Protein AF-A0A926XPM5-F1 (afdb_monomer_lite)

Secondary structure (DSSP, 8-state):
-HHHHHHHHHT----SS--TTTGGGG----SS---TTS--GGGSHHHHTTSS-HHHHHTTHHHHHHHHHHHHHHTTS-----HHHHHHHTT-SSS--HHHHHHHHHHH-HHHHHHHHHHHHHHHHHHHHHHTTS--TTHHHHHHS-TT-TT---HHHHHHHHHHHHIIIIIS-EEES-HHHHHHHTTTGGGTS---SS--HHHHHHHHHHHHHHHGGGEEE---S-TTHHHHHHHHHHHHHHTTT-GGGEEEE--SB---SS---B-HHHHHHHHHHHHHHHTS-TT-EEEEEESEESSHHHHHHHHHHHT----EETTEEE--SHHHHHHHTS-HHHHHHHHHHHHHTSSB-HHHHHHHHHTEEEEEETTEEEEEEEEE--SSPPEETTEEEE--TT--S-EEE-THHHHHHHHTT-

Sequence (418 aa):
MVRSLAAEIRGDVSREELPLTEMPEISIDAKSITLGYGILADDTFWCSQGILRVSGLRDSEDEQLLADIILSIALGKPFAASKENFDAYYGKGEDNKLDEIELAVARYGEDKLRADIKTVLSYIKSSITIASNSNERNFLRNVLRRKSGAGNPVKEPFYTLFMAFYHLIIKEAKEPFECEEIFKSVTALIKKIKMSSTVKTENRIHNISLTKGLIQDYFKQSSNSLRSSGSYAVDFENYLRRSKTEAANYDFKQGFYTLVNKNRSFDKQSFEKILQNVAAMANLGKGKKGYIFVGVTDKEADTKRIEQLDKISVPRFYSFGVVGLEREAKLHNVTLDQYILFISRKIRDSALQEWLKTLVNTSLTPITYMEHTVLMIEVKAGDQPAWYGDKLYIRDGHEKKPQEVSGEQINAVYSLFR

Radius of gyration: 23.35 Å; chains: 1; bounding box: 66×44×66 Å

Structure (mmCIF, N/CA/C/O backbone):
data_AF-A0A926XPM5-F1
#
_entry.id   AF-A0A926XPM5-F1
#
loop_
_atom_site.group_PDB
_atom_site.id
_atom_site.type_symbol
_atom_site.label_atom_id
_atom_site.label_alt_id
_atom_site.label_comp_id
_atom_site.label_asym_id
_atom_site.label_entity_id
_atom_site.label_seq_id
_atom_site.pdbx_PDB_ins_code
_atom_site.Cartn_x
_atom_site.Cartn_y
_atom_site.Cartn_z
_atom_site.occupancy
_atom_site.B_iso_or_equiv
_atom_site.auth_seq_id
_atom_site.auth_comp_id
_atom_site.auth_asym_id
_atom_site.auth_atom_id
_atom_site.pdbx_PDB_model_num
ATOM 1 N N . MET A 1 1 ? 15.656 9.301 4.956 1.00 84.69 1 MET A N 1
ATOM 2 C CA . MET A 1 1 ? 14.765 8.904 3.841 1.00 84.69 1 MET A CA 1
ATOM 3 C C . MET A 1 1 ? 15.093 7.547 3.211 1.00 84.69 1 MET A C 1
ATOM 5 O O . MET A 1 1 ? 14.247 6.671 3.280 1.00 84.69 1 MET A O 1
ATOM 9 N N . VAL A 1 2 ? 16.255 7.352 2.562 1.00 90.44 2 VAL A N 1
ATOM 10 C CA . VAL A 1 2 ? 16.540 6.119 1.778 1.00 90.44 2 VAL A CA 1
ATOM 11 C C . VAL A 1 2 ? 16.373 4.853 2.621 1.00 90.44 2 VAL A C 1
ATOM 13 O O . VAL A 1 2 ? 15.597 3.975 2.263 1.00 90.44 2 VAL A O 1
ATOM 16 N N . ARG A 1 3 ? 17.040 4.806 3.780 1.00 87.62 3 ARG A N 1
ATOM 17 C CA . ARG A 1 3 ? 16.991 3.669 4.706 1.00 87.62 3 ARG A CA 1
ATOM 18 C C . ARG A 1 3 ? 15.569 3.344 5.177 1.00 87.62 3 ARG A C 1
ATOM 20 O O . ARG A 1 3 ? 15.183 2.183 5.163 1.00 87.62 3 ARG A O 1
ATOM 27 N N . SER A 1 4 ? 14.787 4.356 5.564 1.00 85.62 4 SER A N 1
ATOM 28 C CA . SER A 1 4 ? 13.412 4.150 6.039 1.00 85.62 4 SER A CA 1
ATOM 29 C C . SER A 1 4 ? 12.502 3.632 4.923 1.00 85.62 4 SER A C 1
ATOM 31 O O . SER A 1 4 ? 11.772 2.670 5.127 1.00 85.62 4 SER A O 1
ATOM 33 N N . LEU A 1 5 ? 12.614 4.190 3.712 1.00 87.06 5 LEU A N 1
ATOM 34 C CA . LEU A 1 5 ? 11.843 3.730 2.555 1.00 87.06 5 LEU A CA 1
ATOM 35 C C . LEU A 1 5 ? 12.241 2.310 2.116 1.00 87.06 5 LEU A C 1
ATOM 37 O O . LEU A 1 5 ? 11.379 1.514 1.752 1.00 87.06 5 LEU A O 1
ATOM 41 N N . ALA A 1 6 ? 13.532 1.972 2.167 1.00 89.69 6 ALA A N 1
ATOM 42 C CA . ALA A 1 6 ? 14.014 0.624 1.877 1.00 89.69 6 ALA A CA 1
ATOM 43 C C . ALA A 1 6 ? 13.449 -0.396 2.871 1.00 89.69 6 ALA A C 1
ATOM 45 O O . ALA A 1 6 ? 12.906 -1.420 2.455 1.00 89.69 6 ALA A O 1
ATOM 46 N N . ALA A 1 7 ? 13.500 -0.081 4.167 1.00 85.19 7 ALA A N 1
ATOM 47 C CA . ALA A 1 7 ? 12.908 -0.891 5.226 1.00 85.19 7 ALA A CA 1
ATOM 48 C C . ALA A 1 7 ? 11.394 -1.088 5.012 1.00 85.19 7 ALA A C 1
ATOM 50 O O . ALA A 1 7 ? 10.921 -2.224 5.012 1.00 85.19 7 ALA A O 1
ATOM 51 N N . GLU A 1 8 ? 10.651 -0.021 4.694 1.00 84.25 8 GLU A N 1
ATOM 52 C CA . GLU A 1 8 ? 9.223 -0.089 4.343 1.00 84.25 8 GLU A CA 1
ATOM 53 C C . GLU A 1 8 ? 8.942 -0.982 3.125 1.00 84.25 8 GLU A C 1
ATOM 55 O O . GLU A 1 8 ? 7.969 -1.732 3.134 1.00 84.25 8 GLU A O 1
ATOM 60 N N . ILE A 1 9 ? 9.772 -0.935 2.078 1.00 86.94 9 ILE A N 1
ATOM 61 C CA . ILE A 1 9 ? 9.572 -1.730 0.852 1.00 86.94 9 ILE A CA 1
ATOM 62 C C . ILE A 1 9 ? 9.945 -3.204 1.052 1.00 86.94 9 ILE A C 1
ATOM 64 O O . ILE A 1 9 ? 9.262 -4.093 0.531 1.00 86.94 9 ILE A O 1
ATOM 68 N N . ARG A 1 10 ? 11.013 -3.486 1.811 1.00 84.25 10 ARG A N 1
ATOM 69 C CA . ARG A 1 10 ? 11.316 -4.844 2.301 1.00 84.25 10 ARG A CA 1
ATOM 70 C C . ARG A 1 10 ? 10.179 -5.352 3.191 1.00 84.25 10 ARG A C 1
ATOM 72 O O . ARG A 1 10 ? 9.929 -6.558 3.239 1.00 84.25 10 ARG A O 1
ATOM 79 N N . GLY A 1 11 ? 9.502 -4.408 3.845 1.00 71.19 11 GLY A N 1
ATOM 80 C CA . GLY A 1 11 ? 8.515 -4.535 4.906 1.00 71.19 11 GLY A CA 1
ATOM 81 C C . GLY A 1 11 ? 9.120 -4.984 6.232 1.00 71.19 11 GLY A C 1
ATOM 82 O O . GLY A 1 11 ? 8.425 -5.606 7.032 1.00 71.19 11 GLY A O 1
ATOM 83 N N . ASP A 1 12 ? 10.410 -4.693 6.421 1.00 64.50 12 ASP A N 1
ATOM 84 C CA . ASP A 1 12 ? 11.154 -4.751 7.683 1.00 64.50 12 ASP A CA 1
ATOM 85 C C . ASP A 1 12 ? 10.863 -3.466 8.465 1.00 64.50 12 ASP A C 1
ATOM 87 O O . ASP A 1 12 ? 11.680 -2.561 8.609 1.00 64.50 12 ASP A O 1
ATOM 91 N N . VAL A 1 13 ? 9.607 -3.328 8.873 1.00 55.22 13 VAL A N 1
ATOM 92 C CA . VAL A 1 13 ? 9.134 -2.194 9.662 1.00 55.22 13 VAL A CA 1
ATOM 93 C C . VAL A 1 13 ? 9.192 -2.557 11.141 1.00 55.22 13 VAL A C 1
ATOM 95 O O . VAL A 1 13 ? 8.165 -2.767 11.788 1.00 55.22 13 VAL A O 1
ATOM 98 N N . SER A 1 14 ? 10.415 -2.643 11.654 1.00 46.53 14 SER A N 1
ATOM 99 C CA . SER A 1 14 ? 10.719 -2.701 13.084 1.00 46.53 14 SER A CA 1
ATOM 100 C C . SER A 1 14 ? 10.362 -1.382 13.796 1.00 46.53 14 SER A C 1
ATOM 102 O O . SER A 1 14 ? 10.202 -0.337 13.157 1.00 46.53 14 SER A O 1
ATOM 104 N N . ARG A 1 15 ? 10.171 -1.428 15.125 1.00 43.00 15 ARG A N 1
ATOM 105 C CA . ARG A 1 15 ? 9.995 -0.223 15.963 1.00 43.00 15 ARG A CA 1
ATOM 106 C C . ARG A 1 15 ? 11.297 0.593 15.972 1.00 43.00 15 ARG A C 1
ATOM 108 O O . ARG A 1 15 ? 12.371 0.011 15.867 1.00 43.00 15 ARG A O 1
ATOM 115 N N . GLU A 1 16 ? 11.212 1.917 16.147 1.00 38.75 16 GLU A N 1
ATOM 116 C CA . GLU A 1 16 ? 12.407 2.766 16.347 1.00 38.75 16 GLU A CA 1
ATOM 117 C C . GLU A 1 16 ? 13.183 2.387 17.623 1.00 38.75 16 GLU A C 1
ATOM 119 O O . GLU A 1 16 ? 14.405 2.495 17.651 1.00 38.75 16 GLU A O 1
ATOM 124 N N . GLU A 1 17 ? 12.488 1.856 18.635 1.00 39.19 17 GLU A N 1
ATOM 125 C CA . GLU A 1 17 ? 13.073 1.239 19.827 1.00 39.19 17 GLU A CA 1
ATOM 126 C C . GLU A 1 17 ? 12.483 -0.160 20.023 1.00 39.19 17 GLU A C 1
ATOM 128 O O . GLU A 1 17 ? 11.263 -0.336 20.089 1.00 39.19 17 GLU A O 1
ATOM 133 N N . LEU A 1 18 ? 13.354 -1.166 20.098 1.00 41.94 18 LEU A N 1
ATOM 134 C CA . LEU A 1 18 ? 12.979 -2.572 20.193 1.00 41.94 18 LEU A CA 1
ATOM 135 C C . LEU A 1 18 ? 13.767 -3.213 21.349 1.00 41.94 18 LEU A C 1
ATOM 137 O O . LEU A 1 18 ? 14.992 -3.058 21.396 1.00 41.94 18 LEU A O 1
ATOM 141 N N . PRO A 1 19 ? 13.115 -3.912 22.295 1.00 45.50 19 PRO A N 1
ATOM 142 C CA . PRO A 1 19 ? 13.820 -4.671 23.321 1.00 45.50 19 PRO A CA 1
ATOM 143 C C . PRO A 1 19 ? 14.794 -5.667 22.677 1.00 45.50 19 PRO A C 1
ATOM 145 O O . PRO A 1 19 ? 14.448 -6.325 21.698 1.00 45.50 19 PRO A O 1
ATOM 148 N N . LEU A 1 20 ? 15.996 -5.829 23.244 1.00 47.19 20 LEU A N 1
ATOM 149 C CA . LEU A 1 20 ? 17.028 -6.761 22.743 1.00 47.19 20 LEU A CA 1
ATOM 150 C C . LEU A 1 20 ? 16.503 -8.193 22.532 1.00 47.19 20 LEU A C 1
ATOM 152 O O . LEU A 1 20 ? 16.983 -8.916 21.664 1.00 47.19 20 LEU A O 1
ATOM 156 N N . THR A 1 21 ? 15.497 -8.594 23.307 1.00 50.00 21 THR A N 1
ATOM 157 C CA . THR A 1 21 ? 14.821 -9.892 23.214 1.00 50.00 21 THR A CA 1
ATOM 158 C C . THR A 1 21 ? 13.941 -10.048 21.971 1.00 50.00 21 THR A C 1
ATOM 160 O O . THR A 1 21 ? 13.744 -11.173 21.528 1.00 50.00 21 THR A O 1
ATOM 163 N N . GLU A 1 22 ? 13.436 -8.953 21.398 1.00 45.12 22 GLU A N 1
ATOM 164 C CA . GLU A 1 22 ? 12.582 -8.934 20.198 1.00 45.12 22 GLU A CA 1
ATOM 165 C C . GLU A 1 22 ? 13.410 -8.741 18.902 1.00 45.12 22 GLU A C 1
ATOM 167 O O . GLU A 1 22 ? 12.900 -8.927 17.798 1.00 45.12 22 GLU A O 1
ATOM 172 N N . MET A 1 23 ? 14.711 -8.417 19.003 1.00 47.53 23 MET A N 1
ATOM 173 C CA . MET A 1 23 ? 15.604 -8.209 17.846 1.00 47.53 23 MET A CA 1
ATOM 174 C C . MET A 1 23 ? 15.698 -9.388 16.855 1.00 47.53 23 MET A C 1
ATOM 176 O O . MET A 1 23 ? 15.856 -9.125 15.660 1.00 47.53 23 MET A O 1
ATOM 180 N N . PRO A 1 24 ? 15.592 -10.668 17.266 1.00 50.44 24 PRO A N 1
ATOM 181 C CA . PRO A 1 24 ? 15.579 -11.783 16.318 1.00 50.44 24 PRO A CA 1
ATOM 182 C C . PRO A 1 24 ? 14.375 -11.777 15.359 1.00 50.44 24 PRO A C 1
ATOM 184 O O . PRO A 1 24 ? 14.461 -12.359 14.281 1.00 50.44 24 PRO A O 1
ATOM 187 N N . GLU A 1 25 ? 13.260 -11.126 15.711 1.00 45.91 25 GLU A N 1
ATOM 188 C CA . GLU A 1 25 ? 12.008 -11.171 14.933 1.00 45.91 25 GLU A CA 1
ATOM 189 C C . GLU A 1 25 ? 12.029 -10.291 13.673 1.00 45.91 25 GLU A C 1
ATOM 191 O O . GLU A 1 25 ? 11.181 -10.432 12.796 1.00 45.91 25 GLU A O 1
ATOM 196 N N . ILE A 1 26 ? 13.008 -9.396 13.555 1.00 41.00 26 ILE A N 1
ATOM 197 C CA . ILE A 1 26 ? 13.098 -8.390 12.483 1.00 41.00 26 ILE A CA 1
ATOM 198 C C . ILE A 1 26 ? 14.321 -8.605 11.573 1.00 41.00 26 ILE A C 1
ATOM 200 O O . ILE A 1 26 ? 14.519 -7.878 10.606 1.00 41.00 26 ILE A O 1
ATOM 204 N N . SER A 1 27 ? 15.144 -9.624 11.848 1.00 42.12 27 SER A N 1
ATOM 205 C CA . SER A 1 27 ? 16.354 -9.930 11.074 1.00 42.12 27 SER A CA 1
ATOM 206 C C . SER A 1 27 ? 16.030 -10.559 9.713 1.00 42.12 27 SER A C 1
ATOM 208 O O . SER A 1 27 ? 15.188 -11.454 9.592 1.00 42.12 27 SER A O 1
ATOM 210 N N . ILE A 1 28 ? 16.744 -10.120 8.672 1.00 45.97 28 ILE A N 1
ATOM 211 C CA . ILE A 1 28 ? 16.708 -10.722 7.335 1.00 45.97 28 ILE A CA 1
ATOM 212 C C . ILE A 1 28 ? 17.651 -11.932 7.327 1.00 45.97 28 ILE A C 1
ATOM 214 O O . ILE A 1 28 ? 18.840 -11.816 7.024 1.00 45.97 28 ILE A O 1
ATOM 218 N N . ASP A 1 29 ? 17.121 -13.110 7.649 1.00 46.28 29 ASP A N 1
ATOM 219 C CA . ASP A 1 29 ? 17.933 -14.323 7.747 1.00 46.28 29 ASP A CA 1
ATOM 220 C C . ASP A 1 29 ? 18.125 -15.037 6.400 1.00 46.28 29 ASP A C 1
ATOM 222 O O . ASP A 1 29 ? 17.188 -15.390 5.673 1.00 46.28 29 ASP A O 1
ATOM 226 N N . ALA A 1 30 ? 19.389 -15.330 6.094 1.00 43.62 30 ALA A N 1
ATOM 227 C CA . ALA A 1 30 ? 19.805 -16.189 4.995 1.00 43.62 30 ALA A CA 1
ATOM 228 C C . ALA A 1 30 ? 19.796 -17.657 5.456 1.00 43.62 30 ALA A C 1
ATOM 230 O O . ALA A 1 30 ? 20.837 -18.208 5.785 1.00 43.62 30 ALA A O 1
ATOM 231 N N . LYS A 1 31 ? 18.609 -18.278 5.503 1.00 46.75 31 LYS A N 1
ATOM 232 C CA . LYS A 1 31 ? 18.387 -19.738 5.631 1.00 46.75 31 LYS A CA 1
ATOM 233 C C . LYS A 1 31 ? 19.368 -20.489 6.559 1.00 46.75 31 LYS A C 1
ATOM 235 O O . LYS A 1 31 ? 20.330 -21.074 6.074 1.00 46.75 31 LYS A O 1
ATOM 240 N N . SER A 1 32 ? 19.051 -20.607 7.852 1.00 34.06 32 SER A N 1
ATOM 241 C CA . SER A 1 32 ? 19.327 -21.862 8.597 1.00 34.06 32 SER A CA 1
ATOM 242 C C . SER A 1 32 ? 18.635 -22.012 9.957 1.00 34.06 32 SER A C 1
ATOM 244 O O . SER A 1 32 ? 18.741 -23.083 10.546 1.00 34.06 32 SER A O 1
ATOM 246 N N . ILE A 1 33 ? 17.860 -21.039 10.447 1.00 34.84 33 ILE A N 1
ATOM 247 C CA . ILE A 1 33 ? 17.049 -21.243 11.654 1.00 34.84 33 ILE A CA 1
ATOM 248 C C . ILE A 1 33 ? 15.630 -20.762 11.363 1.00 34.84 33 ILE A C 1
ATOM 250 O O . ILE A 1 33 ? 15.345 -19.572 11.336 1.00 34.84 33 ILE A O 1
ATOM 254 N N . THR A 1 34 ? 14.724 -21.702 11.101 1.00 35.59 34 THR A N 1
ATOM 255 C CA . THR A 1 34 ? 13.278 -21.454 11.047 1.00 35.59 34 THR A CA 1
ATOM 256 C C . THR A 1 34 ? 12.745 -21.189 12.456 1.00 35.59 34 THR A C 1
ATOM 258 O O . THR A 1 34 ? 12.015 -21.999 13.021 1.00 35.59 34 THR A O 1
ATOM 261 N N . LEU A 1 35 ? 13.121 -20.055 13.038 1.00 32.84 35 LEU A N 1
ATOM 262 C CA . LEU A 1 35 ? 12.301 -19.362 14.025 1.00 32.84 35 LEU A CA 1
ATOM 263 C C . LEU A 1 35 ? 11.361 -18.506 13.179 1.00 32.84 35 LEU A C 1
ATOM 265 O O . LEU A 1 35 ? 11.805 -17.544 12.567 1.00 32.84 35 LEU A O 1
ATOM 269 N N . GLY A 1 36 ? 10.115 -18.943 12.995 1.00 35.06 36 GLY A N 1
ATOM 270 C CA . GLY A 1 36 ? 9.208 -18.478 11.935 1.00 35.06 36 GLY A CA 1
ATOM 271 C C . GLY A 1 36 ? 8.687 -17.041 12.067 1.00 35.06 36 GLY A C 1
ATOM 272 O O . GLY A 1 36 ? 7.478 -16.836 11.975 1.00 35.06 36 GLY A O 1
ATOM 273 N N . TYR A 1 37 ? 9.577 -16.065 12.259 1.00 39.44 37 TYR A N 1
ATOM 274 C CA . TYR A 1 37 ? 9.236 -14.684 12.587 1.00 39.44 37 TYR A CA 1
ATOM 275 C C . TYR A 1 37 ? 9.982 -13.615 11.760 1.00 39.44 37 TYR A C 1
ATOM 277 O O . TYR A 1 37 ? 9.436 -12.529 11.620 1.00 39.44 37 TYR A O 1
ATOM 285 N N . GLY A 1 38 ? 11.116 -13.916 11.108 1.00 51.00 38 GLY A N 1
ATOM 286 C CA . GLY A 1 38 ? 11.825 -12.965 10.228 1.00 51.00 38 GLY A CA 1
ATOM 287 C C . GLY A 1 38 ? 11.305 -12.902 8.779 1.00 51.00 38 GLY A C 1
ATOM 288 O O . GLY A 1 38 ? 10.759 -13.874 8.245 1.00 51.00 38 GLY A O 1
ATOM 289 N N . ILE A 1 39 ? 11.494 -11.762 8.101 1.00 59.22 39 ILE A N 1
ATOM 290 C CA . ILE A 1 39 ? 11.222 -11.630 6.658 1.00 59.22 39 ILE A CA 1
ATOM 291 C C . ILE A 1 39 ? 12.340 -12.332 5.900 1.00 59.22 39 ILE A C 1
ATOM 293 O O . ILE A 1 39 ? 13.482 -11.873 5.876 1.00 59.22 39 ILE A O 1
ATOM 297 N N . LEU A 1 40 ? 12.010 -13.436 5.235 1.00 72.62 40 LEU A N 1
ATOM 298 C CA . LEU A 1 40 ? 12.970 -14.117 4.380 1.00 72.62 40 LEU A CA 1
ATOM 299 C C . LEU A 1 40 ? 13.369 -13.186 3.234 1.00 72.62 40 LEU A C 1
ATOM 301 O O . LEU A 1 40 ? 12.512 -12.683 2.505 1.00 72.62 40 LEU A O 1
ATOM 305 N N . ALA A 1 41 ? 14.676 -12.999 3.030 1.00 76.38 41 ALA A N 1
ATOM 306 C CA . ALA A 1 41 ? 15.202 -12.200 1.922 1.00 76.38 41 ALA A CA 1
ATOM 307 C C . ALA A 1 41 ? 14.569 -12.599 0.576 1.00 76.38 41 ALA A C 1
ATOM 309 O O . ALA A 1 41 ? 14.204 -11.731 -0.216 1.00 76.38 41 ALA A O 1
ATOM 310 N N . ASP A 1 42 ? 14.375 -13.908 0.365 1.00 80.12 42 ASP A N 1
ATOM 311 C CA . ASP A 1 42 ? 13.738 -14.512 -0.815 1.00 80.12 42 ASP A CA 1
ATOM 312 C C . ASP A 1 42 ? 12.290 -14.034 -1.054 1.00 80.12 42 ASP A C 1
ATOM 314 O O . ASP A 1 42 ? 11.841 -14.019 -2.202 1.00 80.12 42 ASP A O 1
ATOM 318 N N . ASP A 1 43 ? 11.568 -13.635 -0.003 1.00 81.69 43 ASP A N 1
ATOM 319 C CA . ASP A 1 43 ? 10.168 -13.192 -0.066 1.00 81.69 43 ASP A CA 1
ATOM 320 C C . ASP A 1 43 ? 10.020 -11.686 -0.299 1.00 81.69 43 ASP A C 1
ATOM 322 O O . ASP A 1 43 ? 8.933 -11.208 -0.629 1.00 81.69 43 ASP A O 1
ATOM 326 N N . THR A 1 44 ? 11.106 -10.916 -0.183 1.00 87.44 44 THR A N 1
ATOM 327 C CA . THR A 1 44 ? 11.081 -9.491 -0.534 1.00 87.44 44 THR A CA 1
ATOM 328 C C . THR A 1 44 ? 10.748 -9.302 -2.012 1.00 87.44 44 THR A C 1
ATOM 330 O O . THR A 1 44 ? 11.119 -10.122 -2.856 1.00 87.44 44 THR A O 1
ATOM 333 N N . PHE A 1 45 ? 10.086 -8.195 -2.365 1.00 89.50 45 PHE A N 1
ATOM 334 C CA . PHE A 1 45 ? 9.782 -7.874 -3.767 1.00 89.50 45 PHE A CA 1
ATOM 335 C C . PHE A 1 45 ? 11.042 -7.928 -4.649 1.00 89.50 45 PHE A C 1
ATOM 337 O O . PHE A 1 45 ? 11.022 -8.488 -5.744 1.00 89.50 45 PHE A O 1
ATOM 344 N N . TRP A 1 46 ? 12.164 -7.426 -4.128 1.00 92.69 46 TRP A N 1
ATOM 345 C CA . TRP A 1 46 ? 13.446 -7.395 -4.823 1.00 92.69 46 TRP A CA 1
ATOM 346 C C . TRP A 1 46 ? 13.953 -8.780 -5.234 1.00 92.69 46 TRP A C 1
ATOM 348 O O . TRP A 1 46 ? 14.330 -8.975 -6.393 1.00 92.69 46 TRP A O 1
ATOM 358 N N . CYS A 1 47 ? 13.964 -9.744 -4.311 1.00 90.81 47 CYS A N 1
ATOM 359 C CA . CYS A 1 47 ? 14.487 -11.084 -4.586 1.00 90.81 47 CYS A CA 1
ATOM 360 C C . CYS A 1 47 ? 13.439 -11.979 -5.250 1.00 90.81 47 CYS A C 1
ATOM 362 O O . CYS A 1 47 ? 13.757 -12.675 -6.216 1.00 90.81 47 CYS A O 1
ATOM 364 N N . SER A 1 48 ? 12.183 -11.918 -4.796 1.00 89.31 48 SER A N 1
ATOM 365 C CA . SER A 1 48 ? 11.087 -12.730 -5.336 1.00 89.31 48 SER A CA 1
ATOM 366 C C . SER A 1 48 ? 10.839 -12.464 -6.817 1.00 89.31 48 SER A C 1
ATOM 368 O O . SER A 1 48 ? 10.503 -13.395 -7.541 1.00 89.31 48 SER A O 1
ATOM 370 N N . GLN A 1 49 ? 11.064 -11.236 -7.296 1.00 92.31 49 GLN A N 1
ATOM 371 C CA . GLN A 1 49 ? 10.962 -10.870 -8.712 1.00 92.31 49 GLN A CA 1
ATOM 372 C C . GLN A 1 49 ? 12.299 -10.934 -9.469 1.00 92.31 49 GLN A C 1
ATOM 374 O O . GLN A 1 49 ? 12.345 -10.694 -10.678 1.00 92.31 49 GLN A O 1
ATOM 379 N N . GLY A 1 50 ? 13.388 -11.302 -8.788 1.00 91.56 50 GLY A N 1
ATOM 380 C CA . GLY A 1 50 ? 14.724 -11.442 -9.365 1.00 91.56 50 GLY A CA 1
ATOM 381 C C . GLY A 1 50 ? 15.382 -10.119 -9.774 1.00 91.56 50 GLY A C 1
ATOM 382 O O . GLY A 1 50 ? 16.270 -10.120 -10.633 1.00 91.56 50 GLY A O 1
ATOM 383 N N . ILE A 1 51 ? 14.954 -9.002 -9.177 1.00 93.94 51 ILE A N 1
ATOM 384 C CA . ILE A 1 51 ? 15.560 -7.674 -9.352 1.00 93.94 51 ILE A CA 1
ATOM 385 C C . ILE A 1 51 ? 16.934 -7.647 -8.682 1.00 93.94 51 ILE A C 1
ATOM 387 O O . ILE A 1 51 ? 17.890 -7.170 -9.290 1.00 93.94 51 ILE A O 1
ATOM 391 N N . LEU A 1 52 ? 17.038 -8.219 -7.479 1.00 92.94 52 LEU A N 1
ATOM 392 C CA . LEU A 1 52 ? 18.276 -8.399 -6.720 1.00 92.94 52 LEU A CA 1
ATOM 393 C C . LEU A 1 52 ? 18.504 -9.875 -6.385 1.00 92.94 52 LEU A C 1
ATOM 395 O O . LEU A 1 52 ? 17.603 -10.709 -6.478 1.00 92.94 52 LEU A O 1
ATOM 399 N N . ARG A 1 53 ? 19.741 -10.196 -6.000 1.00 90.12 53 ARG A N 1
ATOM 400 C CA . ARG A 1 53 ? 20.071 -11.458 -5.326 1.00 90.12 53 ARG A CA 1
ATOM 401 C C . ARG A 1 53 ? 19.972 -11.254 -3.817 1.00 90.12 53 ARG A C 1
ATOM 403 O O . ARG A 1 53 ? 20.186 -10.143 -3.349 1.00 90.12 53 ARG A O 1
ATOM 410 N N . VAL A 1 54 ? 19.790 -12.340 -3.067 1.00 87.25 54 VAL A N 1
ATOM 411 C CA . VAL A 1 54 ? 19.839 -12.315 -1.593 1.00 87.25 54 VAL A CA 1
ATOM 412 C C . VAL A 1 54 ? 21.144 -11.704 -1.078 1.00 87.25 54 VAL A C 1
ATOM 414 O O . VAL A 1 54 ? 21.113 -10.888 -0.166 1.00 87.25 54 VAL A O 1
ATOM 417 N N . SER A 1 55 ? 22.282 -12.039 -1.698 1.00 86.75 55 SER A N 1
ATOM 418 C CA . SER A 1 55 ? 23.575 -11.438 -1.345 1.00 86.7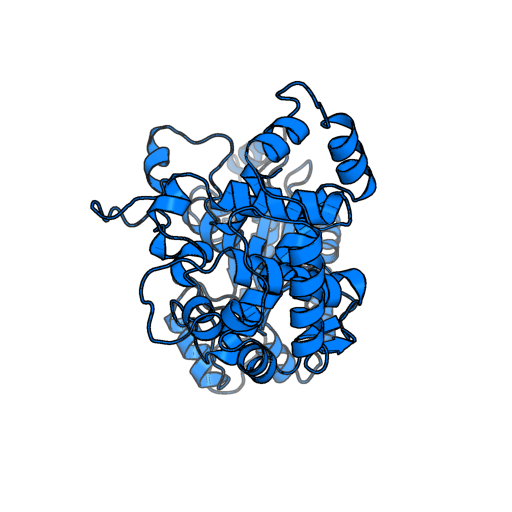5 55 SER A CA 1
ATOM 419 C C . SER A 1 55 ? 23.574 -9.922 -1.546 1.00 86.75 55 SER A C 1
ATOM 421 O O . SER A 1 55 ? 24.020 -9.194 -0.676 1.00 86.75 55 SER A O 1
ATOM 423 N N . GLY A 1 56 ? 22.999 -9.453 -2.655 1.00 86.94 56 GLY A N 1
ATOM 424 C CA . GLY A 1 56 ? 22.891 -8.029 -2.954 1.00 86.94 56 GLY A CA 1
ATOM 425 C C . GLY A 1 56 ? 21.973 -7.285 -1.989 1.00 86.94 56 GLY A C 1
ATOM 426 O O . GLY A 1 56 ? 22.293 -6.187 -1.556 1.00 86.94 56 GLY A O 1
ATOM 427 N N . LEU A 1 57 ? 20.857 -7.901 -1.591 1.00 88.00 57 LEU A N 1
ATOM 428 C CA . LEU A 1 57 ? 19.981 -7.331 -0.569 1.00 88.00 57 LEU A CA 1
ATOM 429 C C . LEU A 1 57 ? 20.702 -7.197 0.783 1.00 88.00 57 LEU A C 1
ATOM 431 O O . LEU A 1 57 ? 20.546 -6.187 1.459 1.00 88.00 57 LEU A O 1
ATOM 435 N N . ARG A 1 58 ? 21.515 -8.194 1.159 1.00 84.88 58 ARG A N 1
ATOM 436 C CA . ARG A 1 58 ? 22.330 -8.156 2.383 1.00 84.88 58 ARG A CA 1
ATOM 437 C C . ARG A 1 58 ? 23.390 -7.053 2.345 1.00 84.88 58 ARG A C 1
ATOM 439 O O . ARG A 1 58 ? 23.681 -6.462 3.376 1.00 84.88 58 ARG A O 1
ATOM 446 N N . ASP A 1 59 ? 23.924 -6.768 1.163 1.00 86.88 59 ASP A N 1
ATOM 447 C CA . ASP A 1 59 ? 24.919 -5.718 0.941 1.00 86.88 59 ASP A CA 1
ATOM 448 C C . ASP A 1 59 ? 24.261 -4.337 0.676 1.00 86.88 59 ASP A C 1
ATOM 450 O O . ASP A 1 59 ? 24.898 -3.436 0.131 1.00 86.88 59 ASP A O 1
ATOM 454 N N . SER A 1 60 ? 22.979 -4.163 1.042 1.00 88.19 60 SER A N 1
ATOM 455 C CA . SER A 1 60 ? 22.187 -2.928 0.887 1.00 88.19 60 SER A CA 1
ATOM 456 C C . SER A 1 60 ? 22.096 -2.394 -0.554 1.00 88.19 60 SER A C 1
ATOM 458 O O . SER A 1 60 ? 21.908 -1.196 -0.785 1.00 88.19 60 SER A O 1
ATOM 460 N N . GLU A 1 61 ? 22.177 -3.268 -1.562 1.00 92.62 61 GLU A N 1
ATOM 461 C CA . GLU A 1 61 ? 22.055 -2.858 -2.968 1.00 92.62 61 GLU A CA 1
ATOM 462 C C . GLU A 1 61 ? 20.660 -2.310 -3.320 1.00 92.62 61 GLU A C 1
ATOM 464 O O . GLU A 1 61 ? 20.512 -1.594 -4.312 1.00 92.62 61 GLU A O 1
ATOM 469 N N . ASP A 1 62 ? 19.625 -2.636 -2.545 1.00 93.62 62 ASP A N 1
ATOM 470 C CA . ASP A 1 62 ? 18.293 -2.047 -2.697 1.00 93.62 62 ASP A CA 1
ATOM 471 C C . ASP A 1 62 ? 18.224 -0.609 -2.174 1.00 93.62 62 ASP A C 1
ATOM 473 O O . ASP A 1 62 ? 17.563 0.217 -2.796 1.00 93.62 62 ASP A O 1
ATOM 477 N N . GLU A 1 63 ? 18.940 -0.276 -1.095 1.00 94.06 63 GLU A N 1
ATOM 478 C CA . GLU A 1 63 ? 19.102 1.114 -0.646 1.00 94.06 63 GLU A CA 1
ATOM 479 C C . GLU A 1 63 ? 19.829 1.931 -1.710 1.00 94.06 63 GLU A C 1
ATOM 481 O O . GLU A 1 63 ? 19.412 3.046 -2.016 1.00 94.06 63 GLU A O 1
ATOM 486 N N . GLN A 1 64 ? 20.857 1.359 -2.342 1.00 94.75 64 GLN A N 1
ATOM 487 C CA . GLN A 1 64 ? 21.552 2.009 -3.452 1.00 94.75 64 GLN A CA 1
ATOM 488 C C . GLN A 1 64 ? 20.640 2.199 -4.676 1.00 94.75 64 GLN A C 1
ATOM 490 O O . GLN A 1 64 ? 20.632 3.276 -5.273 1.00 94.75 64 GLN A O 1
ATOM 495 N N . LEU A 1 65 ? 19.842 1.188 -5.046 1.00 95.94 65 LEU A N 1
ATOM 496 C CA . LEU A 1 65 ? 18.868 1.292 -6.140 1.00 95.94 65 LEU A CA 1
ATOM 497 C C . LEU A 1 65 ? 17.775 2.330 -5.836 1.00 95.94 65 LEU A C 1
ATOM 499 O O . LEU A 1 65 ? 17.363 3.076 -6.722 1.00 95.94 65 LEU A O 1
ATOM 503 N N . LEU A 1 66 ? 17.309 2.404 -4.590 1.00 96.38 66 LEU A N 1
ATOM 504 C CA . LEU A 1 66 ? 16.346 3.417 -4.168 1.00 96.38 66 LEU A CA 1
ATOM 505 C C . LEU A 1 66 ? 16.966 4.810 -4.144 1.00 96.38 66 LEU A C 1
ATOM 507 O O . LEU A 1 66 ? 16.313 5.748 -4.587 1.00 96.38 66 LEU A O 1
ATOM 511 N N . ALA A 1 67 ? 18.212 4.956 -3.691 1.00 96.25 67 ALA A N 1
ATOM 512 C CA . ALA A 1 67 ? 18.943 6.216 -3.768 1.00 96.25 67 ALA A CA 1
ATOM 513 C C . ALA A 1 67 ? 19.082 6.687 -5.224 1.00 96.25 67 ALA A C 1
ATOM 515 O O . ALA A 1 67 ? 18.841 7.855 -5.510 1.00 96.25 67 ALA A O 1
ATOM 516 N N . ASP A 1 68 ? 19.378 5.775 -6.153 1.00 96.56 68 ASP A N 1
ATOM 517 C CA . ASP A 1 68 ? 19.427 6.052 -7.592 1.00 96.56 68 ASP A CA 1
ATOM 518 C C . ASP A 1 68 ? 18.082 6.583 -8.130 1.00 96.56 68 ASP A C 1
ATOM 520 O O . ASP A 1 68 ? 18.022 7.621 -8.796 1.00 96.56 68 ASP A O 1
ATOM 524 N N . ILE A 1 69 ? 16.976 5.917 -7.785 1.00 97.88 69 ILE A N 1
ATOM 525 C CA . ILE A 1 69 ? 15.616 6.345 -8.154 1.00 97.88 69 ILE A CA 1
ATOM 526 C C . ILE A 1 69 ? 15.277 7.709 -7.535 1.00 97.88 69 ILE A C 1
ATOM 528 O O . ILE A 1 69 ? 14.794 8.598 -8.236 1.00 97.88 69 ILE A O 1
ATOM 532 N N . ILE A 1 70 ? 15.552 7.892 -6.242 1.00 96.75 70 ILE A N 1
ATOM 533 C CA . ILE A 1 70 ? 15.307 9.131 -5.493 1.00 96.75 70 ILE A CA 1
ATOM 534 C C . ILE A 1 70 ? 16.057 10.297 -6.133 1.00 96.75 70 ILE A C 1
ATOM 536 O O . ILE A 1 70 ? 15.439 11.317 -6.429 1.00 96.75 70 ILE A O 1
ATOM 540 N N . LEU A 1 71 ? 17.358 10.137 -6.391 1.00 96.62 71 LEU A N 1
ATOM 541 C CA . LEU A 1 71 ? 18.185 11.152 -7.045 1.00 96.62 71 LEU A CA 1
ATOM 542 C C . LEU A 1 71 ? 17.652 11.458 -8.444 1.00 96.62 71 LEU A C 1
ATOM 544 O O . LEU A 1 71 ? 17.502 12.623 -8.805 1.00 96.62 71 LEU A O 1
ATOM 548 N N . SER A 1 72 ? 17.287 10.426 -9.207 1.00 97.75 72 SER A N 1
ATOM 549 C CA . SER A 1 72 ? 16.752 10.595 -10.560 1.00 97.75 72 SER A CA 1
ATOM 550 C C . SER A 1 72 ? 15.449 11.404 -10.588 1.00 97.75 72 SER A C 1
ATOM 552 O O . SER A 1 72 ? 15.236 12.226 -11.481 1.00 97.75 72 SER A O 1
ATOM 554 N N . ILE A 1 73 ? 14.570 11.183 -9.608 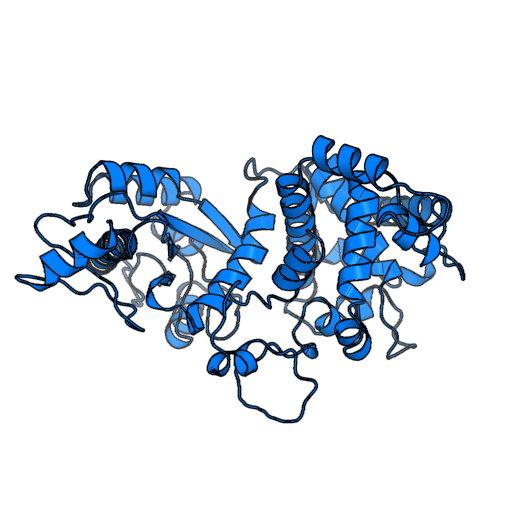1.00 97.31 73 ILE A N 1
ATOM 555 C CA . ILE A 1 73 ? 13.292 11.891 -9.493 1.00 97.31 73 ILE A CA 1
ATOM 556 C C . ILE A 1 73 ? 13.495 13.310 -8.953 1.00 97.31 73 ILE A C 1
ATOM 558 O O . ILE A 1 73 ? 12.976 14.258 -9.545 1.00 97.31 73 ILE A O 1
ATOM 562 N N . ALA A 1 74 ? 14.242 13.463 -7.858 1.00 95.12 74 ALA A N 1
ATOM 563 C CA . ALA A 1 74 ? 14.453 14.749 -7.196 1.00 95.12 74 ALA A CA 1
ATOM 564 C C . ALA A 1 74 ? 15.184 15.740 -8.113 1.00 95.12 74 ALA A C 1
ATOM 566 O O . ALA A 1 74 ? 14.751 16.883 -8.252 1.00 95.12 74 ALA A O 1
ATOM 567 N N . LEU A 1 75 ? 16.231 15.286 -8.811 1.00 94.69 75 LEU A N 1
ATOM 568 C CA . LEU A 1 75 ? 16.991 16.104 -9.764 1.00 94.69 75 LEU A CA 1
ATOM 569 C C . LEU A 1 75 ? 16.263 16.291 -11.107 1.00 94.69 75 LEU A C 1
ATOM 571 O O . LEU A 1 75 ? 16.709 17.070 -11.949 1.00 94.69 75 LEU A O 1
ATOM 575 N N . GLY A 1 76 ? 15.167 15.562 -11.344 1.00 93.25 76 GLY A N 1
ATOM 576 C CA . GLY A 1 76 ? 14.379 15.642 -12.576 1.00 93.25 76 GLY A CA 1
ATOM 577 C C . GLY A 1 76 ? 15.079 15.100 -13.828 1.00 93.25 76 GLY A C 1
ATOM 578 O O . GLY A 1 76 ? 14.621 15.361 -14.940 1.00 93.25 76 GLY A O 1
ATOM 579 N N . LYS A 1 77 ? 16.176 14.353 -13.670 1.00 94.81 77 LYS A N 1
ATOM 580 C CA . LYS A 1 77 ? 16.947 13.732 -14.757 1.00 94.81 77 LYS A CA 1
ATOM 581 C C . LYS A 1 77 ? 17.518 12.391 -14.291 1.00 94.81 77 LYS A C 1
ATOM 583 O O . LYS A 1 77 ? 17.846 12.277 -13.114 1.00 94.81 77 LYS A O 1
ATOM 588 N N . PRO A 1 78 ? 17.708 11.397 -15.178 1.00 95.88 78 PRO A N 1
ATOM 589 C CA . PRO A 1 78 ? 18.315 10.130 -14.783 1.00 95.88 78 PRO A CA 1
ATOM 590 C C . PRO A 1 78 ? 19.693 10.328 -14.145 1.00 95.88 78 PRO A C 1
ATOM 592 O O . PRO A 1 78 ? 20.565 10.988 -14.715 1.00 95.88 78 PRO A O 1
ATOM 595 N N . PHE A 1 79 ? 19.879 9.759 -12.959 1.00 95.56 79 PHE A N 1
ATOM 596 C CA . PHE A 1 79 ? 21.134 9.832 -12.226 1.00 95.56 79 PHE A CA 1
ATOM 597 C C . PHE A 1 79 ? 22.185 8.915 -12.868 1.00 95.56 79 PHE A C 1
ATOM 599 O O . PHE A 1 79 ? 21.866 7.839 -13.377 1.00 95.56 79 PHE A O 1
ATOM 606 N N . ALA A 1 80 ? 23.447 9.338 -12.876 1.00 93.44 80 ALA A N 1
ATOM 607 C CA . ALA A 1 80 ? 24.561 8.523 -13.352 1.00 93.44 80 ALA A CA 1
ATOM 608 C C . ALA A 1 80 ? 25.143 7.735 -12.173 1.00 93.44 80 ALA A C 1
ATOM 610 O O . ALA A 1 80 ? 26.104 8.173 -11.546 1.00 93.44 80 ALA A O 1
ATOM 611 N N . ALA A 1 81 ? 24.538 6.598 -11.831 1.00 92.56 81 ALA A N 1
ATOM 612 C CA . ALA A 1 81 ? 24.926 5.833 -10.650 1.00 92.56 81 ALA A CA 1
ATOM 613 C C . ALA A 1 81 ? 26.389 5.345 -10.713 1.00 92.56 81 ALA A C 1
ATOM 615 O O . ALA A 1 81 ? 26.741 4.460 -11.496 1.00 92.56 81 ALA A O 1
ATOM 616 N N . SER A 1 82 ? 27.232 5.913 -9.852 1.00 92.44 82 SER A N 1
ATOM 617 C CA . SER A 1 82 ? 28.600 5.477 -9.565 1.00 92.44 82 SER A CA 1
ATOM 618 C C . SER A 1 82 ? 28.915 5.772 -8.101 1.00 92.44 82 SER A C 1
ATOM 620 O O . SER A 1 82 ? 28.228 6.583 -7.477 1.00 92.44 82 SER A O 1
ATOM 622 N N . LYS A 1 83 ? 29.938 5.121 -7.542 1.00 90.62 83 LYS A N 1
ATOM 623 C CA . LYS A 1 83 ? 30.341 5.354 -6.149 1.00 90.62 83 LYS A CA 1
ATOM 624 C C . LYS A 1 83 ? 30.680 6.828 -5.917 1.00 90.62 83 LYS A C 1
ATOM 626 O O . LYS A 1 83 ? 30.177 7.424 -4.975 1.00 90.62 83 LYS A O 1
ATOM 631 N N . GLU A 1 84 ? 31.454 7.408 -6.826 1.00 91.00 84 GLU A N 1
ATOM 632 C CA . GLU A 1 84 ? 31.906 8.800 -6.786 1.00 91.00 84 GLU A CA 1
ATOM 633 C C . GLU A 1 84 ? 30.716 9.765 -6.822 1.00 91.00 84 GLU A C 1
ATOM 635 O O . GLU A 1 84 ? 30.652 10.704 -6.034 1.00 91.00 84 GLU A O 1
ATOM 640 N N . ASN A 1 85 ? 29.730 9.498 -7.685 1.00 92.19 85 ASN A N 1
ATOM 641 C CA . ASN A 1 85 ? 28.536 10.331 -7.773 1.00 92.19 85 ASN A CA 1
ATOM 642 C C . ASN A 1 85 ? 27.633 10.182 -6.544 1.00 92.19 85 ASN A C 1
ATOM 644 O O . ASN A 1 85 ? 27.033 11.164 -6.124 1.00 92.19 85 ASN A O 1
ATOM 648 N N . PHE A 1 86 ? 27.511 8.988 -5.955 1.00 93.00 86 PHE A N 1
ATOM 649 C CA . PHE A 1 86 ? 26.789 8.845 -4.688 1.00 93.00 86 PHE A CA 1
ATOM 650 C C . PHE A 1 86 ? 27.492 9.618 -3.573 1.00 93.00 86 PHE A C 1
ATOM 652 O O . PHE A 1 86 ? 26.835 10.387 -2.877 1.00 93.00 86 PHE A O 1
ATOM 659 N N . ASP A 1 87 ? 28.809 9.451 -3.434 1.00 91.81 87 ASP A N 1
ATOM 660 C CA . ASP A 1 87 ? 29.611 10.141 -2.422 1.00 91.81 87 ASP A CA 1
ATOM 661 C C . ASP A 1 87 ? 29.426 11.667 -2.516 1.00 91.81 87 ASP A C 1
ATOM 663 O O . ASP A 1 87 ? 29.109 12.289 -1.501 1.00 91.81 87 ASP A O 1
ATOM 667 N N . ALA A 1 88 ? 29.461 12.239 -3.727 1.00 91.94 88 ALA A N 1
ATOM 668 C CA . ALA A 1 88 ? 29.200 13.661 -3.977 1.00 91.94 88 ALA A CA 1
ATOM 669 C C . ALA A 1 88 ? 27.869 14.155 -3.373 1.00 91.94 88 ALA A C 1
ATOM 671 O O . ALA A 1 88 ? 27.829 15.174 -2.681 1.00 91.94 88 ALA A O 1
ATOM 672 N N . TYR A 1 89 ? 26.775 13.415 -3.585 1.00 91.06 89 TYR A N 1
ATOM 673 C CA . TYR A 1 89 ? 25.444 13.765 -3.065 1.00 91.06 89 TYR A CA 1
ATOM 674 C C . TYR A 1 89 ? 25.247 13.425 -1.577 1.00 91.06 89 TYR A C 1
ATOM 676 O O . TYR A 1 89 ? 24.296 13.905 -0.964 1.00 91.06 89 TYR A O 1
ATOM 684 N N . TYR A 1 90 ? 26.151 12.647 -0.976 1.00 87.25 90 TYR A N 1
ATOM 685 C CA . TYR A 1 90 ? 26.240 12.450 0.476 1.00 87.25 90 TYR A CA 1
ATOM 686 C C . TYR A 1 90 ? 27.197 13.443 1.159 1.00 87.25 90 TYR A C 1
ATOM 688 O O . TYR A 1 90 ? 27.498 13.277 2.342 1.00 87.25 90 TYR A O 1
ATOM 696 N N . GLY A 1 91 ? 27.693 14.452 0.435 1.00 85.81 91 GLY A N 1
ATOM 697 C CA . GLY A 1 91 ? 28.638 15.440 0.961 1.00 85.81 91 GLY A CA 1
ATOM 698 C C . GLY A 1 91 ? 30.043 14.886 1.200 1.00 85.81 91 GLY A C 1
ATOM 699 O O . GLY A 1 91 ? 30.781 15.400 2.039 1.00 85.81 91 GLY A O 1
ATOM 700 N N . LYS A 1 92 ? 30.411 13.815 0.492 1.00 83.38 92 LYS A N 1
ATOM 701 C CA . LYS A 1 92 ? 31.735 13.191 0.533 1.00 83.38 92 LYS A CA 1
ATOM 702 C C . LYS A 1 92 ? 32.491 13.476 -0.766 1.00 83.38 92 LYS A C 1
ATOM 704 O O . LYS A 1 92 ? 31.915 13.458 -1.847 1.00 83.38 92 LYS A O 1
ATOM 709 N N . GLY A 1 93 ? 33.807 13.649 -0.664 1.00 77.31 93 GLY A N 1
ATOM 710 C CA . GLY A 1 93 ? 34.675 13.920 -1.815 1.00 77.31 93 GLY A CA 1
ATOM 711 C C . GLY A 1 93 ? 34.806 15.410 -2.147 1.00 77.31 93 GLY A C 1
ATOM 712 O O . GLY A 1 93 ? 34.337 16.265 -1.402 1.00 77.31 93 GLY A O 1
ATOM 713 N N . GLU A 1 94 ? 35.502 15.710 -3.246 1.00 74.88 94 GLU A N 1
ATOM 714 C CA . GLU A 1 94 ? 35.851 17.087 -3.640 1.00 74.88 94 GLU A CA 1
ATOM 715 C C . GLU A 1 94 ? 34.678 17.857 -4.278 1.00 74.88 94 GLU A C 1
ATOM 717 O O . GLU A 1 94 ? 34.593 19.073 -4.135 1.00 74.88 94 GLU A O 1
ATOM 722 N N . ASP A 1 95 ? 33.756 17.157 -4.946 1.00 82.00 95 ASP A N 1
ATOM 723 C CA . ASP A 1 95 ? 32.578 17.727 -5.616 1.00 82.00 95 ASP A CA 1
ATOM 724 C C . ASP A 1 95 ? 31.327 17.529 -4.742 1.00 82.00 95 ASP A C 1
ATOM 726 O O . ASP A 1 95 ? 30.546 16.600 -4.944 1.00 82.00 95 ASP A O 1
ATOM 730 N N . ASN A 1 96 ? 31.174 18.357 -3.705 1.00 88.44 96 ASN A N 1
ATOM 731 C CA . ASN A 1 96 ? 30.052 18.271 -2.768 1.00 88.44 96 ASN A CA 1
ATOM 732 C C . ASN A 1 96 ? 28.756 18.814 -3.397 1.00 88.44 96 ASN A C 1
ATOM 734 O O . ASN A 1 96 ? 28.657 19.999 -3.716 1.00 88.44 96 ASN A O 1
ATOM 738 N N . LYS A 1 97 ? 27.742 17.950 -3.514 1.00 91.06 97 LYS A N 1
ATOM 739 C CA . LYS A 1 97 ? 26.415 18.265 -4.070 1.00 91.06 97 LYS A CA 1
ATOM 740 C C . LYS A 1 97 ? 25.280 18.110 -3.058 1.00 91.06 97 LYS A C 1
ATOM 742 O O . LYS A 1 97 ? 24.121 17.972 -3.453 1.00 91.06 97 LYS A O 1
ATOM 747 N N . LEU A 1 98 ? 25.596 18.122 -1.763 1.00 89.75 98 LEU A N 1
ATOM 748 C CA . LEU A 1 98 ? 24.614 17.967 -0.689 1.00 89.75 98 LEU A CA 1
ATOM 749 C C . LEU A 1 98 ? 23.527 19.052 -0.755 1.00 89.75 98 LEU A C 1
ATOM 751 O O . LEU A 1 98 ? 22.343 18.727 -0.805 1.00 89.75 98 LEU A O 1
ATOM 755 N N . ASP A 1 99 ? 23.918 20.321 -0.881 1.00 89.69 99 ASP A N 1
ATOM 756 C CA . ASP A 1 99 ? 22.970 21.443 -0.950 1.00 89.69 99 ASP A CA 1
ATOM 757 C C . ASP A 1 99 ? 22.045 21.347 -2.179 1.00 89.69 99 ASP A C 1
ATOM 759 O O . ASP A 1 99 ? 20.861 21.685 -2.111 1.00 89.69 99 ASP A O 1
ATOM 763 N N . GLU A 1 100 ? 22.564 20.852 -3.313 1.00 92.12 100 GLU A N 1
ATOM 764 C CA . GLU A 1 100 ? 21.779 20.652 -4.539 1.00 92.12 100 GLU A CA 1
ATOM 765 C C . GLU A 1 100 ? 20.650 19.644 -4.297 1.00 92.12 100 GLU A C 1
ATOM 767 O O . GLU A 1 100 ? 19.494 19.908 -4.650 1.00 92.12 100 GLU A O 1
ATOM 772 N N . ILE A 1 101 ? 20.965 18.496 -3.684 1.00 92.88 101 ILE A N 1
ATOM 773 C CA . ILE A 1 101 ? 19.960 17.463 -3.432 1.00 92.88 101 ILE A CA 1
ATOM 774 C C . ILE A 1 101 ? 19.008 17.842 -2.301 1.00 92.88 101 ILE A C 1
ATOM 776 O O . ILE A 1 101 ? 17.813 17.580 -2.430 1.00 92.88 101 ILE A O 1
ATOM 780 N N . GLU A 1 102 ? 19.474 18.500 -1.240 1.00 91.44 102 GLU A N 1
ATOM 781 C CA . GLU A 1 102 ? 18.598 18.978 -0.164 1.00 91.44 102 GLU A CA 1
ATOM 782 C C . GLU A 1 102 ? 17.561 19.966 -0.703 1.00 91.44 102 GLU A C 1
ATOM 784 O O . GLU A 1 102 ? 16.361 19.815 -0.451 1.00 91.44 102 GLU A O 1
ATOM 789 N N . LEU A 1 103 ? 17.988 20.912 -1.541 1.00 91.75 103 LEU A N 1
ATOM 790 C CA . LEU A 1 103 ? 17.089 21.874 -2.170 1.00 91.75 103 LEU A CA 1
ATOM 791 C C . LEU A 1 103 ? 16.134 21.198 -3.165 1.00 91.75 103 LEU A C 1
ATOM 793 O O . LEU A 1 103 ? 14.955 21.561 -3.238 1.00 91.75 103 LEU A O 1
ATOM 797 N N . ALA A 1 104 ? 16.606 20.206 -3.923 1.00 92.25 104 ALA A N 1
ATOM 798 C CA . ALA A 1 104 ? 15.772 19.438 -4.845 1.00 92.25 104 ALA A CA 1
ATOM 799 C C . ALA A 1 104 ? 14.701 18.609 -4.110 1.00 92.25 104 ALA A C 1
ATOM 801 O O . ALA A 1 104 ? 13.529 18.637 -4.499 1.00 92.25 104 ALA A O 1
ATOM 802 N N . VAL A 1 105 ? 15.069 17.927 -3.020 1.00 91.94 105 VAL A N 1
ATOM 803 C CA . VAL A 1 105 ? 14.139 17.161 -2.174 1.00 91.94 105 VAL A CA 1
ATOM 804 C C . VAL A 1 105 ? 13.146 18.090 -1.484 1.00 91.94 105 VAL A C 1
ATOM 806 O O . VAL A 1 105 ? 11.949 17.809 -1.516 1.00 91.94 105 VAL A O 1
ATOM 809 N N . ALA A 1 106 ? 13.595 19.223 -0.937 1.00 89.75 106 ALA A N 1
ATOM 810 C CA . ALA A 1 106 ? 12.711 20.213 -0.323 1.00 89.75 106 ALA A CA 1
ATOM 811 C C . ALA A 1 106 ? 11.696 20.777 -1.330 1.00 89.75 106 ALA A C 1
ATOM 813 O O . ALA A 1 106 ? 10.510 20.891 -1.022 1.00 89.75 106 ALA A O 1
ATOM 814 N N . ARG A 1 107 ? 12.133 21.066 -2.564 1.00 89.19 107 ARG A N 1
ATOM 815 C CA . ARG A 1 107 ? 11.260 21.548 -3.646 1.00 89.19 107 ARG A CA 1
ATOM 816 C C . ARG A 1 107 ? 10.239 20.501 -4.088 1.00 89.19 107 ARG A C 1
ATOM 818 O O . ARG A 1 107 ? 9.111 20.856 -4.422 1.00 89.19 107 ARG A O 1
ATOM 825 N N . TYR A 1 108 ? 10.630 19.228 -4.131 1.00 91.06 108 TYR A N 1
ATOM 826 C CA . TYR A 1 108 ? 9.713 18.134 -4.459 1.00 91.06 108 TYR A CA 1
ATOM 827 C C . TYR A 1 108 ? 8.723 17.858 -3.314 1.00 91.06 108 TYR A C 1
ATOM 829 O O . TYR A 1 108 ? 7.553 17.554 -3.562 1.00 91.06 108 TYR A O 1
ATOM 837 N N . GLY A 1 109 ? 9.197 17.989 -2.074 1.00 89.75 109 GLY A N 1
ATOM 838 C CA . GLY A 1 109 ? 8.549 17.550 -0.843 1.00 89.75 109 GLY A CA 1
ATOM 839 C C . GLY A 1 109 ? 8.931 16.106 -0.508 1.00 89.75 109 GLY A C 1
ATOM 840 O O . GLY A 1 109 ? 8.628 15.193 -1.275 1.00 89.75 109 GLY A O 1
ATOM 841 N N . GLU A 1 110 ? 9.563 15.884 0.649 1.00 88.81 110 GLU A N 1
ATOM 842 C CA . GLU A 1 110 ? 10.063 14.560 1.060 1.00 88.81 110 GLU A CA 1
ATOM 843 C C . GLU A 1 110 ? 8.944 13.508 1.134 1.00 88.81 110 GLU A C 1
ATOM 845 O O . GLU A 1 110 ? 9.058 12.426 0.555 1.00 88.81 110 GLU A O 1
ATOM 850 N N . ASP A 1 111 ? 7.824 13.839 1.779 1.00 86.88 111 ASP A N 1
ATOM 851 C CA . ASP A 1 111 ? 6.697 12.911 1.915 1.00 86.88 111 ASP A CA 1
ATOM 852 C C . ASP A 1 111 ? 6.028 12.614 0.575 1.00 86.88 111 ASP A C 1
ATOM 854 O O . ASP A 1 111 ? 5.644 11.475 0.302 1.00 86.88 111 ASP A O 1
ATOM 858 N N . LYS A 1 112 ? 5.956 13.615 -0.308 1.00 86.62 112 LYS A N 1
ATOM 859 C CA . LYS A 1 112 ? 5.445 13.436 -1.667 1.00 86.62 112 LYS A CA 1
ATOM 860 C C . LYS A 1 112 ? 6.359 12.527 -2.485 1.00 86.62 112 LYS A C 1
ATOM 862 O O . LYS A 1 112 ? 5.869 11.644 -3.181 1.00 86.62 112 LYS A O 1
ATOM 867 N N . LEU A 1 113 ? 7.676 12.696 -2.374 1.00 91.62 113 LEU A N 1
ATOM 868 C CA . LEU A 1 113 ? 8.655 11.848 -3.053 1.00 91.62 113 LEU A CA 1
ATOM 869 C C . LEU A 1 113 ? 8.528 10.385 -2.619 1.00 91.62 113 LEU A C 1
ATOM 871 O O . LEU A 1 113 ? 8.472 9.489 -3.464 1.00 91.62 113 LEU A O 1
ATOM 875 N N . ARG A 1 114 ? 8.412 10.143 -1.308 1.00 91.69 114 ARG A N 1
ATOM 876 C CA . ARG A 1 114 ? 8.148 8.806 -0.754 1.00 91.69 114 ARG A CA 1
ATOM 877 C C . ARG A 1 114 ? 6.836 8.229 -1.285 1.00 91.69 114 ARG A C 1
ATOM 879 O O . ARG A 1 114 ? 6.818 7.085 -1.740 1.00 91.69 114 ARG A O 1
ATOM 886 N N . ALA A 1 115 ? 5.756 9.008 -1.248 1.00 87.38 115 ALA A N 1
ATOM 887 C CA . ALA A 1 115 ? 4.437 8.578 -1.705 1.00 87.38 115 ALA A CA 1
ATOM 888 C C . ALA A 1 115 ? 4.422 8.231 -3.202 1.00 87.38 115 ALA A C 1
ATOM 890 O O . ALA A 1 115 ? 3.864 7.199 -3.581 1.00 87.38 115 ALA A O 1
ATOM 891 N N . ASP A 1 116 ? 5.075 9.032 -4.046 1.00 91.44 116 ASP A N 1
ATOM 892 C CA . ASP A 1 116 ? 5.160 8.797 -5.490 1.00 91.44 116 ASP A CA 1
ATOM 893 C C . ASP A 1 116 ? 5.948 7.514 -5.800 1.00 91.44 116 ASP A C 1
ATOM 895 O O . ASP A 1 116 ? 5.503 6.696 -6.609 1.00 91.44 116 ASP A O 1
ATOM 899 N N . ILE A 1 117 ? 7.076 7.278 -5.116 1.00 94.81 117 ILE A N 1
ATOM 900 C CA . ILE A 1 117 ? 7.869 6.047 -5.282 1.00 94.81 117 ILE A CA 1
ATOM 901 C C . ILE A 1 117 ? 7.060 4.814 -4.868 1.00 94.81 117 ILE A C 1
ATOM 903 O O . ILE A 1 117 ? 6.999 3.837 -5.623 1.00 94.81 117 ILE A O 1
ATOM 907 N N . LYS A 1 118 ? 6.403 4.859 -3.701 1.00 91.75 118 LYS A N 1
ATOM 908 C CA . LYS A 1 118 ? 5.535 3.766 -3.234 1.00 91.75 118 LYS A CA 1
ATOM 909 C C . LYS A 1 118 ? 4.378 3.517 -4.201 1.00 91.75 118 LYS A C 1
ATOM 911 O O . LYS A 1 118 ? 4.070 2.366 -4.503 1.00 91.75 118 LYS A O 1
ATOM 916 N N . THR A 1 119 ? 3.798 4.584 -4.747 1.00 87.94 119 THR A N 1
ATOM 917 C CA . THR A 1 119 ? 2.711 4.506 -5.728 1.00 87.94 119 THR A CA 1
ATOM 918 C C . THR A 1 119 ? 3.143 3.786 -6.996 1.00 87.94 119 THR A C 1
ATOM 920 O O . THR A 1 119 ? 2.495 2.821 -7.398 1.00 87.94 119 THR A O 1
ATOM 923 N N . VAL A 1 120 ? 4.265 4.188 -7.594 1.00 94.25 120 VAL A N 1
ATOM 924 C CA . VAL A 1 120 ? 4.808 3.528 -8.791 1.00 94.25 120 VAL A CA 1
ATOM 925 C C . VAL A 1 120 ? 5.099 2.053 -8.519 1.00 94.25 120 VAL A C 1
ATOM 927 O O . VAL A 1 120 ? 4.717 1.191 -9.312 1.00 94.25 120 VAL A O 1
ATOM 930 N N . LEU A 1 121 ? 5.716 1.744 -7.378 1.00 93.81 121 LEU A N 1
ATOM 931 C CA . LEU A 1 121 ? 6.011 0.367 -6.995 1.00 93.81 121 LEU A CA 1
ATOM 932 C C . LEU A 1 121 ? 4.738 -0.478 -6.832 1.00 93.81 121 LEU A C 1
ATOM 934 O O . LEU A 1 121 ? 4.698 -1.619 -7.291 1.00 93.81 121 LEU A O 1
ATOM 938 N N . SER A 1 122 ? 3.697 0.080 -6.212 1.00 88.50 122 SER A N 1
ATOM 939 C CA . SER A 1 122 ? 2.397 -0.576 -6.041 1.00 88.50 122 SER A CA 1
ATOM 940 C C . SER A 1 122 ? 1.724 -0.885 -7.381 1.00 88.50 122 SER A C 1
ATOM 942 O O . SER A 1 122 ? 1.262 -2.009 -7.596 1.00 88.50 122 SER A O 1
ATOM 944 N N . TYR A 1 123 ? 1.744 0.059 -8.328 1.00 90.62 123 TYR A N 1
ATOM 945 C CA . TYR A 1 123 ? 1.230 -0.181 -9.678 1.00 90.62 123 TYR A CA 1
ATOM 946 C C . TYR A 1 123 ? 2.008 -1.276 -10.406 1.00 90.62 123 TYR A C 1
ATOM 948 O O . TYR A 1 123 ? 1.394 -2.120 -11.056 1.00 90.62 123 TYR A O 1
ATOM 956 N N . ILE A 1 124 ? 3.336 -1.318 -10.268 1.00 94.00 124 ILE A N 1
ATOM 957 C CA . ILE A 1 124 ? 4.155 -2.394 -10.845 1.00 94.00 124 ILE A CA 1
ATOM 958 C C . ILE A 1 124 ? 3.779 -3.746 -10.224 1.00 94.00 124 ILE A C 1
ATOM 960 O O . ILE A 1 124 ? 3.502 -4.687 -10.965 1.00 94.00 124 ILE A O 1
ATOM 964 N N . LYS A 1 125 ? 3.714 -3.848 -8.888 1.00 90.38 125 LYS A N 1
ATOM 965 C CA . LYS A 1 125 ? 3.300 -5.073 -8.171 1.00 90.38 125 LYS A CA 1
ATOM 966 C C . LYS A 1 125 ? 1.913 -5.557 -8.615 1.00 90.38 125 LYS A C 1
ATOM 968 O O . LYS A 1 125 ? 1.732 -6.740 -8.903 1.00 90.38 125 LYS A O 1
ATOM 973 N N . SER A 1 126 ? 0.954 -4.640 -8.708 1.00 86.56 126 SER A N 1
ATOM 974 C CA . SER A 1 126 ? -0.418 -4.944 -9.131 1.00 86.56 126 SER A CA 1
ATOM 975 C C . SER A 1 126 ? -0.459 -5.408 -10.587 1.00 86.56 126 SER A C 1
ATOM 977 O O . SER A 1 126 ? -1.055 -6.437 -10.885 1.00 86.56 126 SER A O 1
ATOM 979 N N . SER A 1 127 ? 0.265 -4.721 -11.476 1.00 90.81 127 SER A N 1
ATOM 980 C CA . SER A 1 127 ? 0.342 -5.095 -12.893 1.00 90.81 127 SER A CA 1
ATOM 981 C C . SER A 1 127 ? 0.946 -6.487 -13.075 1.00 90.81 127 SER A C 1
ATOM 983 O O . SER A 1 127 ? 0.470 -7.249 -13.912 1.00 90.81 127 SER A O 1
ATOM 985 N N . ILE A 1 128 ? 1.984 -6.833 -12.299 1.00 90.81 128 ILE A N 1
ATOM 986 C CA . ILE A 1 128 ? 2.571 -8.183 -12.297 1.00 90.81 128 ILE A CA 1
ATOM 987 C C . ILE A 1 128 ? 1.504 -9.197 -11.910 1.00 90.81 128 ILE A C 1
ATOM 989 O O . ILE A 1 128 ? 1.270 -10.130 -12.662 1.00 90.81 128 ILE A O 1
ATOM 993 N N . THR A 1 129 ? 0.826 -8.971 -10.782 1.00 85.69 129 THR A N 1
ATOM 994 C CA . THR A 1 129 ? -0.197 -9.885 -10.252 1.00 85.69 129 THR A CA 1
ATOM 995 C C . THR A 1 129 ? -1.274 -10.190 -11.294 1.00 85.69 129 THR A C 1
ATOM 997 O O . THR A 1 129 ? -1.612 -11.358 -11.491 1.00 85.69 129 THR A O 1
ATOM 1000 N N . ILE A 1 130 ? -1.758 -9.153 -11.987 1.00 85.12 130 ILE A N 1
ATOM 1001 C CA . ILE A 1 130 ? -2.745 -9.272 -13.067 1.00 85.12 130 ILE A CA 1
ATOM 1002 C C . ILE A 1 130 ? -2.157 -10.075 -14.237 1.00 85.12 130 ILE A C 1
ATOM 1004 O O . ILE A 1 130 ? -2.760 -11.041 -14.691 1.00 85.12 130 ILE A O 1
ATOM 1008 N N . ALA A 1 131 ? -0.957 -9.725 -14.706 1.00 88.12 131 ALA A N 1
ATOM 1009 C CA . ALA A 1 131 ? -0.375 -10.324 -15.906 1.00 88.12 131 ALA A CA 1
ATOM 1010 C C . ALA A 1 131 ? 0.097 -11.779 -15.735 1.00 88.12 131 ALA A C 1
ATOM 1012 O O . ALA A 1 131 ? 0.066 -12.547 -16.696 1.00 88.12 131 ALA A O 1
ATOM 1013 N N . SER A 1 132 ? 0.553 -12.180 -14.545 1.00 82.69 132 SER A N 1
ATOM 1014 C CA . SER A 1 132 ? 1.001 -13.556 -14.276 1.00 82.69 132 SER A CA 1
ATOM 1015 C C . SER A 1 132 ? -0.103 -14.478 -13.759 1.00 82.69 132 SER A C 1
ATOM 1017 O O . SER A 1 132 ? 0.176 -15.639 -13.447 1.00 82.69 132 SER A O 1
ATOM 1019 N N . ASN A 1 133 ? -1.349 -13.996 -13.649 1.00 68.75 133 ASN A N 1
ATOM 1020 C CA . ASN A 1 133 ? -2.491 -14.739 -13.094 1.00 68.75 133 ASN A CA 1
ATOM 1021 C C . ASN A 1 133 ? -2.219 -15.369 -11.701 1.00 68.75 133 ASN A C 1
ATOM 1023 O O . ASN A 1 133 ? -2.896 -16.310 -11.291 1.00 68.75 133 ASN A O 1
ATOM 1027 N N . SER A 1 134 ? -1.184 -14.893 -10.993 1.00 62.34 134 SER A N 1
ATOM 1028 C CA . SER A 1 134 ? -0.698 -15.312 -9.664 1.00 62.34 134 SER A CA 1
ATOM 1029 C C . SER A 1 134 ? 0.602 -14.558 -9.330 1.00 62.34 134 SER A C 1
ATOM 1031 O O . SER A 1 134 ? 1.255 -14.058 -10.237 1.00 62.34 134 SER A O 1
ATOM 1033 N N . ASN A 1 135 ? 1.042 -14.496 -8.066 1.00 64.44 135 ASN A N 1
ATOM 1034 C CA . ASN A 1 135 ? 2.349 -13.922 -7.677 1.00 64.44 135 ASN A CA 1
ATOM 1035 C C . ASN A 1 135 ? 3.530 -14.839 -8.072 1.00 64.44 135 ASN A C 1
ATOM 1037 O O . ASN A 1 135 ? 4.260 -15.354 -7.219 1.00 64.44 135 ASN A O 1
ATOM 1041 N N . GLU A 1 136 ? 3.713 -15.077 -9.371 1.00 80.69 136 GLU A N 1
ATOM 1042 C CA . GLU A 1 136 ? 4.772 -15.940 -9.885 1.00 80.69 136 GLU A CA 1
ATOM 1043 C C . GLU A 1 136 ? 6.153 -15.381 -9.503 1.00 80.69 136 GLU A C 1
ATOM 1045 O O . GLU A 1 136 ? 6.525 -14.240 -9.812 1.00 80.69 136 GLU A O 1
ATOM 1050 N N . ARG A 1 137 ? 6.950 -16.210 -8.819 1.00 85.50 137 ARG A N 1
ATOM 1051 C CA . ARG A 1 137 ? 8.336 -15.868 -8.500 1.00 85.50 137 ARG A CA 1
ATOM 1052 C C . ARG A 1 137 ? 9.152 -15.755 -9.784 1.00 85.50 137 ARG A C 1
ATOM 1054 O O . ARG A 1 137 ? 9.143 -16.637 -10.634 1.00 85.50 137 ARG A O 1
ATOM 1061 N N . ASN A 1 138 ? 9.981 -14.723 -9.845 1.00 88.69 138 ASN A N 1
ATOM 1062 C CA . ASN A 1 138 ? 10.852 -14.359 -10.956 1.00 88.69 138 ASN A CA 1
ATOM 1063 C C . ASN A 1 138 ? 10.115 -13.927 -12.226 1.00 88.69 138 ASN A C 1
ATOM 1065 O O . ASN A 1 138 ? 10.757 -13.887 -13.276 1.00 88.69 138 ASN A O 1
ATOM 1069 N N . PHE A 1 139 ? 8.832 -13.561 -12.149 1.00 91.38 139 PHE A N 1
ATOM 1070 C CA . PHE A 1 139 ? 8.087 -13.069 -13.306 1.00 91.38 139 PHE A CA 1
ATOM 1071 C C . PHE A 1 139 ? 8.815 -11.912 -14.005 1.00 91.38 139 PHE A C 1
ATOM 1073 O O . PHE A 1 139 ? 9.183 -12.047 -15.173 1.00 91.38 139 PHE A O 1
ATOM 1080 N N . LEU A 1 140 ? 9.145 -10.824 -13.290 1.00 92.06 140 LEU A N 1
ATOM 1081 C CA . LEU A 1 140 ? 9.870 -9.695 -13.896 1.00 92.06 140 LEU A CA 1
ATOM 1082 C C . LEU A 1 140 ? 11.206 -10.123 -14.496 1.00 92.06 140 LEU A C 1
ATOM 1084 O O . LEU A 1 140 ? 11.532 -9.739 -15.617 1.00 92.06 140 LEU A O 1
ATOM 1088 N N . ARG A 1 141 ? 11.992 -10.935 -13.783 1.00 91.38 141 ARG A N 1
ATOM 1089 C CA . ARG A 1 141 ? 13.259 -11.443 -14.317 1.00 91.38 141 ARG A CA 1
ATOM 1090 C C . ARG A 1 141 ? 13.048 -12.222 -15.614 1.00 91.38 141 ARG A C 1
ATOM 1092 O O . ARG A 1 141 ? 13.824 -12.034 -16.547 1.00 91.38 141 ARG A O 1
ATOM 1099 N N . ASN A 1 142 ? 12.030 -13.075 -15.676 1.00 89.94 142 ASN A N 1
ATOM 1100 C CA . ASN A 1 142 ? 11.721 -13.912 -16.833 1.00 89.94 142 ASN A CA 1
ATOM 1101 C C . ASN A 1 142 ? 11.193 -13.099 -18.020 1.00 89.94 142 ASN A C 1
ATOM 1103 O O . ASN A 1 142 ? 11.509 -13.441 -19.155 1.00 89.94 142 ASN A O 1
ATOM 1107 N N . VAL A 1 143 ? 10.439 -12.028 -17.765 1.00 91.69 143 VAL A N 1
ATOM 1108 C CA . VAL A 1 143 ? 9.947 -11.107 -18.798 1.00 91.69 143 VAL A CA 1
ATOM 1109 C C . VAL A 1 143 ? 11.078 -10.220 -19.313 1.00 91.69 143 VAL A C 1
ATOM 1111 O O . VAL A 1 143 ? 11.310 -10.136 -20.515 1.00 91.69 143 VAL A O 1
ATOM 1114 N N . LEU A 1 144 ? 11.829 -9.573 -18.421 1.00 91.06 144 LEU A N 1
ATOM 1115 C CA . LEU A 1 144 ? 12.844 -8.583 -18.795 1.00 91.06 144 LEU A CA 1
ATOM 1116 C C . LEU A 1 144 ? 14.113 -9.223 -19.387 1.00 91.06 144 LEU A C 1
ATOM 1118 O O . LEU A 1 144 ? 14.840 -8.569 -20.144 1.00 91.06 144 LEU A O 1
ATOM 1122 N N . ARG A 1 145 ? 14.383 -10.502 -19.086 1.00 84.75 145 ARG A N 1
ATOM 1123 C CA . ARG A 1 145 ? 15.461 -11.306 -19.698 1.00 84.75 145 ARG A CA 1
ATOM 1124 C C . ARG A 1 145 ? 14.917 -12.337 -20.684 1.00 84.75 145 ARG A C 1
ATOM 1126 O O . ARG A 1 145 ? 13.740 -12.636 -20.738 1.00 84.75 145 ARG A O 1
ATOM 1133 N N . ARG A 1 146 ? 15.818 -12.944 -21.463 1.00 69.12 146 ARG A N 1
ATOM 1134 C CA . ARG A 1 146 ? 15.531 -14.178 -22.215 1.00 69.12 146 ARG A CA 1
ATOM 1135 C C . ARG A 1 146 ? 15.824 -15.410 -21.345 1.00 69.12 146 ARG A C 1
ATOM 1137 O O . ARG A 1 146 ? 16.788 -15.395 -20.582 1.00 69.12 146 ARG A O 1
ATOM 1144 N N . LYS A 1 147 ? 15.079 -16.499 -21.578 1.00 55.88 147 LYS A N 1
ATOM 1145 C CA . LYS A 1 147 ? 15.194 -17.864 -21.006 1.00 55.88 147 LYS A CA 1
ATOM 1146 C C . LYS A 1 147 ? 16.605 -18.483 -20.835 1.00 55.88 147 LYS A C 1
ATOM 1148 O O . LYS A 1 147 ? 16.707 -19.510 -20.184 1.00 55.88 147 LYS A O 1
ATOM 1153 N N . SER A 1 148 ? 17.688 -17.928 -21.389 1.00 48.03 148 SER A N 1
ATOM 1154 C CA . SER A 1 148 ? 18.993 -18.611 -21.513 1.00 48.03 148 SER A CA 1
ATOM 1155 C C . SER A 1 148 ? 20.121 -18.096 -20.599 1.00 48.03 148 SER A C 1
ATOM 1157 O O . SER A 1 148 ? 21.278 -18.415 -20.837 1.00 48.03 148 SER A O 1
ATOM 1159 N N . GLY A 1 149 ? 19.830 -17.289 -19.573 1.00 52.22 149 GLY A N 1
ATOM 1160 C CA . GLY A 1 149 ? 20.851 -16.740 -18.662 1.00 52.22 149 GLY A CA 1
ATOM 1161 C C . GLY A 1 149 ? 20.406 -16.755 -17.205 1.00 52.22 149 GLY A C 1
ATOM 1162 O O . GLY A 1 149 ? 20.292 -15.691 -16.588 1.00 52.22 149 GLY A O 1
ATOM 1163 N N . ALA A 1 150 ? 20.078 -17.945 -16.700 1.00 52.91 150 ALA A N 1
ATOM 1164 C CA . ALA A 1 150 ? 19.565 -18.157 -15.352 1.00 52.91 150 ALA A CA 1
ATOM 1165 C C . ALA A 1 150 ? 20.562 -17.641 -14.295 1.00 52.91 150 ALA A C 1
ATOM 1167 O O . ALA A 1 150 ? 21.699 -18.092 -14.236 1.00 52.91 150 ALA A O 1
ATOM 1168 N N . GLY A 1 151 ? 20.137 -16.674 -13.473 1.00 62.56 151 GLY A N 1
ATOM 1169 C CA . GLY A 1 151 ? 20.841 -16.284 -12.242 1.00 62.56 151 GLY A CA 1
ATOM 1170 C C . GLY A 1 151 ? 21.279 -14.820 -12.123 1.00 62.56 151 GLY A C 1
ATOM 1171 O O . GLY A 1 151 ? 21.575 -14.376 -11.013 1.00 62.56 151 GLY A O 1
ATOM 1172 N N . ASN A 1 152 ? 21.314 -14.033 -13.202 1.00 77.19 152 ASN A N 1
ATOM 1173 C CA . ASN A 1 152 ? 21.720 -12.622 -13.105 1.00 77.19 152 ASN A CA 1
ATOM 1174 C C . ASN A 1 152 ? 20.525 -11.700 -12.781 1.00 77.19 152 ASN A C 1
ATOM 1176 O O . ASN A 1 152 ? 19.490 -11.817 -13.446 1.00 77.19 152 ASN A O 1
ATOM 1180 N N . PRO A 1 153 ? 20.663 -10.785 -11.800 1.00 84.62 153 PRO A N 1
ATOM 1181 C CA . PRO A 1 153 ? 19.621 -9.822 -11.443 1.00 84.62 153 PRO A CA 1
ATOM 1182 C C . PRO A 1 153 ? 19.278 -8.876 -12.607 1.00 84.62 153 PRO A C 1
ATOM 1184 O O . PRO A 1 153 ? 20.077 -8.695 -13.533 1.00 84.62 153 PRO A O 1
ATOM 1187 N N . VAL A 1 154 ? 18.085 -8.273 -12.571 1.00 91.50 154 VAL A N 1
ATOM 1188 C CA . VAL A 1 154 ? 17.573 -7.356 -13.615 1.00 91.50 154 VAL A CA 1
ATOM 1189 C C . VAL A 1 154 ? 17.484 -5.900 -13.157 1.00 91.50 154 VAL A C 1
ATOM 1191 O O . VAL A 1 154 ? 16.542 -5.203 -13.515 1.00 91.50 154 VAL A O 1
ATOM 1194 N N . LYS A 1 155 ? 18.485 -5.422 -12.405 1.00 92.38 155 LYS A N 1
ATOM 1195 C CA . LYS A 1 155 ? 18.515 -4.058 -11.843 1.00 92.38 155 LYS A CA 1
ATOM 1196 C C . LYS A 1 155 ? 18.276 -2.952 -12.877 1.00 92.38 155 LYS A C 1
ATOM 1198 O O . LYS A 1 155 ? 17.326 -2.198 -12.736 1.00 92.38 155 LYS A O 1
ATOM 1203 N N . GLU A 1 156 ? 19.096 -2.875 -13.929 1.00 92.44 156 GLU A N 1
ATOM 1204 C CA . GLU A 1 156 ? 19.001 -1.786 -14.920 1.00 92.44 156 GLU A CA 1
ATOM 1205 C C . GLU A 1 156 ? 17.718 -1.856 -15.781 1.00 92.44 156 GLU A C 1
ATOM 1207 O O . GLU A 1 156 ? 17.057 -0.826 -15.949 1.00 92.44 156 GLU A O 1
ATOM 1212 N N . PRO A 1 157 ? 17.276 -3.039 -16.270 1.00 94.88 157 PRO A N 1
ATOM 1213 C CA . PRO A 1 157 ? 15.950 -3.166 -16.875 1.00 94.88 157 PRO A CA 1
ATOM 1214 C C . PRO A 1 157 ? 14.812 -2.752 -15.934 1.00 94.88 157 PRO A C 1
ATOM 1216 O O . PRO A 1 157 ? 13.877 -2.089 -16.376 1.00 94.88 157 PRO A O 1
ATOM 1219 N N . PHE A 1 158 ? 14.891 -3.109 -14.647 1.00 96.62 158 PHE A N 1
ATOM 1220 C CA . PHE A 1 158 ? 13.893 -2.712 -13.656 1.00 96.62 158 PHE A CA 1
ATOM 1221 C C . PHE A 1 158 ? 13.899 -1.199 -13.411 1.00 96.62 158 PHE A C 1
ATOM 1223 O O . PHE A 1 158 ? 12.833 -0.600 -13.451 1.00 96.62 158 PHE A O 1
ATOM 1230 N N . TYR A 1 159 ? 15.065 -0.568 -13.229 1.00 97.50 159 TYR A N 1
ATOM 1231 C CA . TYR A 1 159 ? 15.185 0.891 -13.110 1.00 97.50 159 TYR A CA 1
ATOM 1232 C C . TYR A 1 159 ? 14.524 1.593 -14.303 1.00 97.50 159 TYR A C 1
ATOM 1234 O O . TYR A 1 159 ? 13.721 2.510 -14.139 1.00 97.50 159 TYR A O 1
ATOM 1242 N N . THR A 1 160 ? 14.803 1.108 -15.515 1.00 97.50 160 THR A N 1
ATOM 1243 C CA . THR A 1 160 ? 14.235 1.668 -16.745 1.00 97.50 160 THR A CA 1
ATOM 1244 C C . THR A 1 160 ? 12.708 1.537 -16.774 1.00 97.50 160 THR A C 1
ATOM 1246 O O . THR A 1 160 ? 12.010 2.507 -17.074 1.00 97.50 160 THR A O 1
ATOM 1249 N N . LEU A 1 161 ? 12.184 0.353 -16.436 1.00 98.31 161 LEU A N 1
ATOM 1250 C CA . LEU A 1 161 ? 10.745 0.101 -16.341 1.00 98.31 161 LEU A CA 1
ATOM 1251 C C . LEU A 1 161 ? 10.089 0.986 -15.274 1.00 98.31 161 LEU A C 1
ATOM 1253 O O . LEU A 1 161 ? 9.055 1.596 -15.536 1.00 98.31 161 LEU A O 1
ATOM 1257 N N . PHE A 1 162 ? 10.712 1.093 -14.099 1.00 98.56 162 PHE A N 1
ATOM 1258 C CA . PHE A 1 162 ? 10.241 1.914 -12.990 1.00 98.56 162 PHE A CA 1
ATOM 1259 C C . PHE A 1 162 ? 10.117 3.378 -13.404 1.00 98.56 162 PHE A C 1
ATOM 1261 O O . PHE A 1 162 ? 9.070 3.988 -13.206 1.00 98.56 162 PHE A O 1
ATOM 1268 N N . MET A 1 163 ? 11.152 3.938 -14.032 1.00 98.56 163 MET A N 1
ATOM 1269 C CA . MET A 1 163 ? 11.126 5.330 -14.475 1.00 98.56 163 MET A CA 1
ATOM 1270 C C . MET A 1 163 ? 10.093 5.557 -15.588 1.00 98.56 163 MET A C 1
ATOM 1272 O O . MET A 1 163 ? 9.416 6.583 -15.582 1.00 98.56 163 MET A O 1
ATOM 1276 N N . ALA A 1 164 ? 9.895 4.602 -16.503 1.00 98.50 164 ALA A N 1
ATOM 1277 C CA . ALA A 1 164 ? 8.825 4.685 -17.500 1.00 98.50 164 ALA A CA 1
ATOM 1278 C C . ALA A 1 164 ? 7.427 4.711 -16.847 1.00 98.50 164 ALA A C 1
ATOM 1280 O O . ALA A 1 164 ? 6.608 5.566 -17.191 1.00 98.50 164 ALA A O 1
ATOM 1281 N N . PHE A 1 165 ? 7.185 3.846 -15.856 1.00 98.06 165 PHE A N 1
ATOM 1282 C CA . PHE A 1 165 ? 5.964 3.870 -15.044 1.00 98.06 165 PHE A CA 1
ATOM 1283 C C . PHE A 1 165 ? 5.821 5.191 -14.277 1.00 98.06 165 PHE A C 1
ATOM 1285 O O . PHE A 1 165 ? 4.744 5.775 -14.286 1.00 98.06 165 PHE A O 1
ATOM 1292 N N . TYR A 1 166 ? 6.892 5.707 -13.668 1.00 97.56 166 TYR A N 1
ATOM 1293 C CA . TYR A 1 166 ? 6.885 7.001 -12.979 1.00 97.56 166 TYR A CA 1
ATOM 1294 C C . TYR A 1 166 ? 6.454 8.143 -13.908 1.00 97.56 166 TYR A C 1
ATOM 1296 O O . TYR A 1 166 ? 5.599 8.948 -13.540 1.00 97.56 166 TYR A O 1
ATOM 1304 N N . HIS A 1 167 ? 6.982 8.198 -15.133 1.00 96.81 167 HIS A N 1
ATOM 1305 C CA . HIS A 1 167 ? 6.561 9.203 -16.109 1.00 96.81 167 HIS A CA 1
ATOM 1306 C C . HIS A 1 167 ? 5.069 9.085 -16.449 1.00 96.81 167 HIS A C 1
ATOM 1308 O O . HIS A 1 167 ? 4.357 10.086 -16.406 1.00 96.81 167 HIS A O 1
ATOM 1314 N N . LEU A 1 168 ? 4.575 7.882 -16.741 1.00 96.31 168 LEU A N 1
ATOM 1315 C CA . LEU A 1 168 ? 3.169 7.688 -17.110 1.00 96.31 168 LEU A CA 1
ATOM 1316 C C . LEU A 1 168 ? 2.223 7.959 -15.928 1.00 96.31 168 LEU A C 1
ATOM 1318 O O . LEU A 1 168 ? 1.233 8.669 -16.078 1.00 96.31 168 LEU A O 1
ATOM 1322 N N . ILE A 1 169 ? 2.552 7.461 -14.739 1.00 93.19 169 ILE A N 1
ATOM 1323 C CA . ILE A 1 169 ? 1.677 7.529 -13.563 1.00 93.19 169 ILE A CA 1
ATOM 1324 C C . ILE A 1 169 ? 1.730 8.904 -12.903 1.00 93.19 169 ILE A C 1
ATOM 1326 O O . ILE A 1 169 ? 0.694 9.512 -12.644 1.00 93.19 169 ILE A O 1
ATOM 1330 N N . ILE A 1 170 ? 2.930 9.421 -12.638 1.00 91.69 170 ILE A N 1
ATOM 1331 C CA . ILE A 1 170 ? 3.104 10.637 -11.834 1.00 91.69 170 ILE A CA 1
ATOM 1332 C C . ILE A 1 170 ? 3.108 11.891 -12.707 1.00 91.69 170 ILE A C 1
ATOM 1334 O O . ILE A 1 170 ? 2.497 12.892 -12.335 1.00 91.69 170 ILE A O 1
ATOM 1338 N N . LYS A 1 171 ? 3.782 11.867 -13.867 1.00 91.38 171 LYS A N 1
ATOM 1339 C CA . LYS A 1 171 ? 3.869 13.056 -14.737 1.00 91.38 171 LYS A CA 1
ATOM 1340 C C . LYS A 1 171 ? 2.670 13.197 -15.673 1.00 91.38 171 LYS A C 1
ATOM 1342 O O . LYS A 1 171 ? 2.261 14.322 -15.933 1.00 91.38 171 LYS A O 1
ATOM 1347 N N . GLU A 1 172 ? 2.106 12.090 -16.153 1.00 92.31 172 GLU A N 1
ATOM 1348 C CA . GLU A 1 172 ? 0.978 12.099 -17.101 1.00 92.31 172 GLU A CA 1
ATOM 1349 C C . GLU A 1 172 ? -0.369 11.718 -16.471 1.00 92.31 172 GLU A C 1
ATOM 1351 O O . GLU A 1 172 ? -1.392 11.766 -17.151 1.00 92.31 172 GLU A O 1
ATOM 1356 N N . ALA A 1 173 ? -0.398 11.385 -15.175 1.00 88.00 173 ALA A N 1
ATOM 1357 C CA . ALA A 1 173 ? -1.614 10.991 -14.458 1.00 88.00 173 ALA A CA 1
ATOM 1358 C C . ALA A 1 173 ? -2.374 9.828 -15.130 1.00 88.00 173 ALA A C 1
ATOM 1360 O O . ALA A 1 173 ? -3.608 9.800 -15.157 1.00 88.00 173 ALA A O 1
ATOM 1361 N N . LYS A 1 174 ? -1.631 8.868 -15.686 1.00 89.25 174 LYS A N 1
ATOM 1362 C CA . LYS A 1 174 ? -2.170 7.652 -16.293 1.00 89.25 174 LYS A CA 1
ATOM 1363 C C . LYS A 1 174 ? -2.131 6.470 -15.328 1.00 89.25 174 LYS A C 1
ATOM 1365 O O . LYS A 1 174 ? -1.390 6.467 -14.351 1.00 89.25 174 LYS A O 1
ATOM 1370 N N . GLU A 1 175 ? -2.887 5.432 -15.642 1.00 89.56 175 GLU A N 1
ATOM 1371 C CA . GLU A 1 175 ? -2.855 4.150 -14.940 1.00 89.56 175 GLU A CA 1
ATOM 1372 C C . GLU A 1 175 ? -2.751 2.982 -15.935 1.00 89.56 175 GLU A C 1
ATOM 1374 O O . GLU A 1 175 ? -3.262 3.096 -17.057 1.00 89.56 175 GLU A O 1
ATOM 1379 N N . PRO A 1 176 ? -2.083 1.872 -15.563 1.00 91.94 176 PRO A N 1
ATOM 1380 C CA . PRO A 1 176 ? -2.061 0.659 -16.375 1.00 91.94 176 PRO A CA 1
ATOM 1381 C C . PRO A 1 176 ? -3.486 0.160 -16.646 1.00 91.94 176 PRO A C 1
ATOM 1383 O O . PRO A 1 176 ? -4.298 0.083 -15.724 1.00 91.94 176 PRO A O 1
ATOM 1386 N N . PHE A 1 177 ? -3.788 -0.196 -17.895 1.00 90.06 177 PHE A N 1
ATOM 1387 C CA . PHE A 1 177 ? -5.088 -0.756 -18.280 1.00 90.06 177 PHE A CA 1
ATOM 1388 C C . PHE A 1 177 ? -4.965 -2.166 -18.864 1.00 90.06 177 PHE A C 1
ATOM 1390 O O . PHE A 1 177 ? -5.709 -3.053 -18.461 1.00 90.06 177 PHE A O 1
ATOM 1397 N N . GLU A 1 178 ? -3.985 -2.404 -19.738 1.00 92.25 178 GLU A N 1
ATOM 1398 C CA . GLU A 1 178 ? -3.739 -3.718 -20.351 1.00 92.25 178 GLU A CA 1
ATOM 1399 C C . GLU A 1 178 ? -2.431 -4.317 -19.819 1.00 92.25 178 GLU A C 1
ATOM 1401 O O . GLU A 1 178 ? -1.393 -4.328 -20.482 1.00 92.25 178 GLU A O 1
ATOM 1406 N N . CYS A 1 179 ? -2.465 -4.798 -18.570 1.00 92.75 179 CYS A N 1
ATOM 1407 C CA . CYS A 1 179 ? -1.267 -5.253 -17.853 1.00 92.75 179 CYS A CA 1
ATOM 1408 C C . CYS A 1 179 ? -0.518 -6.384 -18.574 1.00 92.75 179 CYS A C 1
ATOM 1410 O O . CYS A 1 179 ? 0.713 -6.379 -18.609 1.00 92.75 179 CYS A O 1
ATOM 1412 N N . GLU A 1 180 ? -1.234 -7.329 -19.187 1.00 93.50 180 GLU A N 1
ATOM 1413 C CA . GLU A 1 180 ? -0.612 -8.393 -19.981 1.00 93.50 180 GLU A CA 1
ATOM 1414 C C . GLU A 1 180 ? 0.185 -7.842 -21.170 1.00 93.50 180 GLU A C 1
ATOM 1416 O O . GLU A 1 180 ? 1.322 -8.258 -21.404 1.00 93.50 180 GLU A O 1
ATOM 1421 N N . GLU A 1 181 ? -0.385 -6.884 -21.901 1.00 96.44 181 GLU A N 1
ATOM 1422 C CA . GLU A 1 181 ? 0.244 -6.292 -23.082 1.00 96.44 181 GLU A CA 1
ATOM 1423 C C . GLU A 1 181 ? 1.442 -5.407 -22.720 1.00 96.44 181 GLU A C 1
ATOM 1425 O O . GLU A 1 181 ? 2.452 -5.413 -23.434 1.00 96.44 181 GLU A O 1
ATOM 1430 N N . ILE A 1 182 ? 1.410 -4.746 -21.554 1.00 97.19 182 ILE A N 1
ATOM 1431 C CA . ILE A 1 182 ? 2.580 -4.046 -21.001 1.00 97.19 182 ILE A CA 1
ATOM 1432 C C . ILE A 1 182 ? 3.768 -5.010 -20.895 1.00 97.19 182 ILE A C 1
ATOM 1434 O O . ILE A 1 182 ? 4.852 -4.722 -21.416 1.00 97.19 182 ILE A O 1
ATOM 1438 N N . PHE A 1 183 ? 3.584 -6.171 -20.254 1.00 95.56 183 PHE A N 1
ATOM 1439 C CA . PHE A 1 183 ? 4.676 -7.128 -20.046 1.00 95.56 183 PHE A CA 1
ATOM 1440 C C . PHE A 1 183 ? 5.065 -7.893 -21.316 1.00 95.56 183 PHE A C 1
ATOM 1442 O O . PHE A 1 183 ? 6.255 -8.165 -21.518 1.00 95.56 183 PHE A O 1
ATOM 1449 N N . LYS A 1 184 ? 4.126 -8.155 -22.234 1.00 94.88 184 LYS A N 1
ATOM 1450 C CA . LYS A 1 184 ? 4.453 -8.655 -23.583 1.00 94.88 184 LYS A CA 1
ATOM 1451 C C . LYS A 1 184 ? 5.371 -7.669 -24.317 1.00 94.88 184 LYS A C 1
ATOM 1453 O O . LYS A 1 184 ? 6.410 -8.072 -24.847 1.00 94.88 184 LYS A O 1
ATOM 1458 N N . SER A 1 185 ? 5.084 -6.372 -24.249 1.00 96.06 185 SER A N 1
ATOM 1459 C CA . SER A 1 185 ? 5.840 -5.322 -24.952 1.00 96.06 185 SER A CA 1
ATOM 1460 C C . SER A 1 185 ? 7.267 -5.125 -24.431 1.00 96.06 185 SER A C 1
ATOM 1462 O O . SER A 1 185 ? 8.200 -4.877 -25.213 1.00 96.06 185 SER A O 1
ATOM 1464 N N . VAL A 1 186 ? 7.488 -5.325 -23.128 1.00 95.81 186 VAL A N 1
ATOM 1465 C CA . VAL A 1 186 ? 8.828 -5.281 -22.506 1.00 95.81 186 VAL A CA 1
ATOM 1466 C C . VAL A 1 186 ? 9.514 -6.649 -22.426 1.00 95.81 186 VAL A C 1
ATOM 1468 O O . VAL A 1 186 ? 10.556 -6.787 -21.780 1.00 95.81 186 VAL A O 1
ATOM 1471 N N . THR A 1 187 ? 8.997 -7.664 -23.120 1.00 94.44 187 THR A N 1
ATOM 1472 C CA . THR A 1 187 ? 9.670 -8.965 -23.187 1.00 94.44 187 THR A CA 1
ATOM 1473 C C . THR A 1 187 ? 11.077 -8.820 -23.776 1.00 94.44 187 THR A C 1
ATOM 1475 O O . THR A 1 187 ? 11.292 -8.197 -24.822 1.00 94.44 187 THR A O 1
ATOM 1478 N N . ALA A 1 188 ? 12.053 -9.405 -23.081 1.00 91.94 188 ALA A N 1
ATOM 1479 C CA . ALA A 1 188 ? 13.480 -9.294 -23.347 1.00 91.94 188 ALA A CA 1
ATOM 1480 C C . ALA A 1 188 ? 13.991 -7.840 -23.430 1.00 91.94 188 ALA A C 1
ATOM 1482 O O . ALA A 1 188 ? 14.899 -7.559 -24.220 1.00 91.94 188 ALA A O 1
ATOM 1483 N N . LEU A 1 189 ? 13.451 -6.932 -22.601 1.00 93.75 189 LEU A N 1
ATOM 1484 C CA . LEU A 1 189 ? 13.828 -5.511 -22.552 1.00 93.75 189 LEU A CA 1
ATOM 1485 C C . LEU A 1 189 ? 15.342 -5.289 -22.504 1.00 93.75 189 LEU A C 1
ATOM 1487 O O . LEU A 1 189 ? 15.844 -4.385 -23.167 1.00 93.75 189 LEU A O 1
ATOM 1491 N N . ILE A 1 190 ? 16.081 -6.155 -21.803 1.00 91.62 190 ILE A N 1
ATOM 1492 C CA . ILE A 1 190 ? 17.547 -6.083 -21.704 1.00 91.62 190 ILE A CA 1
ATOM 1493 C C . ILE A 1 190 ? 18.260 -6.030 -23.069 1.00 91.62 190 ILE A C 1
ATOM 1495 O O . ILE A 1 190 ? 19.364 -5.509 -23.157 1.00 91.62 190 ILE A O 1
ATOM 1499 N N . LYS A 1 191 ? 17.650 -6.565 -24.136 1.00 90.75 191 LYS A N 1
ATOM 1500 C CA . LYS A 1 191 ? 18.199 -6.527 -25.502 1.00 90.75 191 LYS A CA 1
ATOM 1501 C C . LYS A 1 191 ? 17.873 -5.243 -26.262 1.00 90.75 191 LYS A C 1
ATOM 1503 O O . LYS A 1 191 ? 18.509 -4.971 -27.273 1.00 90.75 191 LYS A O 1
ATOM 1508 N N . LYS A 1 192 ? 16.834 -4.527 -25.833 1.00 92.81 192 LYS A N 1
ATOM 1509 C CA . LYS A 1 192 ? 16.340 -3.307 -26.481 1.00 92.81 192 LYS A CA 1
ATOM 1510 C C . LYS A 1 192 ? 17.021 -2.061 -25.907 1.00 92.81 192 LYS A C 1
ATOM 1512 O O . LYS A 1 192 ? 17.165 -1.072 -26.613 1.00 92.81 192 LYS A O 1
ATOM 1517 N N . ILE A 1 193 ? 17.434 -2.115 -24.640 1.00 93.06 193 ILE A N 1
ATOM 1518 C CA . ILE A 1 193 ? 18.082 -1.002 -23.938 1.00 93.06 193 ILE A CA 1
ATOM 1519 C C . ILE A 1 193 ? 19.593 -0.954 -24.197 1.00 93.06 193 ILE A C 1
ATOM 1521 O O . ILE A 1 193 ? 20.253 -1.979 -24.372 1.00 93.06 193 ILE A O 1
ATOM 1525 N N . LYS A 1 194 ? 20.160 0.252 -24.175 1.00 92.25 194 LYS A N 1
ATOM 1526 C CA . LYS A 1 194 ? 21.604 0.488 -24.222 1.00 92.25 194 LYS A CA 1
ATOM 1527 C C . LYS A 1 194 ? 22.223 0.187 -22.862 1.00 92.25 194 LYS A C 1
ATOM 1529 O O . LYS A 1 194 ? 21.880 0.827 -21.869 1.00 92.25 194 LYS A O 1
ATOM 1534 N N . MET A 1 195 ? 23.167 -0.749 -22.846 1.00 85.62 195 MET A N 1
ATOM 1535 C CA . MET A 1 195 ? 23.965 -1.109 -21.675 1.00 85.62 195 MET A CA 1
ATOM 1536 C C . MET A 1 195 ? 25.417 -0.670 -21.879 1.00 85.62 195 MET A C 1
ATOM 1538 O O . MET A 1 195 ? 25.968 -0.815 -22.969 1.00 85.62 195 MET A O 1
ATOM 1542 N N . SER A 1 196 ? 26.047 -0.165 -20.823 1.00 84.06 196 SER A N 1
ATOM 1543 C CA . SER A 1 196 ? 27.468 0.197 -20.794 1.00 84.06 196 SER A CA 1
ATOM 1544 C C . SER A 1 196 ? 28.107 -0.255 -19.481 1.00 84.06 196 SER A C 1
ATOM 1546 O O . SER A 1 196 ? 27.400 -0.540 -18.517 1.00 84.06 196 SER A O 1
ATOM 1548 N N . SER A 1 197 ? 29.441 -0.346 -19.448 1.00 82.75 197 SER A N 1
ATOM 1549 C CA . SER A 1 197 ? 30.197 -0.700 -18.235 1.00 82.75 197 SER A CA 1
ATOM 1550 C C . SER A 1 197 ? 29.991 0.308 -17.102 1.00 82.75 197 SER A C 1
ATOM 1552 O O . SER A 1 197 ? 29.964 -0.076 -15.939 1.00 82.75 197 SER A O 1
ATOM 1554 N N . THR A 1 198 ? 29.804 1.583 -17.450 1.00 87.00 198 THR A N 1
ATOM 1555 C CA . THR A 1 198 ? 29.394 2.655 -16.540 1.00 87.00 198 THR A CA 1
ATOM 1556 C C . THR A 1 198 ? 27.976 3.113 -16.848 1.00 87.00 198 THR A C 1
ATOM 1558 O O . THR A 1 198 ? 27.541 3.098 -18.003 1.00 87.00 198 THR A O 1
ATOM 1561 N N . VAL A 1 199 ? 27.248 3.542 -15.820 1.00 90.25 199 VAL A N 1
ATOM 1562 C CA . VAL A 1 199 ? 25.915 4.122 -15.982 1.00 90.25 199 VAL A CA 1
ATOM 1563 C C . VAL A 1 199 ? 26.048 5.528 -16.565 1.00 90.25 199 VAL A C 1
ATOM 1565 O O . VAL A 1 199 ? 26.711 6.384 -15.987 1.00 90.25 199 VAL A O 1
ATOM 1568 N N . LYS A 1 200 ? 25.413 5.766 -17.717 1.00 93.00 200 LYS A N 1
ATOM 1569 C CA . LYS A 1 200 ? 25.422 7.061 -18.410 1.00 93.00 200 LYS A CA 1
ATOM 1570 C C . LYS A 1 200 ? 24.018 7.640 -18.484 1.00 93.00 200 LYS A C 1
ATOM 1572 O O . LYS A 1 200 ? 23.082 6.933 -18.873 1.00 93.00 200 LYS A O 1
ATOM 1577 N N . THR A 1 201 ? 23.887 8.926 -18.178 1.00 94.31 201 THR A N 1
ATOM 1578 C CA . THR A 1 201 ? 22.607 9.644 -18.196 1.00 94.31 201 THR A CA 1
ATOM 1579 C C . THR A 1 201 ? 21.934 9.571 -19.565 1.00 94.31 201 THR A C 1
ATOM 1581 O O . THR A 1 201 ? 20.742 9.286 -19.647 1.00 94.31 201 THR A O 1
ATOM 1584 N N . GLU A 1 202 ? 22.686 9.723 -20.655 1.00 95.12 202 GLU A N 1
ATOM 1585 C CA . GLU A 1 202 ? 22.156 9.710 -22.026 1.00 95.12 202 GLU A CA 1
ATOM 1586 C C . GLU A 1 202 ? 21.596 8.332 -22.401 1.00 95.12 202 GLU A C 1
ATOM 1588 O O . GLU A 1 202 ? 20.536 8.229 -23.025 1.00 95.12 202 GLU A O 1
ATOM 1593 N N . ASN A 1 203 ? 22.278 7.260 -21.975 1.00 95.75 203 ASN A N 1
ATOM 1594 C CA . ASN A 1 203 ? 21.792 5.894 -22.161 1.00 95.75 203 ASN A CA 1
ATOM 1595 C C . ASN A 1 203 ? 20.484 5.684 -21.394 1.00 95.75 203 ASN A C 1
ATOM 1597 O O . ASN A 1 203 ? 19.538 5.143 -21.960 1.00 95.75 203 ASN A O 1
ATOM 1601 N N . ARG A 1 204 ? 20.386 6.164 -20.149 1.00 96.50 204 ARG A N 1
ATOM 1602 C CA . ARG A 1 204 ? 19.154 6.058 -19.355 1.00 96.50 204 ARG A CA 1
ATOM 1603 C C . ARG A 1 204 ? 18.000 6.861 -19.941 1.00 96.50 204 ARG A C 1
ATOM 1605 O O . ARG A 1 204 ? 16.906 6.318 -20.047 1.00 96.50 204 ARG A O 1
ATOM 1612 N N . ILE A 1 205 ? 18.231 8.092 -20.402 1.00 97.50 205 ILE A N 1
ATOM 1613 C CA . ILE A 1 205 ? 17.210 8.892 -21.106 1.00 97.50 205 ILE A CA 1
ATOM 1614 C C . ILE A 1 205 ? 16.665 8.116 -22.310 1.00 97.50 205 ILE A C 1
ATOM 1616 O O . ILE A 1 205 ? 15.447 8.002 -22.477 1.00 97.50 205 ILE A O 1
ATOM 1620 N N . HIS A 1 206 ? 17.555 7.539 -23.123 1.00 97.50 206 HIS A N 1
ATOM 1621 C CA . HIS A 1 206 ? 17.164 6.715 -24.264 1.00 97.50 206 HIS A CA 1
ATOM 1622 C C . HIS A 1 206 ? 16.367 5.476 -23.833 1.00 97.50 206 HIS A C 1
ATOM 1624 O O . HIS A 1 206 ? 15.293 5.223 -24.374 1.00 97.50 206 HIS A O 1
ATOM 1630 N N . ASN A 1 207 ? 16.858 4.735 -22.839 1.00 97.94 207 ASN A N 1
ATOM 1631 C CA . ASN A 1 207 ? 16.237 3.506 -22.349 1.00 97.94 207 ASN A CA 1
ATOM 1632 C C . ASN A 1 207 ? 14.834 3.762 -21.782 1.00 97.94 207 ASN A C 1
ATOM 1634 O O . ASN A 1 207 ? 13.904 3.008 -22.077 1.00 97.94 207 ASN A O 1
ATOM 1638 N N . ILE A 1 208 ? 14.669 4.835 -21.002 1.00 98.31 208 ILE A N 1
ATOM 1639 C CA . ILE A 1 208 ? 13.387 5.240 -20.412 1.00 98.31 208 ILE A CA 1
ATOM 1640 C C . ILE A 1 208 ? 12.417 5.654 -21.515 1.00 98.31 208 ILE A C 1
ATOM 1642 O O . ILE A 1 208 ? 11.281 5.189 -21.523 1.00 98.31 208 ILE A O 1
ATOM 1646 N N . SER A 1 209 ? 12.866 6.465 -22.477 1.00 98.12 209 SER A N 1
ATOM 1647 C CA . SER A 1 209 ? 12.031 6.909 -23.603 1.00 98.12 209 SER A CA 1
ATOM 1648 C C . SER A 1 209 ? 11.571 5.735 -24.467 1.00 98.12 209 SER A C 1
ATOM 1650 O O . SER A 1 209 ? 10.393 5.645 -24.805 1.00 98.12 209 SER A O 1
ATOM 1652 N N . LEU A 1 210 ? 12.479 4.799 -24.767 1.00 98.38 210 LEU A N 1
ATOM 1653 C CA . LEU A 1 210 ? 12.167 3.565 -25.485 1.00 98.38 210 LEU A CA 1
ATOM 1654 C C . LEU A 1 210 ? 11.139 2.734 -24.716 1.00 98.38 210 LEU A C 1
ATOM 1656 O O . LEU A 1 210 ? 10.134 2.319 -25.281 1.00 98.38 210 LEU A O 1
ATOM 1660 N N . THR A 1 211 ? 11.368 2.511 -23.422 1.00 98.44 211 THR A N 1
ATOM 1661 C CA . THR A 1 211 ? 10.487 1.673 -22.596 1.00 98.44 211 THR A CA 1
ATOM 1662 C C . THR A 1 211 ? 9.113 2.304 -22.430 1.00 98.44 211 THR A C 1
ATOM 1664 O O . THR A 1 211 ? 8.115 1.607 -22.570 1.00 98.44 211 THR A O 1
ATOM 1667 N N . LYS A 1 212 ? 9.043 3.622 -22.220 1.00 98.38 212 LYS A N 1
ATOM 1668 C CA . LYS A 1 212 ? 7.789 4.379 -22.210 1.00 98.38 212 LYS A CA 1
ATOM 1669 C C . LYS A 1 212 ? 7.049 4.231 -23.540 1.00 98.38 212 LYS A C 1
ATOM 1671 O O . LYS A 1 212 ? 5.868 3.910 -23.527 1.00 98.38 212 LYS A O 1
ATOM 1676 N N . GLY A 1 213 ? 7.737 4.409 -24.669 1.00 98.19 213 GLY A N 1
ATOM 1677 C CA . GLY A 1 213 ? 7.143 4.256 -25.999 1.00 98.19 213 GLY A CA 1
ATOM 1678 C C . GLY A 1 213 ? 6.583 2.856 -26.260 1.00 98.19 213 GLY A C 1
ATOM 1679 O O . GLY A 1 213 ? 5.567 2.733 -26.929 1.00 98.19 213 GLY A O 1
ATOM 1680 N N . LEU A 1 214 ? 7.195 1.813 -25.686 1.00 98.12 214 LEU A N 1
ATOM 1681 C CA . LEU A 1 214 ? 6.696 0.437 -25.784 1.00 98.12 214 LEU A CA 1
ATOM 1682 C C . LEU A 1 214 ? 5.415 0.185 -24.981 1.00 98.12 214 LEU A C 1
ATOM 1684 O O . LEU A 1 214 ? 4.686 -0.738 -25.322 1.00 98.12 214 LEU A O 1
ATOM 1688 N N . ILE A 1 215 ? 5.184 0.921 -23.889 1.00 98.19 215 ILE A N 1
ATOM 1689 C CA . ILE A 1 215 ? 4.117 0.588 -22.931 1.00 98.19 215 ILE A CA 1
ATOM 1690 C C . ILE A 1 215 ? 2.987 1.617 -22.877 1.00 98.19 215 ILE A C 1
ATOM 1692 O O . ILE A 1 215 ? 1.920 1.292 -22.374 1.00 98.19 215 ILE A O 1
ATOM 1696 N N . GLN A 1 216 ? 3.202 2.846 -23.355 1.00 97.88 216 GLN A N 1
ATOM 1697 C CA . GLN A 1 216 ? 2.288 3.975 -23.130 1.00 97.88 216 GLN A CA 1
ATOM 1698 C C . GLN A 1 216 ? 0.869 3.772 -23.676 1.00 97.88 216 GLN A C 1
ATOM 1700 O O . GLN A 1 216 ? -0.060 4.332 -23.101 1.00 97.88 216 GLN A O 1
ATOM 1705 N N . ASP A 1 217 ? 0.702 2.983 -24.741 1.00 97.38 217 ASP A N 1
ATOM 1706 C CA . ASP A 1 217 ? -0.603 2.732 -25.369 1.00 97.38 217 ASP A CA 1
ATOM 1707 C C . ASP A 1 217 ? -1.475 1.783 -24.530 1.00 97.38 217 ASP A C 1
ATOM 1709 O O . ASP A 1 217 ? -2.691 1.748 -24.681 1.00 97.38 217 ASP A O 1
ATOM 1713 N N . TYR A 1 218 ? -0.865 1.072 -23.578 1.00 97.31 218 TYR A N 1
ATOM 1714 C CA . TYR A 1 218 ? -1.535 0.173 -22.633 1.00 97.31 218 TYR A CA 1
ATOM 1715 C C . TYR A 1 218 ? -1.845 0.849 -21.289 1.00 97.31 218 TYR A C 1
ATOM 1717 O O . TYR A 1 218 ? -2.201 0.189 -20.305 1.00 97.31 218 TYR A O 1
ATOM 1725 N N . PHE A 1 219 ? -1.689 2.173 -21.238 1.00 95.19 219 PHE A N 1
ATOM 1726 C CA . PHE A 1 219 ? -2.063 3.029 -20.122 1.00 95.19 219 PHE A CA 1
ATOM 1727 C C . PHE A 1 219 ? -3.217 3.937 -20.543 1.00 95.19 219 PHE A C 1
ATOM 1729 O O . PHE A 1 219 ? -3.228 4.486 -21.643 1.00 95.19 219 PHE A O 1
ATOM 1736 N N . LYS A 1 220 ? -4.159 4.169 -19.632 1.00 91.31 220 LYS A N 1
ATOM 1737 C CA . LYS A 1 220 ? -5.278 5.098 -19.836 1.00 91.31 220 LYS A CA 1
ATOM 1738 C C . LYS A 1 220 ? -5.190 6.270 -18.870 1.00 91.31 220 LYS A C 1
ATOM 1740 O O . LYS A 1 220 ? -4.474 6.203 -17.874 1.00 91.31 220 LYS A O 1
ATOM 1745 N N . GLN A 1 221 ? -5.930 7.342 -19.143 1.00 87.94 221 GLN A N 1
ATOM 1746 C CA . GLN A 1 221 ? -6.067 8.431 -18.178 1.00 87.94 221 GLN A CA 1
ATOM 1747 C C . GLN A 1 221 ? -6.677 7.884 -16.883 1.00 87.94 221 GLN A C 1
ATOM 1749 O O . GLN A 1 221 ? -7.702 7.202 -16.941 1.00 87.94 221 GLN A O 1
ATOM 1754 N N . SER A 1 222 ? -6.061 8.170 -15.733 1.00 76.94 222 SER A N 1
ATOM 1755 C CA . SER A 1 222 ? -6.608 7.689 -14.466 1.00 76.94 222 SER A CA 1
ATOM 1756 C C . SER A 1 222 ? -7.953 8.357 -14.193 1.00 76.94 222 SER A C 1
ATOM 1758 O O . SER A 1 222 ? -8.066 9.586 -14.220 1.00 76.94 222 SER A O 1
ATOM 1760 N N . SER A 1 223 ? -8.979 7.542 -13.951 1.00 60.69 223 SER A N 1
ATOM 1761 C CA . SER A 1 223 ? -10.315 8.008 -13.563 1.00 60.69 223 SER A CA 1
ATOM 1762 C C . SER A 1 223 ? -10.411 8.323 -12.070 1.00 60.69 223 SER A C 1
ATOM 1764 O O . SER A 1 223 ? -11.376 8.949 -11.634 1.00 60.69 223 SER A O 1
ATOM 1766 N N . ASN A 1 224 ? -9.421 7.899 -11.281 1.00 51.88 224 ASN A N 1
ATOM 1767 C CA . ASN A 1 224 ? -9.427 8.040 -9.835 1.00 51.88 224 ASN A CA 1
ATOM 1768 C C . ASN A 1 224 ? -8.778 9.366 -9.418 1.00 51.88 224 ASN A C 1
ATOM 1770 O O . ASN A 1 224 ? -7.571 9.571 -9.528 1.00 51.88 224 ASN A O 1
ATOM 1774 N N . SER A 1 225 ? -9.584 10.260 -8.842 1.00 41.72 225 SER A N 1
ATOM 1775 C CA . SER A 1 225 ? -9.107 11.453 -8.123 1.00 41.72 225 SER A CA 1
ATOM 1776 C C . SER A 1 225 ? -8.271 11.103 -6.878 1.00 41.72 225 SER A C 1
ATOM 1778 O O . SER A 1 225 ? -7.546 11.947 -6.347 1.00 41.72 225 SER A O 1
ATOM 1780 N N . LEU A 1 226 ? -8.323 9.841 -6.443 1.00 45.50 226 LEU A N 1
ATOM 1781 C CA . LEU A 1 226 ? -7.606 9.271 -5.307 1.00 45.50 226 LEU A CA 1
ATOM 1782 C C . LEU A 1 226 ? -6.180 8.865 -5.709 1.00 45.50 226 LEU A C 1
ATOM 1784 O O . LEU A 1 226 ? -5.808 7.697 -5.705 1.00 45.50 226 LEU A O 1
ATOM 1788 N N . ARG A 1 227 ? -5.334 9.850 -6.023 1.00 43.56 227 ARG A N 1
ATOM 1789 C CA . ARG A 1 227 ? -3.889 9.648 -6.268 1.00 43.56 227 ARG A CA 1
ATOM 1790 C C . ARG A 1 227 ? -3.120 9.054 -5.074 1.00 43.56 227 ARG A C 1
ATOM 1792 O O . ARG A 1 227 ? -1.931 8.787 -5.195 1.00 43.56 227 ARG A O 1
ATOM 1799 N N . SER A 1 228 ? -3.772 8.844 -3.931 1.00 48.28 228 SER A N 1
ATOM 1800 C CA . SER A 1 228 ? -3.158 8.328 -2.708 1.00 48.28 228 SER A CA 1
ATOM 1801 C C . SER A 1 228 ? -3.135 6.796 -2.601 1.00 48.28 228 SER A C 1
ATOM 1803 O O . SER A 1 228 ? -2.384 6.267 -1.782 1.00 48.28 228 SER A O 1
ATOM 1805 N N . SER A 1 229 ? -3.890 6.062 -3.431 1.00 50.31 229 SER A N 1
ATOM 1806 C CA . SER A 1 229 ? -4.096 4.611 -3.269 1.00 50.31 229 SER A CA 1
ATOM 1807 C C . SER A 1 229 ? -2.800 3.786 -3.316 1.00 50.31 229 SER A C 1
ATOM 1809 O O . SER A 1 229 ? -2.663 2.805 -2.587 1.00 50.31 229 SER A O 1
ATOM 1811 N N . GLY A 1 230 ? -1.822 4.183 -4.139 1.00 51.78 230 GLY A N 1
ATOM 1812 C CA . GLY A 1 230 ? -0.592 3.413 -4.338 1.00 51.78 230 GLY A CA 1
ATOM 1813 C C . GLY A 1 230 ? 0.399 3.468 -3.169 1.00 51.78 230 GLY A C 1
ATOM 1814 O O . GLY A 1 230 ? 0.997 2.443 -2.843 1.00 51.78 230 GLY A O 1
ATOM 1815 N N . SER A 1 231 ? 0.543 4.619 -2.501 1.00 59.88 231 SER A N 1
ATOM 1816 C CA . SER A 1 231 ? 1.343 4.725 -1.269 1.00 59.88 231 SER A CA 1
ATOM 1817 C C . SER A 1 231 ? 0.771 3.832 -0.173 1.00 59.88 231 SER A C 1
ATOM 1819 O O . SER A 1 231 ? 1.496 3.046 0.439 1.00 59.88 231 SER A O 1
ATOM 1821 N N . TYR A 1 232 ? -0.550 3.894 0.006 1.00 74.19 232 TYR A N 1
ATOM 1822 C CA . TYR A 1 232 ? -1.230 3.156 1.059 1.00 74.19 232 TYR A CA 1
ATOM 1823 C C . TYR A 1 232 ? -1.212 1.638 0.873 1.00 74.19 232 TYR A C 1
ATOM 1825 O O . TYR A 1 232 ? -1.345 0.930 1.859 1.00 74.19 232 TYR A O 1
ATOM 1833 N N . ALA A 1 233 ? -1.015 1.111 -0.338 1.00 77.38 233 ALA A N 1
ATOM 1834 C CA . ALA A 1 233 ? -0.890 -0.333 -0.551 1.00 77.38 233 ALA A CA 1
ATOM 1835 C C . ALA A 1 233 ? 0.386 -0.914 0.090 1.00 77.38 233 ALA A C 1
ATOM 1837 O O . ALA A 1 233 ? 0.339 -1.978 0.704 1.00 77.38 233 ALA A O 1
ATOM 1838 N N . VAL A 1 234 ? 1.519 -0.208 -0.015 1.00 76.31 234 VAL A N 1
ATOM 1839 C CA . VAL A 1 234 ? 2.767 -0.608 0.665 1.00 76.31 234 VAL A CA 1
ATOM 1840 C C . VAL A 1 234 ? 2.614 -0.434 2.175 1.00 76.31 234 VAL A C 1
ATOM 1842 O O . VAL A 1 234 ? 2.972 -1.328 2.940 1.00 76.31 234 VAL A O 1
ATOM 1845 N N . ASP A 1 235 ? 2.015 0.679 2.604 1.00 82.44 235 ASP A N 1
ATOM 1846 C CA . ASP A 1 235 ? 1.740 0.927 4.022 1.00 82.44 235 ASP A CA 1
ATOM 1847 C C . ASP A 1 235 ? 0.798 -0.144 4.601 1.00 82.44 235 ASP A C 1
ATOM 1849 O O . ASP A 1 235 ? 1.004 -0.625 5.711 1.00 82.44 235 ASP A O 1
ATOM 1853 N N . PHE A 1 236 ? -0.175 -0.608 3.817 1.00 87.50 236 PHE A N 1
ATOM 1854 C CA . PHE A 1 236 ? -1.092 -1.685 4.169 1.00 87.50 236 PHE A CA 1
ATOM 1855 C C . PHE A 1 236 ? -0.388 -3.029 4.374 1.00 87.50 236 PHE A C 1
ATOM 1857 O O . PHE A 1 236 ? -0.619 -3.672 5.399 1.00 87.50 236 PHE A O 1
ATOM 1864 N N . GLU A 1 237 ? 0.524 -3.433 3.482 1.00 84.25 237 GLU A N 1
ATOM 1865 C CA . GLU A 1 237 ? 1.361 -4.629 3.693 1.00 84.25 237 GLU A CA 1
ATOM 1866 C C . GLU A 1 237 ? 2.153 -4.530 5.008 1.00 84.25 237 GLU A C 1
ATOM 1868 O O . GLU A 1 237 ? 2.267 -5.509 5.754 1.00 84.25 237 GLU A O 1
ATOM 1873 N N . ASN A 1 238 ? 2.647 -3.333 5.329 1.00 81.50 238 ASN A N 1
ATOM 1874 C CA . ASN A 1 238 ? 3.371 -3.050 6.565 1.00 81.50 238 ASN A CA 1
ATOM 1875 C C . ASN A 1 238 ? 2.466 -3.117 7.805 1.00 81.50 238 ASN A C 1
ATOM 1877 O O . ASN A 1 238 ? 2.855 -3.722 8.807 1.00 81.50 238 ASN A O 1
ATOM 1881 N N . TYR A 1 239 ? 1.241 -2.590 7.741 1.00 87.75 239 TYR A N 1
ATOM 1882 C CA . TYR A 1 239 ? 0.252 -2.728 8.815 1.00 87.75 239 TYR A CA 1
ATOM 1883 C C . TYR A 1 239 ? -0.129 -4.194 9.060 1.00 87.75 239 TYR A C 1
ATOM 1885 O O . TYR A 1 239 ? -0.186 -4.631 10.212 1.00 87.75 239 TYR A O 1
ATOM 1893 N N . LEU A 1 240 ? -0.311 -4.988 7.997 1.00 86.69 240 LEU A N 1
ATOM 1894 C CA . LEU A 1 240 ? -0.570 -6.427 8.116 1.00 86.69 240 LEU A CA 1
ATOM 1895 C C . LEU A 1 240 ? 0.572 -7.150 8.843 1.00 86.69 240 LEU A C 1
ATOM 1897 O O . LEU A 1 240 ? 0.308 -8.006 9.689 1.00 86.69 240 LEU A O 1
ATOM 1901 N N . ARG A 1 241 ? 1.834 -6.789 8.574 1.00 80.44 241 ARG A N 1
ATOM 1902 C CA . ARG A 1 241 ? 2.999 -7.357 9.280 1.00 80.44 241 ARG A CA 1
ATOM 1903 C C . ARG A 1 241 ? 3.036 -6.951 10.749 1.00 80.44 241 ARG A C 1
ATOM 1905 O O . ARG A 1 241 ? 3.066 -7.833 11.607 1.00 80.44 241 ARG A O 1
ATOM 1912 N N . ARG A 1 242 ? 2.968 -5.646 11.036 1.00 79.00 242 ARG A N 1
ATOM 1913 C CA . ARG A 1 242 ? 3.011 -5.100 12.407 1.00 79.00 242 ARG A CA 1
ATOM 1914 C C . ARG A 1 242 ? 1.896 -5.642 13.289 1.00 79.00 242 ARG A C 1
ATOM 1916 O O . ARG A 1 242 ? 2.096 -5.843 14.478 1.00 79.00 242 ARG A O 1
ATOM 1923 N N . SER A 1 243 ? 0.741 -5.966 12.714 1.00 80.81 243 SER A N 1
ATOM 1924 C CA . SER A 1 243 ? -0.375 -6.518 13.483 1.00 80.81 243 SER A CA 1
ATOM 1925 C C . SER A 1 243 ? -0.090 -7.838 14.208 1.00 80.81 243 SER A C 1
ATOM 1927 O O . SER A 1 243 ? -0.824 -8.189 15.135 1.00 80.81 243 SER A O 1
ATOM 1929 N N . LYS A 1 244 ? 0.956 -8.576 13.808 1.00 75.81 244 LYS A N 1
ATOM 1930 C CA . LYS A 1 244 ? 1.385 -9.797 14.501 1.00 75.81 244 LYS A CA 1
ATOM 1931 C C . LYS A 1 244 ? 2.048 -9.498 15.847 1.00 75.81 244 LYS A C 1
ATOM 1933 O O . LYS A 1 244 ? 1.837 -10.259 16.785 1.00 75.81 244 LYS A O 1
ATOM 1938 N N . THR A 1 245 ? 2.797 -8.402 15.942 1.00 69.88 245 THR A N 1
ATOM 1939 C CA . THR A 1 245 ? 3.519 -7.987 17.155 1.00 69.88 245 THR A CA 1
ATOM 1940 C C . THR A 1 245 ? 2.748 -6.932 17.959 1.00 69.88 245 THR A C 1
ATOM 1942 O O . THR A 1 245 ? 2.857 -6.877 19.179 1.00 69.88 245 THR A O 1
ATOM 1945 N N . GLU A 1 246 ? 1.895 -6.136 17.309 1.00 70.00 246 GLU A N 1
ATOM 1946 C CA . GLU A 1 246 ? 1.168 -4.998 17.895 1.00 70.00 246 GLU A CA 1
ATOM 1947 C C . GLU A 1 246 ? -0.359 -5.198 17.878 1.00 70.00 246 GLU A C 1
ATOM 1949 O O . GLU A 1 246 ? -1.123 -4.323 17.477 1.00 70.00 246 GLU A O 1
ATOM 1954 N N . ALA A 1 247 ? -0.837 -6.370 18.299 1.00 75.06 247 ALA A N 1
ATOM 1955 C CA . ALA A 1 247 ? -2.241 -6.770 18.135 1.00 75.06 247 ALA A CA 1
ATOM 1956 C C . ALA A 1 247 ? -3.281 -5.791 18.732 1.00 75.06 247 ALA A C 1
ATOM 1958 O O . ALA A 1 247 ? -4.390 -5.680 18.201 1.00 75.06 247 ALA A O 1
ATOM 1959 N N . ALA A 1 248 ? -2.949 -5.048 19.794 1.00 79.44 248 ALA A N 1
ATOM 1960 C CA . ALA A 1 248 ? -3.844 -4.041 20.369 1.00 79.44 248 ALA A CA 1
ATOM 1961 C C . ALA A 1 248 ? -4.143 -2.877 19.403 1.00 79.44 248 ALA A C 1
ATOM 1963 O O . ALA A 1 248 ? -5.246 -2.334 19.428 1.00 79.44 248 ALA A O 1
ATOM 1964 N N . ASN A 1 249 ? -3.211 -2.534 18.511 1.00 87.00 249 ASN A N 1
ATOM 1965 C CA . ASN A 1 249 ? -3.309 -1.376 17.622 1.00 87.00 249 ASN A CA 1
ATOM 1966 C C . ASN A 1 249 ? -4.028 -1.680 16.303 1.00 87.00 249 ASN A C 1
ATOM 1968 O O . ASN A 1 249 ? -4.404 -0.748 15.600 1.00 87.00 249 ASN A O 1
ATOM 1972 N N . TYR A 1 250 ? -4.229 -2.951 15.952 1.00 90.50 250 TYR A N 1
ATOM 1973 C CA . TYR A 1 250 ? -4.759 -3.339 14.644 1.00 90.50 250 TYR A CA 1
ATOM 1974 C C . TYR A 1 250 ? -5.990 -4.238 14.773 1.00 90.50 250 TYR A C 1
ATOM 1976 O O . TYR A 1 250 ? -6.025 -5.177 15.573 1.00 90.50 250 TYR A O 1
ATOM 1984 N N . ASP A 1 251 ? -7.007 -3.987 13.953 1.00 92.25 251 ASP A N 1
ATOM 1985 C CA . ASP A 1 251 ? -8.166 -4.868 13.816 1.00 92.25 251 ASP A CA 1
ATOM 1986 C C . ASP A 1 251 ? -8.519 -5.074 12.341 1.00 92.25 251 ASP A C 1
ATOM 1988 O O . ASP A 1 251 ? -8.528 -4.135 11.547 1.00 92.25 251 ASP A O 1
ATOM 1992 N N . PHE A 1 252 ? -8.830 -6.317 11.980 1.00 93.75 252 PHE A N 1
ATOM 1993 C CA . PHE A 1 252 ? -9.188 -6.699 10.616 1.00 93.75 252 PHE A CA 1
ATOM 1994 C C . PHE A 1 252 ? -10.603 -7.251 10.607 1.00 93.75 252 PHE A C 1
ATOM 1996 O O . PHE A 1 252 ? -11.014 -8.002 11.503 1.00 93.75 252 PHE A O 1
ATOM 2003 N N . LYS A 1 253 ? -11.376 -6.832 9.611 1.00 95.00 253 LYS A N 1
ATOM 2004 C CA . LYS A 1 253 ? -12.772 -7.219 9.449 1.00 95.00 253 LYS A CA 1
ATOM 2005 C C . LYS A 1 253 ? -13.039 -7.543 7.996 1.00 95.00 253 LYS A C 1
ATOM 2007 O O . LYS A 1 253 ? -12.779 -6.735 7.111 1.00 95.00 253 LYS A O 1
ATOM 2012 N N . GLN A 1 254 ? -13.638 -8.706 7.758 1.00 94.75 254 GLN A N 1
ATOM 2013 C CA . GLN A 1 254 ? -14.022 -9.134 6.414 1.00 94.75 254 GLN A CA 1
ATOM 2014 C C . GLN A 1 254 ? -14.963 -8.128 5.737 1.00 94.75 254 GLN A C 1
ATOM 2016 O O . GLN A 1 254 ? -14.866 -7.897 4.537 1.00 94.75 254 GLN A O 1
ATOM 2021 N N . GLY A 1 255 ? -15.836 -7.501 6.522 1.00 94.50 255 GLY A N 1
ATOM 2022 C CA . GLY A 1 255 ? -16.890 -6.594 6.094 1.00 94.50 255 GLY A CA 1
ATOM 2023 C C . GLY A 1 255 ? -18.014 -6.573 7.127 1.00 94.50 255 GLY A C 1
ATOM 2024 O O . GLY A 1 255 ? -17.823 -7.002 8.272 1.00 94.50 255 GLY A O 1
ATOM 2025 N N . PHE A 1 256 ? -19.182 -6.094 6.724 1.00 95.56 256 PHE A N 1
ATOM 2026 C CA . PHE A 1 256 ? -20.345 -5.899 7.582 1.00 95.56 256 PHE A CA 1
ATOM 2027 C C . PHE A 1 256 ? -21.509 -6.839 7.272 1.00 95.56 256 PHE A C 1
ATOM 2029 O O . PHE A 1 256 ? -22.535 -6.751 7.939 1.00 95.56 256 PHE A O 1
ATOM 2036 N N . TYR A 1 257 ? -21.397 -7.730 6.287 1.00 94.75 257 TYR A N 1
ATOM 2037 C CA . TYR A 1 257 ? -22.451 -8.690 5.955 1.00 94.75 257 TYR A CA 1
ATOM 2038 C C . TYR A 1 257 ? -22.155 -10.090 6.494 1.00 94.75 257 TYR A C 1
ATOM 2040 O O . TYR A 1 257 ? -21.018 -10.560 6.489 1.00 94.75 257 TYR A O 1
ATOM 2048 N N . THR A 1 258 ? -23.209 -10.789 6.915 1.00 93.69 258 THR A N 1
ATOM 2049 C CA . THR A 1 258 ? -23.137 -12.185 7.372 1.00 93.69 258 THR A CA 1
ATOM 2050 C C . THR A 1 258 ? -22.691 -13.138 6.253 1.00 93.69 258 THR A C 1
ATOM 2052 O O . THR A 1 258 ? -23.169 -13.022 5.123 1.00 93.69 258 THR A O 1
ATOM 2055 N N . LEU A 1 259 ? -21.886 -14.157 6.573 1.00 92.38 259 LEU A N 1
ATOM 2056 C CA . LEU A 1 259 ? -21.377 -15.163 5.618 1.00 92.38 259 LEU A CA 1
ATOM 2057 C C . LEU A 1 259 ? -22.272 -16.419 5.488 1.00 92.38 259 LEU A C 1
ATOM 2059 O O . LEU A 1 259 ? -21.801 -17.561 5.403 1.00 92.38 259 LEU A O 1
ATOM 2063 N N . VAL A 1 260 ? -23.592 -16.221 5.466 1.00 91.62 260 VAL A N 1
ATOM 2064 C CA . VAL A 1 260 ? -24.600 -17.288 5.301 1.00 91.62 260 VAL A CA 1
ATOM 2065 C C . VAL A 1 260 ? -24.888 -17.589 3.821 1.00 91.62 260 VAL A C 1
ATOM 2067 O O . VAL A 1 260 ? -24.636 -16.762 2.951 1.00 91.62 260 VAL A O 1
ATOM 2070 N N . ASN A 1 261 ? -25.413 -18.786 3.517 1.00 84.88 261 ASN A N 1
ATOM 2071 C CA . ASN A 1 261 ? -25.648 -19.242 2.131 1.00 84.88 261 ASN A CA 1
ATOM 2072 C C . ASN A 1 261 ? -26.728 -18.449 1.377 1.00 84.88 261 ASN A C 1
ATOM 2074 O O . ASN A 1 261 ? -26.653 -18.318 0.160 1.00 84.88 261 ASN A O 1
ATOM 2078 N N . LYS A 1 262 ? -27.760 -17.971 2.076 1.00 83.75 262 LYS A N 1
ATOM 2079 C CA . LYS A 1 262 ? -28.889 -17.232 1.497 1.00 83.75 262 LYS A CA 1
ATOM 2080 C C . LYS A 1 262 ? -29.246 -16.070 2.414 1.00 83.75 262 LYS A C 1
ATOM 2082 O O . LYS A 1 262 ? -29.048 -16.179 3.619 1.00 83.75 262 LYS A O 1
ATOM 2087 N N . ASN A 1 263 ? -29.797 -15.002 1.839 1.00 85.88 263 ASN A N 1
ATOM 2088 C CA . ASN A 1 263 ? -30.282 -13.824 2.566 1.00 85.88 263 ASN A CA 1
ATOM 2089 C C . ASN A 1 263 ? -29.208 -13.180 3.452 1.00 85.88 263 ASN A C 1
ATOM 2091 O O . ASN A 1 263 ? -29.427 -12.932 4.635 1.00 85.88 263 ASN A O 1
ATOM 2095 N N . ARG A 1 264 ? -28.029 -12.925 2.873 1.00 92.44 264 ARG A N 1
ATOM 2096 C CA . ARG A 1 264 ? -26.975 -12.180 3.566 1.00 92.44 264 ARG A CA 1
ATOM 2097 C C . ARG A 1 264 ? -27.492 -10.788 3.912 1.00 92.44 264 ARG A C 1
ATOM 2099 O O . ARG A 1 264 ? -27.981 -10.077 3.039 1.00 92.44 264 ARG A O 1
ATOM 2106 N N . SER A 1 265 ? -27.356 -10.405 5.173 1.00 93.25 265 SER A N 1
ATOM 2107 C CA . SER A 1 265 ? -27.802 -9.110 5.682 1.00 93.25 265 SER A CA 1
ATOM 2108 C C . SER A 1 265 ? -26.681 -8.404 6.429 1.00 93.25 265 SER A C 1
ATOM 2110 O O . SER A 1 265 ? -25.728 -9.040 6.882 1.00 93.25 265 SER A O 1
ATOM 2112 N N . PHE A 1 266 ? -26.832 -7.092 6.594 1.00 93.94 266 PHE A N 1
ATOM 2113 C CA . PHE A 1 266 ? -25.940 -6.290 7.420 1.00 93.94 266 PHE A CA 1
ATOM 2114 C C . PHE A 1 266 ? -25.978 -6.772 8.879 1.00 93.94 266 PHE A C 1
ATOM 2116 O O . PHE A 1 266 ? -27.027 -6.753 9.531 1.00 93.94 266 PHE A O 1
ATOM 2123 N N . ASP A 1 267 ? -24.829 -7.192 9.391 1.00 94.81 267 ASP A N 1
ATOM 2124 C CA . ASP A 1 267 ? -24.629 -7.658 10.754 1.00 94.81 267 ASP A CA 1
ATOM 2125 C C . ASP A 1 267 ? -24.454 -6.459 11.692 1.00 94.81 267 ASP A C 1
ATOM 2127 O O . ASP A 1 267 ? -23.353 -5.955 11.931 1.00 94.81 267 ASP A O 1
ATOM 2131 N N . LYS A 1 268 ? -25.583 -6.000 12.241 1.00 94.25 268 LYS A N 1
ATOM 2132 C CA . LYS A 1 268 ? -25.614 -4.895 13.205 1.00 94.25 268 LYS A CA 1
ATOM 2133 C C . LYS A 1 268 ? -24.765 -5.186 14.444 1.00 94.25 268 LYS A C 1
ATOM 2135 O O . LYS A 1 268 ? -24.156 -4.265 14.972 1.00 94.25 268 LYS A O 1
ATOM 2140 N N . GLN A 1 269 ? -24.702 -6.439 14.894 1.00 92.56 269 GLN A N 1
ATOM 2141 C CA . GLN A 1 269 ? -23.955 -6.803 16.097 1.00 92.56 269 GLN A CA 1
ATOM 2142 C C . GLN A 1 269 ? -22.445 -6.769 15.845 1.00 92.56 269 GLN A C 1
ATOM 2144 O O . GLN A 1 269 ? -21.683 -6.327 16.704 1.00 92.56 269 GLN A O 1
ATOM 2149 N N . SER A 1 270 ? -21.997 -7.223 14.675 1.00 91.31 270 SER A N 1
ATOM 2150 C CA . SER A 1 270 ? -20.598 -7.083 14.266 1.00 91.31 270 SER A CA 1
ATOM 2151 C C . SER A 1 270 ? -20.218 -5.612 14.097 1.00 91.31 270 SER A C 1
ATOM 2153 O O . SER A 1 270 ? -19.171 -5.195 14.590 1.00 91.31 270 SER A O 1
ATOM 2155 N N . PHE A 1 271 ? -21.085 -4.805 13.474 1.00 95.19 271 PHE A N 1
ATOM 2156 C CA . PHE A 1 271 ? -20.855 -3.366 13.328 1.00 95.19 271 PHE A CA 1
ATOM 2157 C C . PHE A 1 271 ? -20.713 -2.661 14.683 1.00 95.19 271 PHE A C 1
ATOM 2159 O O . PHE A 1 271 ? -19.767 -1.906 14.886 1.00 95.19 271 PHE A O 1
ATOM 2166 N N . GLU A 1 272 ? -21.584 -2.984 15.636 1.00 94.69 272 GLU A N 1
ATOM 2167 C CA . GLU A 1 272 ? -21.517 -2.473 17.007 1.00 94.69 272 GLU A CA 1
ATOM 2168 C C . GLU A 1 272 ? -20.166 -2.776 17.672 1.00 94.69 272 GLU A C 1
ATOM 2170 O O . GLU A 1 272 ? -19.515 -1.892 18.226 1.00 94.69 272 GLU A O 1
ATOM 2175 N N . LYS A 1 273 ? -19.684 -4.019 17.550 1.00 92.69 273 LYS A N 1
ATOM 2176 C CA . LYS A 1 273 ? -18.376 -4.431 18.086 1.00 92.69 273 LYS A CA 1
ATOM 2177 C C . LYS A 1 273 ? -17.212 -3.683 17.438 1.00 92.69 273 LYS A C 1
ATOM 2179 O O . LYS A 1 273 ? -16.214 -3.419 18.101 1.00 92.69 273 LYS A O 1
ATOM 2184 N N . ILE A 1 274 ? -17.319 -3.346 16.152 1.00 94.38 274 ILE A N 1
ATOM 2185 C CA . ILE A 1 274 ? -16.308 -2.540 15.456 1.00 94.38 274 ILE A CA 1
ATOM 2186 C C . ILE A 1 274 ? -16.266 -1.128 16.046 1.00 94.38 274 ILE A C 1
ATOM 2188 O O . ILE A 1 274 ? -15.182 -0.614 16.297 1.00 94.38 274 ILE A O 1
ATOM 2192 N N . LEU A 1 275 ? -17.418 -0.526 16.341 1.00 96.44 275 LEU A N 1
ATOM 2193 C CA . LEU A 1 275 ? -17.483 0.793 16.978 1.00 96.44 275 LEU A CA 1
ATOM 2194 C C . LEU A 1 275 ? -16.962 0.768 18.424 1.00 96.44 275 LEU A C 1
ATOM 2196 O O . LEU A 1 275 ? -16.240 1.675 18.831 1.00 96.44 275 LEU A O 1
ATOM 2200 N N . GLN A 1 276 ? -17.232 -0.298 19.178 1.00 95.81 276 GLN A N 1
ATOM 2201 C CA . GLN A 1 276 ? -16.608 -0.513 20.490 1.00 95.81 276 GLN A CA 1
ATOM 2202 C C . GLN A 1 276 ? -15.079 -0.620 20.373 1.00 95.81 276 GLN A C 1
ATOM 2204 O O . GLN A 1 276 ? -14.356 -0.054 21.187 1.00 95.81 276 GLN A O 1
ATOM 2209 N N . ASN A 1 277 ? -14.574 -1.282 19.326 1.00 94.25 277 ASN A N 1
ATOM 2210 C CA . ASN A 1 277 ? -13.142 -1.322 19.023 1.00 94.25 277 ASN A CA 1
ATOM 2211 C C . ASN A 1 277 ? -12.574 0.056 18.664 1.00 94.25 277 ASN A C 1
ATOM 2213 O O . ASN A 1 277 ? -11.467 0.366 19.091 1.00 94.25 277 ASN A O 1
ATOM 2217 N N . VAL A 1 278 ? -13.318 0.893 17.935 1.00 95.69 278 VAL A N 1
ATOM 2218 C CA . VAL A 1 278 ? -12.927 2.289 17.674 1.00 95.69 278 VAL A CA 1
ATOM 2219 C C . VAL A 1 278 ? -12.746 3.047 18.992 1.00 95.69 278 VAL A C 1
ATOM 2221 O O . VAL A 1 278 ? -11.704 3.663 19.197 1.00 95.69 278 VAL A O 1
ATOM 2224 N N . ALA A 1 279 ? -13.710 2.964 19.915 1.00 96.19 279 ALA A N 1
ATOM 2225 C CA . ALA A 1 279 ? -13.581 3.594 21.232 1.00 96.19 279 ALA A CA 1
ATOM 2226 C C . ALA A 1 279 ? -12.388 3.033 22.022 1.00 96.19 279 ALA A C 1
ATOM 2228 O O . ALA A 1 279 ? -11.597 3.791 22.575 1.00 96.19 279 ALA A O 1
ATOM 2229 N N . ALA A 1 280 ? -12.199 1.713 21.999 1.00 94.62 280 ALA A N 1
ATOM 2230 C CA . ALA A 1 280 ? -11.087 1.063 22.679 1.00 94.62 280 ALA A CA 1
ATOM 2231 C C . ALA A 1 280 ? -9.710 1.468 22.129 1.00 94.62 280 ALA A C 1
ATOM 2233 O O . ALA A 1 280 ? -8.774 1.672 22.897 1.00 94.62 280 ALA A O 1
ATOM 2234 N N . MET A 1 281 ? -9.581 1.635 20.811 1.00 94.00 281 MET A N 1
ATOM 2235 C CA . MET A 1 281 ? -8.349 2.117 20.178 1.00 94.00 281 MET A CA 1
ATOM 2236 C C . MET A 1 281 ? -8.064 3.587 20.495 1.00 94.00 281 MET A C 1
ATOM 2238 O O . MET A 1 281 ? -6.905 3.964 20.662 1.00 94.00 281 MET A O 1
ATOM 2242 N N . ALA A 1 282 ? -9.104 4.413 20.629 1.00 94.81 282 ALA A N 1
ATOM 2243 C CA . ALA A 1 282 ? -8.954 5.787 21.102 1.00 94.81 282 ALA A CA 1
ATOM 2244 C C . ALA A 1 282 ? -8.467 5.856 22.566 1.00 94.81 282 ALA A C 1
ATOM 2246 O O . ALA A 1 282 ? -7.948 6.891 22.978 1.00 94.81 282 ALA A O 1
ATOM 2247 N N . ASN A 1 283 ? -8.566 4.746 23.312 1.00 94.44 283 ASN A N 1
ATOM 2248 C CA . ASN A 1 283 ? -8.142 4.595 24.706 1.00 94.44 283 ASN A CA 1
ATOM 2249 C C . ASN A 1 283 ? -6.748 3.979 24.903 1.00 94.44 283 ASN A C 1
ATOM 2251 O O . ASN A 1 283 ? -6.373 3.693 26.035 1.00 94.44 283 ASN A O 1
ATOM 2255 N N . LEU A 1 284 ? -5.952 3.819 23.838 1.00 90.56 284 LEU A N 1
ATOM 2256 C CA . LEU A 1 284 ? -4.574 3.303 23.930 1.00 90.56 284 LEU A CA 1
ATOM 2257 C C . LEU A 1 284 ? -3.592 4.259 24.642 1.00 90.56 284 LEU A C 1
ATOM 2259 O O . LEU A 1 284 ? -2.476 3.854 24.960 1.00 90.56 284 LEU A O 1
ATOM 2263 N N . GLY A 1 285 ? -3.984 5.515 24.873 1.00 87.50 285 GLY A N 1
ATOM 2264 C CA . GLY A 1 285 ? -3.171 6.535 25.538 1.00 87.50 285 GLY A CA 1
ATOM 2265 C C . GLY A 1 285 ? -2.637 7.616 24.599 1.00 87.50 285 GLY A C 1
ATOM 2266 O O . GLY A 1 285 ? -2.662 7.483 23.372 1.00 87.50 285 GLY A O 1
ATOM 2267 N N . LYS A 1 286 ? -2.160 8.718 25.182 1.00 87.06 286 LYS A N 1
ATOM 2268 C CA . LYS A 1 286 ? -1.800 9.941 24.449 1.00 87.06 286 LYS A CA 1
ATOM 2269 C C . LYS A 1 286 ? -0.770 9.676 23.349 1.00 87.06 286 LYS A C 1
ATOM 2271 O O . LYS A 1 286 ? 0.244 9.013 23.555 1.00 87.06 286 LYS A O 1
ATOM 2276 N N . GLY A 1 287 ? -1.040 10.203 22.155 1.00 82.50 287 GLY A N 1
ATOM 2277 C CA . GLY A 1 287 ? -0.162 10.063 20.988 1.00 82.50 287 GLY A CA 1
ATOM 2278 C C . GLY A 1 287 ? -0.171 8.678 20.327 1.00 82.50 287 GLY A C 1
ATOM 2279 O O . GLY A 1 287 ? 0.480 8.500 19.296 1.00 82.50 287 GLY A O 1
ATOM 2280 N N . LYS A 1 288 ? -0.916 7.700 20.862 1.00 88.19 288 LYS A N 1
ATOM 2281 C CA . LYS A 1 288 ? -1.081 6.385 20.233 1.00 88.19 288 LYS A CA 1
ATOM 2282 C C . LYS A 1 288 ? -2.126 6.423 19.119 1.00 88.19 288 LYS A C 1
ATOM 2284 O O . LYS A 1 288 ? -3.001 7.291 19.055 1.00 88.19 288 LYS A O 1
ATOM 2289 N N . LYS A 1 289 ? -2.008 5.446 18.221 1.00 89.81 289 LYS A N 1
ATOM 2290 C CA . LYS A 1 289 ? -2.887 5.261 17.068 1.00 89.81 289 LYS A CA 1
ATOM 2291 C C . LYS A 1 289 ? -3.299 3.804 16.944 1.00 89.81 289 LYS A C 1
ATOM 2293 O O . LYS A 1 289 ? -2.466 2.914 17.126 1.00 89.81 289 LYS A O 1
ATOM 2298 N N . GLY A 1 290 ? -4.558 3.590 16.593 1.00 92.19 290 GLY A N 1
ATOM 2299 C CA . GLY A 1 290 ? -5.092 2.312 16.153 1.00 92.19 290 GLY A CA 1
ATOM 2300 C C . GLY A 1 290 ? -5.569 2.374 14.705 1.00 92.19 290 GLY A C 1
ATOM 2301 O O . GLY A 1 290 ? -5.848 3.449 14.170 1.00 92.19 290 GLY A O 1
ATOM 2302 N N . TYR A 1 291 ? -5.665 1.212 14.074 1.00 93.50 291 TYR A N 1
ATOM 2303 C CA . TYR A 1 291 ? -6.080 1.057 12.689 1.00 93.50 291 TYR A CA 1
ATOM 2304 C C . TYR A 1 291 ? -7.071 -0.093 12.564 1.00 93.50 291 TYR A C 1
ATOM 2306 O O . TYR A 1 291 ? -6.804 -1.216 12.999 1.00 93.50 291 TYR A O 1
ATOM 2314 N N . ILE A 1 292 ? -8.201 0.176 11.919 1.00 95.06 292 ILE A N 1
ATOM 2315 C CA . ILE A 1 292 ? -9.171 -0.853 11.543 1.00 95.06 292 ILE A CA 1
ATOM 2316 C C . ILE A 1 292 ? -9.187 -0.960 10.024 1.00 95.06 292 ILE A C 1
ATOM 2318 O O . ILE A 1 292 ? -9.354 0.044 9.334 1.00 95.06 292 ILE A O 1
ATOM 2322 N N . PHE A 1 293 ? -9.042 -2.176 9.507 1.00 95.69 293 PHE A N 1
ATOM 2323 C CA . PHE A 1 293 ? -9.118 -2.468 8.079 1.00 95.69 293 PHE A CA 1
ATOM 2324 C C . PHE A 1 293 ? -10.353 -3.311 7.790 1.00 95.69 293 PHE A C 1
ATOM 2326 O O . PHE A 1 293 ? -10.476 -4.445 8.262 1.00 95.69 293 PHE A O 1
ATOM 2333 N N . VAL A 1 294 ? -11.265 -2.757 6.996 1.00 96.69 294 VAL A N 1
ATOM 2334 C CA . VAL A 1 294 ? -12.488 -3.435 6.565 1.00 96.69 294 VAL A CA 1
ATOM 2335 C C . VAL A 1 294 ? -12.344 -3.879 5.114 1.00 96.69 294 VAL A C 1
ATOM 2337 O O . VAL A 1 294 ? -11.953 -3.090 4.261 1.00 96.69 294 VAL A O 1
ATOM 2340 N N . GLY A 1 295 ? -12.669 -5.137 4.831 1.00 96.06 295 GLY A N 1
ATOM 2341 C CA . GLY A 1 295 ? -12.352 -5.805 3.567 1.00 96.06 295 GLY A CA 1
ATOM 2342 C C . GLY A 1 295 ? -11.180 -6.784 3.687 1.00 96.06 295 GLY A C 1
ATOM 2343 O O . GLY A 1 295 ? -10.586 -7.140 2.672 1.00 96.06 295 GLY A O 1
ATOM 2344 N N . VAL A 1 296 ? -10.835 -7.218 4.908 1.00 96.50 296 VAL A N 1
ATOM 2345 C CA . VAL A 1 296 ? -9.708 -8.124 5.186 1.00 96.50 296 VAL A CA 1
ATOM 2346 C C . VAL A 1 296 ? -10.127 -9.222 6.163 1.00 96.50 296 VAL A C 1
ATOM 2348 O O . VAL A 1 296 ? -10.626 -8.938 7.251 1.00 96.50 296 VAL A O 1
ATOM 2351 N N . THR A 1 297 ? -9.916 -10.483 5.805 1.00 94.44 297 THR A N 1
ATOM 2352 C CA . THR A 1 297 ? -10.089 -11.639 6.694 1.00 94.44 297 THR A CA 1
ATOM 2353 C C . THR A 1 297 ? -8.781 -11.950 7.413 1.00 94.44 297 THR A C 1
ATOM 2355 O O . THR A 1 297 ? -7.708 -11.883 6.819 1.00 94.44 297 THR A O 1
ATOM 2358 N N . ASP A 1 298 ? -8.858 -12.330 8.688 1.00 89.56 298 ASP A N 1
ATOM 2359 C CA . ASP A 1 298 ? -7.717 -12.807 9.483 1.00 89.56 298 ASP A CA 1
ATOM 2360 C C . ASP A 1 298 ? -7.672 -14.343 9.613 1.00 89.56 298 ASP A C 1
ATOM 2362 O O . ASP A 1 298 ? -6.750 -14.893 10.219 1.00 89.56 298 ASP A O 1
ATOM 2366 N N . LYS A 1 299 ? -8.659 -15.040 9.031 1.00 90.12 299 LYS A N 1
ATOM 2367 C CA . LYS A 1 299 ? -8.792 -16.500 9.021 1.00 90.12 299 LYS A CA 1
ATOM 2368 C C . LYS A 1 299 ? -9.017 -17.022 7.610 1.00 90.12 299 LYS A C 1
ATOM 2370 O O . LYS A 1 299 ? -9.960 -16.620 6.931 1.00 90.12 299 LYS A O 1
ATOM 2375 N N . GLU A 1 300 ? -8.243 -18.033 7.227 1.00 90.94 300 GLU A N 1
ATOM 2376 C CA . GLU A 1 300 ? -8.361 -18.669 5.908 1.00 90.94 300 GLU A CA 1
ATOM 2377 C C . GLU A 1 300 ? -9.729 -19.334 5.676 1.00 90.94 300 GLU A C 1
ATOM 2379 O O . GLU A 1 300 ? -10.209 -19.398 4.546 1.00 90.94 300 GLU A O 1
ATOM 2384 N N . ALA A 1 301 ? -10.394 -19.802 6.738 1.00 93.50 301 ALA A N 1
ATOM 2385 C CA . ALA A 1 301 ? -11.748 -20.345 6.637 1.00 93.50 301 ALA A CA 1
ATOM 2386 C C . ALA A 1 301 ? -12.751 -19.294 6.127 1.00 93.50 301 ALA A C 1
ATOM 2388 O O . ALA A 1 301 ? -13.561 -19.600 5.253 1.00 93.50 301 ALA A O 1
ATOM 2389 N N . ASP A 1 302 ? -12.651 -18.056 6.621 1.00 93.88 302 ASP A N 1
ATOM 2390 C CA . ASP A 1 302 ? -13.512 -16.950 6.199 1.00 93.88 302 ASP A CA 1
ATOM 2391 C C . ASP A 1 302 ? -13.161 -16.502 4.775 1.00 93.88 302 ASP A C 1
ATOM 2393 O O . ASP A 1 302 ? -14.062 -16.273 3.967 1.00 93.88 302 ASP A O 1
ATOM 2397 N N . THR A 1 303 ? -11.867 -16.475 4.428 1.00 95.31 303 THR A N 1
ATOM 2398 C CA . THR A 1 303 ? -11.392 -16.213 3.058 1.00 95.31 303 THR A CA 1
ATOM 2399 C C . THR A 1 303 ? -12.029 -17.180 2.062 1.00 95.31 303 THR A C 1
ATOM 2401 O O . THR A 1 303 ? -12.734 -16.756 1.147 1.00 95.31 303 THR A O 1
ATOM 2404 N N . LYS A 1 304 ? -11.859 -18.492 2.275 1.00 95.00 304 LYS A N 1
ATOM 2405 C CA . LYS A 1 304 ? -12.410 -19.535 1.393 1.00 95.00 304 LYS A CA 1
ATOM 2406 C C . LYS A 1 304 ? -13.928 -19.479 1.320 1.00 95.00 304 LYS A C 1
ATOM 2408 O O . LYS A 1 304 ? -14.519 -19.716 0.268 1.00 95.00 304 LYS A O 1
ATOM 2413 N N . ARG A 1 305 ? -14.576 -19.170 2.443 1.00 95.12 305 ARG A N 1
ATOM 2414 C CA . ARG A 1 305 ? -16.027 -19.024 2.501 1.00 95.12 305 ARG A CA 1
ATOM 2415 C C . ARG A 1 305 ? -16.510 -17.879 1.612 1.00 95.12 305 ARG A C 1
ATOM 2417 O O . ARG A 1 305 ? -17.508 -18.044 0.913 1.00 95.12 305 ARG A O 1
ATOM 2424 N N . ILE A 1 306 ? -15.811 -16.748 1.626 1.00 95.81 306 ILE A N 1
ATOM 2425 C CA . ILE A 1 306 ? -16.120 -15.590 0.784 1.00 95.81 306 ILE A CA 1
ATOM 2426 C C . ILE A 1 306 ? -15.887 -15.910 -0.691 1.00 95.81 306 ILE A C 1
ATOM 2428 O O . ILE A 1 306 ? -16.773 -15.656 -1.499 1.00 95.81 306 ILE A O 1
ATOM 2432 N N . GLU A 1 307 ? -14.776 -16.556 -1.044 1.00 95.25 307 GLU A N 1
ATOM 2433 C CA . GLU A 1 307 ? -14.524 -16.985 -2.428 1.00 95.25 307 GLU A CA 1
ATOM 2434 C C . GLU A 1 307 ? -15.646 -17.867 -2.980 1.00 95.25 307 GLU A C 1
ATOM 2436 O O . GLU A 1 307 ? -16.100 -17.670 -4.105 1.00 95.25 307 GLU A O 1
ATOM 2441 N N . GLN A 1 308 ? -16.150 -18.804 -2.171 1.00 94.94 308 GLN A N 1
ATOM 2442 C CA . GLN A 1 308 ? -17.270 -19.666 -2.554 1.00 94.94 308 GLN A CA 1
ATOM 2443 C C . GLN A 1 308 ? -18.577 -18.888 -2.745 1.00 94.94 308 GLN A C 1
ATOM 2445 O O . GLN A 1 308 ? -19.319 -19.153 -3.692 1.00 94.94 308 GLN A O 1
ATOM 2450 N N . LEU A 1 309 ? -18.886 -17.963 -1.832 1.00 94.56 309 LEU A N 1
ATOM 2451 C CA . LEU A 1 309 ? -20.139 -17.203 -1.851 1.00 94.56 309 LEU A CA 1
ATOM 2452 C C . LEU A 1 309 ? -20.169 -16.149 -2.958 1.00 94.56 309 LEU A C 1
ATOM 2454 O O . LEU A 1 309 ? -21.203 -15.967 -3.601 1.00 94.56 309 LEU A O 1
ATOM 2458 N N . ASP A 1 310 ? -19.051 -15.458 -3.158 1.00 92.69 310 ASP A N 1
ATOM 2459 C CA . ASP A 1 310 ? -18.944 -14.298 -4.041 1.00 92.69 310 ASP A CA 1
ATOM 2460 C C . ASP A 1 310 ? -18.317 -14.633 -5.398 1.00 92.69 310 ASP A C 1
ATOM 2462 O O . ASP A 1 310 ? -18.367 -13.805 -6.306 1.00 92.69 310 ASP A O 1
ATOM 2466 N N . LYS A 1 311 ? -17.796 -15.858 -5.569 1.00 91.75 311 LYS A N 1
ATOM 2467 C CA . LYS A 1 311 ? -17.138 -16.344 -6.794 1.00 91.75 311 LYS A CA 1
ATOM 2468 C C . LYS A 1 311 ? -16.008 -15.418 -7.246 1.00 91.75 311 LYS A C 1
ATOM 2470 O O . LYS A 1 311 ? -15.903 -15.072 -8.421 1.00 91.75 311 LYS A O 1
ATOM 2475 N N . ILE A 1 312 ? -15.180 -15.015 -6.289 1.00 89.50 312 ILE A N 1
ATOM 2476 C CA . ILE A 1 312 ? -14.008 -14.163 -6.498 1.00 89.50 312 ILE A CA 1
ATOM 2477 C C . ILE A 1 312 ? -12.730 -14.932 -6.166 1.00 89.50 312 ILE A C 1
ATOM 2479 O O . ILE A 1 312 ? -12.767 -15.885 -5.390 1.00 89.50 312 ILE A O 1
ATOM 2483 N N . SER A 1 313 ? -11.610 -14.493 -6.735 1.00 86.69 313 SER A N 1
ATOM 2484 C CA . SER A 1 313 ? -10.274 -14.875 -6.276 1.00 86.69 313 SER A CA 1
ATOM 2485 C C . SER A 1 313 ? -9.807 -13.837 -5.265 1.00 86.69 313 SER A C 1
ATOM 2487 O O . SER A 1 313 ? -9.910 -12.646 -5.542 1.00 86.69 313 SER A O 1
ATOM 2489 N N . VAL A 1 314 ? -9.334 -14.270 -4.098 1.00 89.94 314 VAL A N 1
ATOM 2490 C CA . VAL A 1 314 ? -8.892 -13.351 -3.041 1.00 89.94 314 VAL A CA 1
ATOM 2491 C C . VAL A 1 314 ? -7.361 -13.313 -2.965 1.00 89.94 314 VAL A C 1
ATOM 2493 O O . VAL A 1 314 ? -6.734 -14.359 -2.789 1.00 89.94 314 VAL A O 1
ATOM 2496 N N . PRO A 1 315 ? -6.710 -12.144 -3.037 1.00 86.94 315 PRO A N 1
ATOM 2497 C CA . PRO A 1 315 ? -5.293 -12.018 -2.727 1.00 86.94 315 PRO A CA 1
ATOM 2498 C C . PRO A 1 315 ? -4.992 -12.441 -1.289 1.00 86.94 315 PRO A C 1
ATOM 2500 O O . PRO A 1 315 ? -5.670 -12.022 -0.347 1.00 86.94 315 PRO A O 1
ATOM 2503 N N . ARG A 1 316 ? -3.951 -13.261 -1.113 1.00 85.81 316 ARG A N 1
ATOM 2504 C CA . ARG A 1 316 ? -3.437 -13.630 0.212 1.00 85.81 316 ARG A CA 1
ATOM 2505 C C . ARG A 1 316 ? -2.173 -12.855 0.526 1.00 85.81 316 ARG A C 1
ATOM 2507 O O . ARG A 1 316 ? -1.281 -12.747 -0.314 1.00 85.81 316 ARG A O 1
ATOM 2514 N N . PHE A 1 317 ? -2.063 -12.438 1.779 1.00 81.81 317 PHE A N 1
ATOM 2515 C CA . PHE A 1 317 ? -0.832 -11.922 2.356 1.00 81.81 317 PHE A CA 1
ATOM 2516 C C . PHE A 1 317 ? -0.616 -12.566 3.731 1.00 81.81 317 PHE A C 1
ATOM 2518 O O . PHE A 1 317 ? -1.321 -12.265 4.694 1.00 81.81 317 PHE A O 1
ATOM 2525 N N . TYR A 1 318 ? 0.334 -13.500 3.830 1.00 79.69 318 TYR A N 1
ATOM 2526 C CA . TYR A 1 318 ? 0.447 -14.433 4.962 1.00 79.69 318 TYR A CA 1
ATOM 2527 C C . TYR A 1 318 ? -0.879 -15.168 5.243 1.00 79.69 318 TYR A C 1
ATOM 2529 O O . TYR A 1 318 ? -1.367 -15.898 4.388 1.00 79.69 318 TYR A O 1
ATOM 2537 N N . SER A 1 319 ? -1.444 -14.998 6.442 1.00 82.50 319 SER A N 1
ATOM 2538 C CA . SER A 1 319 ? -2.720 -15.579 6.872 1.00 82.50 319 SER A CA 1
ATOM 2539 C C . SER A 1 319 ? -3.929 -14.698 6.546 1.00 82.50 319 SER A C 1
ATOM 2541 O O . SER A 1 319 ? -5.052 -15.086 6.861 1.00 82.50 319 SER A O 1
ATOM 2543 N N . PHE A 1 320 ? -3.710 -13.511 5.975 1.00 91.50 320 PHE A N 1
ATOM 2544 C CA . PHE A 1 320 ? -4.770 -12.561 5.666 1.00 91.50 320 PHE A CA 1
ATOM 2545 C C . PHE A 1 320 ? -5.293 -12.754 4.244 1.00 91.50 320 PHE A C 1
ATOM 2547 O O . PHE A 1 320 ? -4.507 -12.974 3.318 1.00 91.50 320 PHE A O 1
ATOM 2554 N N . GLY A 1 321 ? -6.608 -12.626 4.068 1.00 93.94 321 GLY A N 1
ATOM 2555 C CA . GLY A 1 321 ? -7.259 -12.555 2.760 1.00 93.94 321 GLY A CA 1
ATOM 2556 C C . GLY A 1 321 ? -7.826 -11.161 2.506 1.00 93.94 321 GLY A C 1
ATOM 2557 O O . GLY A 1 321 ? -8.596 -10.645 3.315 1.00 93.94 321 GLY A O 1
ATOM 2558 N N . VAL A 1 322 ? -7.468 -10.535 1.387 1.00 94.81 322 VAL A N 1
ATOM 2559 C CA . VAL A 1 322 ? -7.957 -9.196 1.019 1.00 94.81 322 VAL A CA 1
ATOM 2560 C C . VAL A 1 322 ? -9.213 -9.333 0.165 1.00 94.81 322 VAL A C 1
ATOM 2562 O O . VAL A 1 322 ? -9.148 -9.487 -1.046 1.00 94.81 322 VAL A O 1
ATOM 2565 N N . VAL A 1 323 ? -10.377 -9.332 0.810 1.00 95.75 323 VAL A N 1
ATOM 2566 C CA . VAL A 1 323 ? -11.662 -9.653 0.165 1.00 95.75 323 VAL A CA 1
ATOM 2567 C C . VAL A 1 323 ? -12.334 -8.455 -0.509 1.00 95.75 323 VAL A C 1
ATOM 2569 O O . VAL A 1 323 ? -13.172 -8.640 -1.392 1.00 95.75 323 VAL A O 1
ATOM 2572 N N . GLY A 1 324 ? -11.971 -7.238 -0.102 1.00 94.62 324 GLY A N 1
ATOM 2573 C CA . GLY A 1 324 ? -12.526 -5.997 -0.638 1.00 94.62 324 GLY A CA 1
ATOM 2574 C C . GLY A 1 324 ? -13.972 -5.708 -0.217 1.00 94.62 324 GLY A C 1
ATOM 2575 O O . GLY A 1 324 ? -14.691 -6.567 0.312 1.00 94.62 324 GLY A O 1
ATOM 2576 N N . LEU A 1 325 ? -14.402 -4.467 -0.443 1.00 95.75 325 LEU A N 1
ATOM 2577 C CA . LEU A 1 325 ? -15.759 -3.982 -0.158 1.00 95.75 325 LEU A CA 1
ATOM 2578 C C . LEU A 1 325 ? -16.700 -4.052 -1.366 1.00 95.75 325 LEU A C 1
ATOM 2580 O O . LEU A 1 325 ? -17.918 -3.949 -1.206 1.00 95.75 325 LEU A O 1
ATOM 2584 N N . GLU A 1 326 ? -16.170 -4.284 -2.565 1.00 94.06 326 GLU A N 1
ATOM 2585 C CA . GLU A 1 326 ? -16.930 -4.380 -3.814 1.00 94.06 326 GLU A CA 1
ATOM 2586 C C . GLU A 1 326 ? -18.036 -5.438 -3.717 1.00 94.06 326 GLU A C 1
ATOM 2588 O O . GLU A 1 326 ? -19.146 -5.246 -4.217 1.00 94.06 326 GLU A O 1
ATOM 2593 N N . ARG A 1 327 ? -17.754 -6.552 -3.032 1.00 94.31 327 ARG A N 1
ATOM 2594 C CA . ARG A 1 327 ? -18.714 -7.641 -2.804 1.00 94.31 327 ARG A CA 1
ATOM 2595 C C . ARG A 1 327 ? -19.925 -7.193 -1.976 1.00 94.31 327 ARG A C 1
ATOM 2597 O O . ARG A 1 327 ? -21.047 -7.596 -2.270 1.00 94.31 327 ARG A O 1
ATOM 2604 N N . GLU A 1 328 ? -19.730 -6.332 -0.977 1.00 95.38 328 GLU A N 1
ATOM 2605 C CA . GLU A 1 328 ? -20.819 -5.856 -0.114 1.00 95.38 328 GLU A CA 1
ATOM 2606 C C . GLU A 1 328 ? -21.590 -4.703 -0.758 1.00 95.38 328 GLU A C 1
ATOM 2608 O O . GLU A 1 328 ? -22.813 -4.645 -0.629 1.00 95.38 328 GLU A O 1
ATOM 2613 N N . ALA A 1 329 ? -20.915 -3.858 -1.543 1.00 95.12 329 ALA A N 1
ATOM 2614 C CA . ALA A 1 329 ? -21.576 -2.868 -2.392 1.00 95.12 329 ALA A CA 1
ATOM 2615 C C . ALA A 1 329 ? -22.543 -3.540 -3.387 1.00 95.12 329 ALA A C 1
ATOM 2617 O O . ALA A 1 329 ? -23.697 -3.123 -3.508 1.00 95.12 329 ALA A O 1
ATOM 2618 N N . LYS A 1 330 ? -22.121 -4.654 -4.012 1.00 93.94 330 LYS A N 1
ATOM 2619 C CA . LYS A 1 330 ? -22.979 -5.483 -4.880 1.00 93.94 330 LYS A CA 1
ATOM 2620 C C . LYS A 1 330 ? -24.177 -6.066 -4.129 1.00 93.94 330 LYS A C 1
ATOM 2622 O O . LYS A 1 330 ? -25.293 -5.993 -4.635 1.00 93.94 330 LYS A O 1
ATOM 2627 N N . LEU A 1 331 ? -23.976 -6.603 -2.921 1.00 92.75 331 LEU A N 1
ATOM 2628 C CA . LEU A 1 331 ? -25.077 -7.100 -2.080 1.00 92.75 331 LEU A CA 1
ATOM 2629 C C . LEU A 1 331 ? -26.083 -6.006 -1.723 1.00 92.75 331 LEU A C 1
ATOM 2631 O O . LEU A 1 331 ? -27.279 -6.277 -1.631 1.00 92.75 331 LEU A O 1
ATOM 2635 N N . HIS A 1 332 ? -25.601 -4.781 -1.534 1.00 92.00 332 HIS A N 1
ATOM 2636 C CA . HIS A 1 332 ? -26.436 -3.634 -1.213 1.00 92.00 332 HIS A CA 1
ATOM 2637 C C . HIS A 1 332 ? -27.026 -2.940 -2.460 1.00 92.00 332 HIS A C 1
ATOM 2639 O O . HIS A 1 332 ? -27.842 -2.033 -2.312 1.00 92.00 332 HIS A O 1
ATOM 2645 N N . ASN A 1 333 ? -26.683 -3.398 -3.671 1.00 93.94 333 ASN A N 1
ATOM 2646 C CA . ASN A 1 333 ? -27.117 -2.843 -4.957 1.00 93.94 333 ASN A CA 1
ATOM 2647 C C . ASN A 1 333 ? -26.782 -1.348 -5.128 1.00 93.94 333 ASN A C 1
ATOM 2649 O O . ASN A 1 333 ? -27.616 -0.550 -5.559 1.00 93.94 333 ASN A O 1
ATOM 2653 N N . VAL A 1 334 ? -25.560 -0.967 -4.756 1.00 94.81 334 VAL A N 1
ATOM 2654 C CA . VAL A 1 334 ? -25.043 0.407 -4.843 1.00 94.81 334 VAL A CA 1
ATOM 2655 C C . VAL A 1 334 ? -23.622 0.417 -5.406 1.00 94.81 334 VAL A C 1
ATOM 2657 O O . VAL A 1 334 ? -22.954 -0.618 -5.462 1.00 94.81 334 VAL A O 1
ATOM 2660 N N . THR A 1 335 ? -23.133 1.589 -5.813 1.00 94.00 335 THR A N 1
ATOM 2661 C CA . THR A 1 335 ? -21.714 1.752 -6.164 1.00 94.00 335 THR A CA 1
ATOM 2662 C C . THR A 1 335 ? -20.823 1.653 -4.921 1.00 94.00 335 THR A C 1
ATOM 2664 O O . THR A 1 335 ? -21.287 1.822 -3.791 1.00 94.00 335 THR A O 1
ATOM 2667 N N . LEU A 1 336 ? -19.523 1.406 -5.111 1.00 92.50 336 LEU A N 1
ATOM 2668 C CA . LEU A 1 336 ? -18.558 1.358 -4.007 1.00 92.50 336 LEU A CA 1
ATOM 2669 C C . LEU A 1 336 ? -18.535 2.672 -3.203 1.00 92.50 336 LEU A C 1
ATOM 2671 O O . LEU A 1 336 ? -18.590 2.637 -1.977 1.00 92.50 336 LEU A O 1
ATOM 2675 N N . ASP A 1 337 ? -18.557 3.822 -3.880 1.00 90.38 337 ASP A N 1
ATOM 2676 C CA . ASP A 1 337 ? -18.589 5.138 -3.226 1.00 90.38 337 ASP A CA 1
ATOM 2677 C C . ASP A 1 337 ? -19.853 5.335 -2.383 1.00 90.38 337 ASP A C 1
ATOM 2679 O O . ASP A 1 337 ? -19.800 5.813 -1.248 1.00 90.38 337 ASP A O 1
ATOM 2683 N N . GLN A 1 338 ? -21.009 4.919 -2.910 1.00 93.69 338 GLN A N 1
ATOM 2684 C CA . GLN A 1 338 ? -22.273 4.950 -2.175 1.00 93.69 338 GLN A CA 1
ATOM 2685 C C . GLN A 1 338 ? -22.236 4.018 -0.959 1.00 93.69 338 GLN A C 1
ATOM 2687 O O . GLN A 1 338 ? -22.787 4.354 0.091 1.00 93.69 338 GLN A O 1
ATOM 2692 N N . TYR A 1 339 ? -21.564 2.872 -1.076 1.00 96.69 339 TYR A N 1
ATOM 2693 C CA . TYR A 1 339 ? -21.387 1.936 0.027 1.00 96.69 339 TYR A CA 1
ATOM 2694 C C . TYR A 1 339 ? -20.483 2.503 1.134 1.00 96.69 339 TYR A C 1
ATOM 2696 O O . TYR A 1 339 ? -20.827 2.429 2.315 1.00 96.69 339 TYR A O 1
ATOM 2704 N N . ILE A 1 340 ? -19.375 3.155 0.773 1.00 94.69 340 ILE A N 1
ATOM 2705 C CA . ILE A 1 340 ? -18.495 3.851 1.726 1.00 94.69 340 ILE A CA 1
ATOM 2706 C C . ILE A 1 340 ? -19.246 5.005 2.409 1.00 94.69 340 ILE A C 1
ATOM 2708 O O . ILE A 1 340 ? -19.167 5.162 3.630 1.00 94.69 340 ILE A O 1
ATOM 2712 N N . LEU A 1 341 ? -20.058 5.762 1.663 1.00 94.56 341 LEU A N 1
ATOM 2713 C CA . LEU A 1 341 ? -20.922 6.800 2.232 1.00 94.56 341 LEU A CA 1
ATOM 2714 C C . LEU A 1 341 ? -21.958 6.222 3.209 1.00 94.56 341 LEU A C 1
ATOM 2716 O O . LEU A 1 341 ? -22.235 6.826 4.248 1.00 94.56 341 LEU A O 1
ATOM 2720 N N . PHE A 1 342 ? -22.526 5.054 2.904 1.00 96.50 342 PHE A N 1
ATOM 2721 C CA . PHE A 1 342 ? -23.422 4.338 3.810 1.00 96.50 342 PHE A CA 1
ATOM 2722 C C . PHE A 1 342 ? -22.721 3.972 5.128 1.00 96.50 342 PHE A C 1
ATOM 2724 O O . PHE A 1 342 ? -23.282 4.222 6.197 1.00 96.50 342 PHE A O 1
ATOM 2731 N N . ILE A 1 343 ? -21.483 3.468 5.073 1.00 96.25 343 ILE A N 1
ATOM 2732 C CA . ILE A 1 343 ? -20.672 3.173 6.266 1.00 96.25 343 ILE A CA 1
ATOM 2733 C C . ILE A 1 343 ? -20.413 4.453 7.074 1.00 96.25 343 ILE A C 1
ATOM 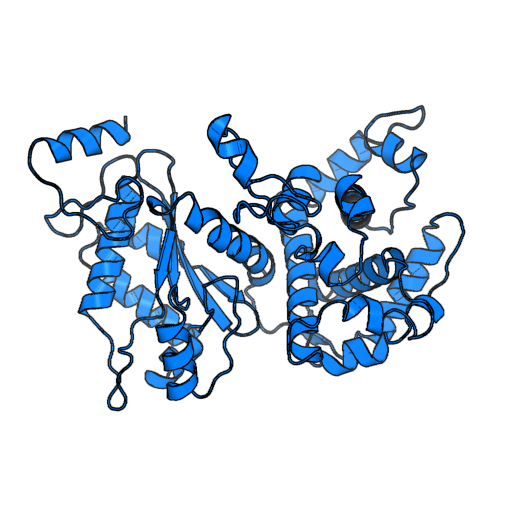2735 O O . ILE A 1 343 ? -20.639 4.469 8.284 1.00 96.25 343 ILE A O 1
ATOM 2739 N N . SER A 1 344 ? -20.020 5.548 6.415 1.00 96.06 344 SER A N 1
ATOM 2740 C CA . SER A 1 344 ? -19.796 6.846 7.071 1.00 96.06 344 SER A CA 1
ATOM 2741 C C . SER A 1 344 ? -21.039 7.347 7.819 1.00 96.06 344 SER A C 1
ATOM 2743 O O . SER A 1 344 ? -20.956 7.774 8.975 1.00 96.06 344 SER A O 1
ATOM 2745 N N . ARG A 1 345 ? -22.224 7.237 7.204 1.00 96.94 345 ARG A N 1
ATOM 2746 C CA . ARG A 1 345 ? -23.500 7.587 7.853 1.00 96.94 345 ARG A CA 1
ATOM 2747 C C . ARG A 1 345 ? -23.769 6.709 9.075 1.00 96.94 345 ARG A C 1
ATOM 2749 O O . ARG A 1 345 ? -24.080 7.233 10.137 1.00 96.94 345 ARG A O 1
ATOM 2756 N N . LYS A 1 346 ? -23.553 5.394 8.968 1.00 96.56 346 LYS A N 1
ATOM 2757 C CA . LYS A 1 346 ? -23.703 4.468 10.102 1.00 96.56 346 LYS A CA 1
ATOM 2758 C C . LYS A 1 346 ? -22.776 4.798 11.277 1.00 96.56 346 LYS A C 1
ATOM 2760 O O . LYS A 1 346 ? -23.196 4.666 12.421 1.00 96.56 346 LYS A O 1
ATOM 2765 N N . ILE A 1 347 ? -21.547 5.244 11.013 1.00 96.56 347 ILE A N 1
ATOM 2766 C CA . ILE A 1 347 ? -20.616 5.703 12.058 1.00 96.56 347 ILE A CA 1
ATOM 2767 C C . ILE A 1 347 ? -21.131 6.994 12.708 1.00 96.56 347 ILE A C 1
ATOM 2769 O O . ILE A 1 347 ? -21.087 7.129 13.930 1.00 96.56 347 ILE A O 1
ATOM 2773 N N . ARG A 1 348 ? -21.650 7.937 11.915 1.00 96.19 348 ARG A N 1
ATOM 2774 C CA . ARG A 1 348 ? -22.222 9.197 12.419 1.00 96.19 348 ARG A CA 1
ATOM 2775 C C . ARG A 1 348 ? -23.412 8.966 13.356 1.00 96.19 348 ARG A C 1
ATOM 2777 O O . ARG A 1 348 ? -23.510 9.623 14.390 1.00 96.19 348 ARG A O 1
ATOM 2784 N N . ASP A 1 349 ? -24.245 7.982 13.038 1.00 96.06 349 ASP A N 1
ATOM 2785 C CA . ASP A 1 349 ? -25.439 7.626 13.813 1.00 96.06 349 ASP A CA 1
ATOM 2786 C C . ASP A 1 349 ? -25.136 6.737 15.042 1.00 96.06 349 ASP A C 1
ATOM 2788 O O . ASP A 1 349 ? -26.053 6.312 15.740 1.00 96.06 349 ASP A O 1
ATOM 2792 N N . SER A 1 350 ? -23.862 6.424 15.311 1.00 96.75 350 SER A N 1
ATOM 2793 C CA . SER A 1 350 ? -23.454 5.534 16.410 1.00 96.75 350 SER A CA 1
ATOM 2794 C C . SER A 1 350 ? -23.496 6.186 17.801 1.00 96.75 350 SER A C 1
ATOM 2796 O O . SER A 1 350 ? -23.714 7.391 17.941 1.00 96.75 350 SER A O 1
ATOM 2798 N N . ALA A 1 351 ? -23.205 5.398 18.841 1.00 97.06 351 ALA A N 1
ATOM 2799 C CA . ALA A 1 351 ? -23.040 5.877 20.216 1.00 97.06 351 ALA A CA 1
ATOM 2800 C C . ALA A 1 351 ? -21.614 6.378 20.546 1.00 97.06 351 ALA A C 1
ATOM 2802 O O . ALA A 1 351 ? -21.303 6.622 21.712 1.00 97.06 351 ALA A O 1
ATOM 2803 N N . LEU A 1 352 ? -20.733 6.532 19.548 1.00 96.94 352 LEU A N 1
ATOM 2804 C CA . LEU A 1 352 ? -19.422 7.160 19.747 1.00 96.94 352 LEU A CA 1
ATOM 2805 C C . LEU A 1 352 ? 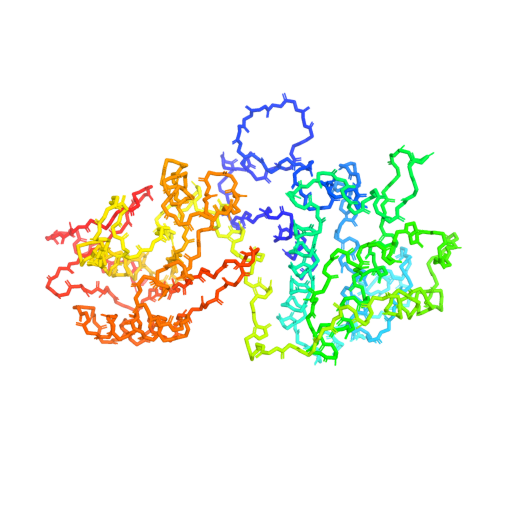-19.576 8.625 20.186 1.00 96.94 352 LEU A C 1
ATOM 2807 O O . LEU A 1 352 ? -20.526 9.311 19.807 1.00 96.94 352 LEU A O 1
ATOM 2811 N N . GLN A 1 353 ? -18.601 9.138 20.933 1.00 95.94 353 GLN A N 1
ATOM 2812 C CA . GLN A 1 353 ? -18.529 10.571 21.222 1.00 95.94 353 GLN A CA 1
ATOM 2813 C C . GLN A 1 353 ? -18.369 11.399 19.936 1.00 95.94 353 GLN A C 1
ATOM 2815 O O . GLN A 1 353 ? -17.734 10.964 18.976 1.00 95.94 353 GLN A O 1
ATOM 2820 N N . GLU A 1 354 ? -18.912 12.619 19.928 1.00 95.00 354 GLU A N 1
ATOM 2821 C CA . GLU A 1 354 ? -19.011 13.449 18.717 1.00 95.00 354 GLU A CA 1
ATOM 2822 C C . GLU A 1 354 ? -17.649 13.765 18.077 1.00 95.00 354 GLU A C 1
ATOM 2824 O O . GLU A 1 354 ? -17.481 13.692 16.856 1.00 95.00 354 GLU A O 1
ATOM 2829 N N . TRP A 1 355 ? -16.638 14.038 18.906 1.00 94.44 355 TRP A N 1
ATOM 2830 C CA . TRP A 1 355 ? -15.276 14.273 18.428 1.00 94.44 355 TRP A CA 1
ATOM 2831 C C . TRP A 1 355 ? -14.694 13.025 17.748 1.00 94.44 355 TRP A C 1
ATOM 2833 O O . TRP A 1 355 ? -14.047 13.133 16.707 1.00 94.44 355 TRP A O 1
ATOM 2843 N N . LEU A 1 356 ? -14.979 11.833 18.285 1.00 95.56 356 LEU A N 1
ATOM 2844 C CA . LEU A 1 356 ? -14.484 10.567 17.755 1.00 95.56 356 LEU A CA 1
ATOM 2845 C C . LEU A 1 356 ? -15.224 10.179 16.469 1.00 95.56 356 LEU A C 1
ATOM 2847 O O . LEU A 1 356 ? -14.590 9.733 15.516 1.00 95.56 356 LEU A O 1
ATOM 2851 N N . LYS A 1 357 ? -16.535 10.437 16.380 1.00 96.50 357 LYS A N 1
ATOM 2852 C CA . LYS A 1 357 ? -17.300 10.314 15.124 1.00 96.50 357 LYS A CA 1
ATOM 2853 C C . LYS A 1 357 ? -16.711 11.180 14.017 1.00 96.50 357 LYS A C 1
ATOM 2855 O O . LYS A 1 357 ? -16.590 10.722 12.880 1.00 96.50 357 LYS A O 1
ATOM 2860 N N . THR A 1 358 ? -16.373 12.425 14.345 1.00 94.06 358 THR A N 1
ATOM 2861 C CA . THR A 1 358 ? -15.790 13.382 13.399 1.00 94.06 358 THR A CA 1
ATOM 2862 C C . THR A 1 358 ? -14.405 12.924 12.953 1.00 94.06 358 THR A C 1
ATOM 2864 O O . THR A 1 358 ? -14.141 12.860 11.751 1.00 94.06 358 THR A O 1
ATOM 2867 N N . LEU A 1 359 ? -13.551 12.533 13.904 1.00 92.75 359 LEU A N 1
ATOM 2868 C CA . LEU A 1 359 ? -12.212 12.009 13.640 1.00 92.75 359 LEU A CA 1
ATOM 2869 C C . LEU A 1 359 ? -12.256 10.802 12.697 1.00 92.75 359 LEU A C 1
ATOM 2871 O O . LEU A 1 359 ? -11.615 10.818 11.651 1.00 92.75 359 LEU A O 1
ATOM 2875 N N . VAL A 1 360 ? -13.053 9.794 13.051 1.00 94.06 360 VAL A N 1
ATOM 2876 C CA . VAL A 1 360 ? -13.174 8.526 12.321 1.00 94.06 360 VAL A CA 1
ATOM 2877 C C . VAL A 1 360 ? -13.721 8.745 10.917 1.00 94.06 360 VAL A C 1
ATOM 2879 O O . VAL A 1 360 ? -13.200 8.178 9.966 1.00 94.06 360 VAL A O 1
ATOM 2882 N N . ASN A 1 361 ? -14.752 9.582 10.760 1.00 93.06 361 ASN A N 1
ATOM 2883 C CA . ASN A 1 361 ? -15.294 9.885 9.434 1.00 93.06 361 ASN A CA 1
ATOM 2884 C C . ASN A 1 361 ? -14.297 10.637 8.549 1.00 93.06 361 ASN A C 1
ATOM 2886 O O . ASN A 1 361 ? -14.271 10.412 7.342 1.00 93.06 361 ASN A O 1
ATOM 2890 N N . THR A 1 362 ? -13.480 11.511 9.138 1.00 88.81 362 THR A N 1
ATOM 2891 C CA . THR A 1 362 ? -12.459 12.274 8.405 1.00 88.81 362 THR A CA 1
ATOM 2892 C C . THR A 1 362 ? -11.264 11.397 8.018 1.00 88.81 362 THR A C 1
ATOM 2894 O O . THR A 1 362 ? -10.589 11.687 7.035 1.00 88.81 362 THR A O 1
ATOM 2897 N N . SER A 1 363 ? -11.005 10.316 8.760 1.00 87.44 363 SER A N 1
ATOM 2898 C CA . SER A 1 363 ? -9.889 9.397 8.515 1.00 87.44 363 SER A CA 1
ATOM 2899 C C . SER A 1 363 ? -10.238 8.176 7.654 1.00 87.44 363 SER A C 1
ATOM 2901 O O . SER A 1 363 ? -9.358 7.350 7.398 1.00 87.44 363 SER A O 1
ATOM 2903 N N . LEU A 1 364 ? -11.485 8.056 7.177 1.00 91.38 364 LEU A N 1
ATOM 2904 C CA . LEU A 1 364 ? -11.903 6.982 6.270 1.00 91.38 364 LEU A CA 1
ATOM 2905 C C . LEU A 1 364 ? -11.105 7.041 4.966 1.00 91.38 364 LEU A C 1
ATOM 2907 O O . LEU A 1 364 ? -11.314 7.919 4.130 1.00 91.38 364 LEU A O 1
ATOM 2911 N N . THR A 1 365 ? -10.212 6.075 4.781 1.00 90.69 365 THR A N 1
ATOM 2912 C CA . THR A 1 365 ? -9.282 6.044 3.652 1.00 90.69 365 THR A CA 1
ATOM 2913 C C . THR A 1 365 ? -9.463 4.749 2.862 1.00 90.69 365 THR A C 1
ATOM 2915 O O . THR A 1 365 ? -9.091 3.680 3.352 1.00 90.69 365 THR A O 1
ATOM 2918 N N . PRO A 1 366 ? -10.033 4.800 1.647 1.00 90.56 366 PRO A N 1
ATOM 2919 C CA . PRO A 1 366 ? -10.086 3.650 0.752 1.00 90.56 366 PRO A CA 1
ATOM 2920 C C . PRO A 1 366 ? -8.687 3.337 0.204 1.00 90.56 366 PRO A C 1
ATOM 2922 O O . PRO A 1 366 ? -8.016 4.208 -0.351 1.00 90.56 366 PRO A O 1
ATOM 2925 N N . ILE A 1 367 ? -8.250 2.089 0.341 1.00 87.81 367 ILE A N 1
ATOM 2926 C CA . ILE A 1 367 ? -6.971 1.573 -0.145 1.00 87.81 367 ILE A CA 1
ATOM 2927 C C . ILE A 1 367 ? -7.270 0.491 -1.172 1.00 87.81 367 ILE A C 1
ATOM 2929 O O . ILE A 1 367 ? -7.873 -0.527 -0.846 1.00 87.81 367 ILE A O 1
ATOM 2933 N N . THR A 1 368 ? -6.823 0.687 -2.407 1.00 84.06 368 THR A N 1
ATOM 2934 C CA . THR A 1 368 ? -6.912 -0.347 -3.441 1.00 84.06 368 THR A CA 1
ATOM 2935 C C . THR A 1 368 ? -5.677 -1.237 -3.370 1.00 84.06 368 THR A C 1
ATOM 2937 O O . THR A 1 368 ? -4.554 -0.763 -3.537 1.00 84.06 368 THR A O 1
ATOM 2940 N N . TYR A 1 369 ? -5.885 -2.530 -3.139 1.00 84.19 369 TYR A N 1
ATOM 2941 C CA . TYR A 1 369 ? -4.844 -3.548 -3.079 1.00 84.19 369 TYR A CA 1
ATOM 2942 C C . TYR A 1 369 ? -5.215 -4.709 -4.002 1.00 84.19 369 TYR A C 1
ATOM 2944 O O . TYR A 1 369 ? -6.200 -5.397 -3.751 1.00 84.19 369 TYR A O 1
ATOM 2952 N N . MET A 1 370 ? -4.435 -4.920 -5.070 1.00 80.38 370 MET A N 1
ATOM 2953 C CA . MET A 1 370 ? -4.664 -5.991 -6.056 1.00 80.38 370 MET A CA 1
ATOM 2954 C C . MET A 1 370 ? -6.131 -6.066 -6.533 1.00 80.38 370 MET A C 1
ATOM 2956 O O . MET A 1 370 ? -6.741 -7.122 -6.474 1.00 80.38 370 MET A O 1
ATOM 2960 N N . GLU A 1 371 ? -6.698 -4.932 -6.965 1.00 80.69 371 GLU A N 1
ATOM 2961 C CA . GLU A 1 371 ? -8.101 -4.772 -7.421 1.00 80.69 371 GLU A CA 1
ATOM 2962 C C . GLU A 1 371 ? -9.195 -4.852 -6.338 1.00 80.69 371 GLU A C 1
ATOM 2964 O O . GLU A 1 371 ? -10.371 -4.668 -6.648 1.00 80.69 371 GLU A O 1
ATOM 2969 N N . HIS A 1 372 ? -8.834 -5.039 -5.068 1.00 88.38 372 HIS A N 1
ATOM 2970 C CA . HIS A 1 372 ? -9.777 -5.038 -3.948 1.00 88.38 372 HIS A CA 1
ATOM 2971 C C . HIS A 1 372 ? -9.653 -3.763 -3.118 1.00 88.38 372 HIS A C 1
ATOM 2973 O O . HIS A 1 372 ? -8.551 -3.376 -2.719 1.00 88.38 372 HIS A O 1
ATOM 2979 N N . THR A 1 373 ? -10.778 -3.125 -2.797 1.00 92.38 373 THR A N 1
ATOM 2980 C CA . THR A 1 373 ? -10.779 -1.929 -1.948 1.00 92.38 373 THR A CA 1
ATOM 2981 C C . THR A 1 373 ? -10.965 -2.297 -0.484 1.00 92.38 373 THR A C 1
ATOM 2983 O O . THR A 1 373 ? -12.016 -2.793 -0.079 1.00 92.38 373 THR A O 1
ATOM 2986 N N . VAL A 1 374 ? -9.954 -1.994 0.323 1.00 94.50 374 VAL A N 1
ATOM 2987 C CA . VAL A 1 374 ? -9.974 -2.055 1.786 1.00 94.50 374 VAL A CA 1
ATOM 2988 C C . VAL A 1 374 ? -10.262 -0.663 2.331 1.00 94.50 374 VAL A C 1
ATOM 2990 O O . VAL A 1 374 ? -9.624 0.304 1.931 1.00 94.50 374 VAL A O 1
ATOM 2993 N N . LEU A 1 375 ? -11.190 -0.535 3.272 1.00 95.06 375 LEU A N 1
ATOM 2994 C CA . LEU A 1 375 ? -11.417 0.726 3.973 1.00 95.06 375 LEU A CA 1
ATOM 2995 C C . LEU A 1 375 ? -10.586 0.752 5.253 1.00 95.06 375 LEU A C 1
ATOM 2997 O O . LEU A 1 375 ? -10.850 -0.012 6.183 1.00 95.06 375 LEU A O 1
ATOM 3001 N N . MET A 1 376 ? -9.586 1.629 5.290 1.00 94.44 376 MET A N 1
ATOM 3002 C CA . MET A 1 376 ? -8.802 1.911 6.485 1.00 94.44 376 MET A CA 1
ATOM 3003 C C . MET A 1 376 ? -9.485 2.992 7.319 1.00 94.44 376 MET A C 1
ATOM 3005 O O . MET A 1 376 ? -9.924 4.019 6.800 1.00 94.44 376 MET A O 1
ATOM 3009 N N . ILE A 1 377 ? -9.521 2.764 8.626 1.00 94.62 377 ILE A N 1
ATOM 3010 C CA . ILE A 1 377 ? -10.003 3.701 9.633 1.00 94.62 377 ILE A CA 1
ATOM 3011 C C . ILE A 1 377 ? -8.856 3.954 10.612 1.00 94.62 377 ILE A C 1
ATOM 3013 O O . ILE A 1 377 ? -8.528 3.080 11.416 1.00 94.62 377 ILE A O 1
ATOM 3017 N N . GLU A 1 378 ? -8.233 5.133 10.541 1.00 93.00 378 GLU A N 1
ATOM 3018 C CA . GLU A 1 378 ? -7.225 5.553 11.524 1.00 93.00 378 GLU A CA 1
ATOM 3019 C C . GLU A 1 378 ? -7.926 6.162 12.744 1.00 93.00 378 GLU A C 1
ATOM 3021 O O . GLU A 1 378 ? -8.690 7.125 12.629 1.00 93.00 378 GLU A O 1
ATOM 3026 N N . VAL A 1 379 ? -7.637 5.613 13.920 1.00 94.38 379 VAL A N 1
ATOM 3027 C CA . VAL A 1 379 ? -8.162 6.066 15.207 1.00 94.38 379 VAL A CA 1
ATOM 3028 C C . VAL A 1 379 ? -7.012 6.649 16.014 1.00 94.38 379 VAL A C 1
ATOM 3030 O O . VAL A 1 379 ? -6.126 5.928 16.466 1.00 94.38 379 VAL A O 1
ATOM 3033 N N . LYS A 1 380 ? -7.010 7.969 16.193 1.00 91.44 380 LYS A N 1
ATOM 3034 C CA . LYS A 1 380 ? -6.022 8.666 17.026 1.00 91.44 380 LYS A CA 1
ATOM 3035 C C . LYS A 1 380 ? -6.579 8.830 18.434 1.00 91.44 380 LYS A C 1
ATOM 3037 O O . LYS A 1 380 ? -7.724 9.257 18.586 1.00 91.44 380 LYS A O 1
ATOM 3042 N N . ALA A 1 381 ? -5.773 8.509 19.441 1.00 91.25 381 ALA A N 1
ATOM 3043 C CA . ALA A 1 381 ? -6.124 8.812 20.820 1.00 91.25 381 ALA A CA 1
ATOM 3044 C C . ALA A 1 381 ? -6.232 10.333 21.012 1.00 91.25 381 ALA A C 1
ATOM 3046 O O . ALA A 1 381 ? -5.406 11.087 20.490 1.00 91.25 381 ALA A O 1
ATOM 3047 N N . GLY A 1 382 ? -7.274 10.767 21.722 1.00 87.62 382 GLY A N 1
ATOM 3048 C CA . GLY A 1 382 ? -7.466 12.169 22.089 1.00 87.62 382 GLY A CA 1
ATOM 3049 C C . GLY A 1 382 ? -6.627 12.565 23.306 1.00 87.62 382 GLY A C 1
ATOM 3050 O O . GLY A 1 382 ? -5.687 11.869 23.685 1.00 87.62 382 GLY A O 1
ATOM 3051 N N . ASP A 1 383 ? -7.012 13.665 23.952 1.00 89.75 383 ASP A N 1
ATOM 3052 C CA . ASP A 1 383 ? -6.403 14.118 25.213 1.00 89.75 383 ASP A CA 1
ATOM 3053 C C . ASP A 1 383 ? -7.097 13.539 26.457 1.00 89.75 383 ASP A C 1
ATOM 3055 O O . ASP A 1 383 ? -6.663 13.773 27.583 1.00 89.75 383 ASP A O 1
ATOM 3059 N N . GLN A 1 384 ? -8.195 12.802 26.270 1.00 91.81 384 GLN A N 1
ATOM 3060 C CA . GLN A 1 384 ? -8.962 12.150 27.329 1.00 91.81 384 GLN A CA 1
ATOM 3061 C C . GLN A 1 384 ? -9.562 10.825 26.831 1.00 91.81 384 GLN A C 1
ATOM 3063 O O . GLN A 1 384 ? -9.724 10.655 25.617 1.00 91.81 384 GLN A O 1
ATOM 3068 N N . PRO A 1 385 ? -9.946 9.912 27.746 1.00 93.56 385 PRO A N 1
ATOM 3069 C CA . PRO A 1 385 ? -10.602 8.665 27.381 1.00 93.56 385 PRO A CA 1
ATOM 3070 C C . PRO A 1 385 ? -11.907 8.870 26.600 1.00 93.56 385 PRO A C 1
ATOM 3072 O O . PRO A 1 385 ? -12.764 9.681 26.964 1.00 93.56 385 PRO A O 1
ATOM 3075 N N . ALA A 1 386 ? -12.067 8.080 25.545 1.00 95.25 386 ALA A N 1
ATOM 3076 C CA . ALA A 1 386 ? -13.240 8.003 24.701 1.00 95.25 386 ALA A CA 1
ATOM 3077 C C . ALA A 1 386 ? -14.241 6.963 25.213 1.00 95.25 386 ALA A C 1
ATOM 3079 O O . ALA A 1 386 ? -13.915 5.787 25.385 1.00 95.25 386 ALA A O 1
ATOM 3080 N N . TRP A 1 387 ? -15.490 7.380 25.374 1.00 95.81 387 TRP A N 1
ATOM 3081 C CA . TRP A 1 387 ? -16.589 6.505 25.779 1.00 95.81 387 TRP A CA 1
ATOM 3082 C C . TRP A 1 387 ? -17.413 6.054 24.571 1.00 95.81 387 TRP A C 1
ATOM 3084 O O . TRP A 1 387 ? -17.494 6.750 23.553 1.00 95.81 387 TRP A O 1
ATOM 3094 N N . TYR A 1 388 ? -18.049 4.893 24.696 1.00 96.31 388 TYR A N 1
ATOM 3095 C CA . TYR A 1 388 ? -19.047 4.406 23.754 1.00 96.31 388 TYR A CA 1
ATOM 3096 C C . TYR A 1 388 ? -20.379 4.246 24.489 1.00 96.31 388 TYR A C 1
ATOM 3098 O O . TYR A 1 388 ? -20.550 3.321 25.286 1.00 96.31 388 TYR A O 1
ATOM 3106 N N . GLY A 1 389 ? -21.304 5.181 24.261 1.00 94.75 389 GLY A N 1
ATOM 3107 C CA . GLY A 1 389 ? -22.460 5.362 25.137 1.00 94.75 389 GLY A CA 1
ATOM 3108 C C . GLY A 1 389 ? -22.016 5.715 26.560 1.00 94.75 389 GLY A C 1
ATOM 3109 O O . GLY A 1 389 ? -21.304 6.694 26.770 1.00 94.75 389 GLY A O 1
ATOM 3110 N N . ASP A 1 390 ? -22.423 4.897 27.524 1.00 93.25 390 ASP A N 1
ATOM 3111 C CA . ASP A 1 390 ? -22.110 4.997 28.953 1.00 93.25 390 ASP A CA 1
ATOM 3112 C C . ASP A 1 390 ? -20.950 4.087 29.394 1.00 93.25 390 ASP A C 1
ATOM 3114 O O . ASP A 1 390 ? -20.638 4.001 30.581 1.00 93.25 390 ASP A O 1
ATOM 3118 N N . LYS A 1 391 ? -20.292 3.410 28.446 1.00 96.19 391 LYS A N 1
ATOM 3119 C CA . LYS A 1 391 ? -19.285 2.381 28.723 1.00 96.19 391 LYS A CA 1
ATOM 3120 C C . LYS A 1 391 ? -17.906 2.772 28.219 1.00 96.19 391 LYS A C 1
ATOM 3122 O O . LYS A 1 391 ? -17.756 3.322 27.123 1.00 96.19 391 LYS A O 1
ATOM 3127 N N . LEU A 1 392 ? -16.894 2.441 29.014 1.00 95.06 392 LEU A N 1
ATOM 3128 C CA . LEU A 1 392 ? -15.494 2.610 28.654 1.00 95.06 392 LEU A CA 1
ATOM 3129 C C . LEU A 1 392 ? -14.939 1.270 28.179 1.00 95.06 392 LEU A C 1
ATOM 3131 O O . LEU A 1 392 ? -15.057 0.267 28.879 1.00 95.06 392 LEU A O 1
ATOM 3135 N N . TYR A 1 393 ? -14.332 1.266 26.994 1.00 95.19 393 TYR A N 1
ATOM 3136 C CA . TYR A 1 393 ? -13.707 0.076 26.425 1.00 95.19 393 TYR A CA 1
ATOM 3137 C C . TYR A 1 393 ? -12.202 0.274 26.286 1.00 95.19 393 TYR A C 1
ATOM 3139 O O . TYR A 1 393 ? -11.764 1.370 25.946 1.00 95.19 393 TYR A O 1
ATOM 3147 N N . ILE A 1 394 ? -11.417 -0.781 26.488 1.00 92.31 394 ILE A N 1
ATOM 3148 C CA . ILE A 1 394 ? -9.969 -0.788 26.241 1.00 92.31 394 ILE A CA 1
ATOM 3149 C C . ILE A 1 394 ? -9.549 -2.003 25.418 1.00 92.31 394 ILE A C 1
ATOM 3151 O O . ILE A 1 394 ? -10.309 -2.959 25.248 1.00 92.31 394 ILE A O 1
ATOM 3155 N N . ARG A 1 395 ? -8.320 -1.952 24.907 1.00 87.25 395 ARG A N 1
ATOM 3156 C CA . ARG A 1 395 ? -7.578 -3.111 24.408 1.00 87.25 395 ARG A CA 1
ATOM 3157 C C . ARG A 1 395 ? -6.282 -3.180 25.198 1.00 87.25 395 ARG A C 1
ATOM 3159 O O . ARG A 1 395 ? -5.570 -2.182 25.261 1.00 87.25 395 ARG A O 1
ATOM 3166 N N . ASP A 1 396 ? -6.009 -4.334 25.788 1.00 73.00 396 ASP A N 1
ATOM 3167 C CA . ASP A 1 396 ? -4.806 -4.572 26.581 1.00 73.00 396 ASP A CA 1
ATOM 3168 C C . ASP A 1 396 ? -4.033 -5.785 26.036 1.00 73.00 396 ASP A C 1
ATOM 3170 O O . ASP A 1 396 ? -4.617 -6.753 25.534 1.00 73.00 396 ASP A O 1
ATOM 3174 N N . GLY A 1 397 ? -2.704 -5.711 26.088 1.00 69.25 397 GLY A N 1
ATOM 3175 C CA . GLY A 1 397 ? -1.785 -6.749 25.625 1.00 69.25 397 GLY A CA 1
ATOM 3176 C C . GLY A 1 397 ? -2.038 -7.225 24.187 1.00 69.25 397 GLY A C 1
ATOM 3177 O O . GLY A 1 397 ? -2.029 -6.450 23.231 1.00 69.25 397 GLY A O 1
ATOM 3178 N N . HIS A 1 398 ? -2.237 -8.537 24.024 1.00 64.81 398 HIS A N 1
ATOM 3179 C CA . HIS A 1 398 ? -2.490 -9.179 22.727 1.00 64.81 398 HIS A CA 1
ATOM 3180 C C . HIS A 1 398 ? -3.985 -9.346 22.404 1.00 64.81 398 HIS A C 1
ATOM 3182 O O . HIS A 1 398 ? -4.340 -10.039 21.441 1.00 64.81 398 HIS A O 1
ATOM 3188 N N . GLU A 1 399 ? -4.885 -8.743 23.185 1.00 67.75 399 GLU A N 1
ATOM 3189 C CA . GLU A 1 399 ? -6.315 -8.899 22.954 1.00 67.75 399 GLU A CA 1
ATOM 3190 C C . GLU A 1 399 ? -6.816 -8.089 21.756 1.00 67.75 399 GLU A C 1
ATOM 3192 O O . GLU A 1 399 ? -6.665 -6.872 21.656 1.00 67.75 399 GLU A O 1
ATOM 3197 N N . LYS A 1 400 ? -7.481 -8.792 20.830 1.00 70.75 400 LYS A N 1
ATOM 3198 C CA . LYS A 1 400 ? -8.062 -8.197 19.617 1.00 70.75 400 LYS A CA 1
ATOM 3199 C C . LYS A 1 400 ? -9.498 -7.697 19.787 1.00 70.75 400 LYS A C 1
ATOM 3201 O O . LYS A 1 400 ? -10.104 -7.217 18.825 1.00 70.75 400 LYS A O 1
ATOM 3206 N N . LYS A 1 401 ? -10.085 -7.873 20.969 1.00 82.19 401 LYS A N 1
ATOM 3207 C CA . LYS A 1 401 ? -11.483 -7.537 21.254 1.00 82.19 401 LYS A CA 1
ATOM 3208 C C . LYS A 1 401 ? -11.542 -6.397 22.269 1.00 82.19 401 LYS A C 1
ATOM 3210 O O . LYS A 1 401 ? -10.658 -6.320 23.114 1.00 82.19 401 LYS A O 1
ATOM 3215 N N . PRO A 1 402 ? -12.565 -5.533 22.191 1.00 87.38 402 PRO A N 1
ATOM 3216 C CA . PRO A 1 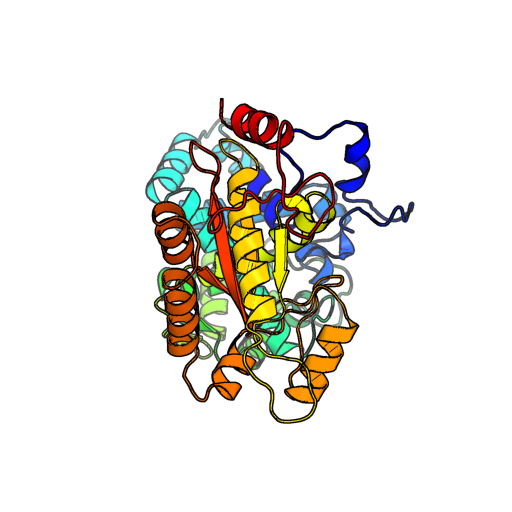402 ? -12.726 -4.470 23.163 1.00 87.38 402 PRO A CA 1
ATOM 3217 C C . PRO A 1 402 ? -13.206 -5.079 24.485 1.00 87.38 402 PRO A C 1
ATOM 3219 O O . PRO A 1 402 ? -14.122 -5.906 24.493 1.00 87.38 402 PRO A O 1
ATOM 3222 N N . GLN A 1 403 ? -12.592 -4.667 25.589 1.00 90.75 403 GLN A N 1
ATOM 3223 C CA . GLN A 1 403 ? -12.983 -5.049 26.942 1.00 90.75 403 GLN A CA 1
ATOM 3224 C C . GLN A 1 403 ? -13.656 -3.873 27.634 1.00 90.75 403 GLN A C 1
ATOM 3226 O O . GLN A 1 403 ? -13.080 -2.790 27.696 1.00 90.75 403 GLN A O 1
ATOM 3231 N N . GLU A 1 404 ? -14.866 -4.082 28.144 1.00 93.38 404 GLU A N 1
ATOM 3232 C CA . GLU A 1 404 ? -15.537 -3.103 28.999 1.00 93.38 404 GLU A CA 1
ATOM 3233 C C . GLU A 1 404 ? -14.835 -3.053 30.360 1.00 93.38 404 GLU A C 1
ATOM 3235 O O . GLU A 1 404 ? -14.601 -4.096 30.972 1.00 93.38 404 GLU A O 1
ATOM 3240 N N . VAL A 1 405 ? -14.510 -1.851 30.832 1.00 92.31 405 VAL A N 1
ATOM 3241 C CA . VAL A 1 405 ? -13.860 -1.634 32.132 1.00 92.31 405 VAL A CA 1
ATOM 3242 C C . VAL A 1 405 ? -14.739 -0.811 33.058 1.00 92.31 405 VAL A C 1
ATOM 3244 O O . VAL A 1 405 ? -15.534 0.022 32.623 1.00 92.31 405 VAL A O 1
ATOM 3247 N N . SER A 1 406 ? -14.585 -1.038 34.360 1.00 91.06 406 SER A N 1
ATOM 3248 C CA . SER A 1 406 ? -15.356 -0.348 35.395 1.00 91.06 406 SER A CA 1
ATOM 3249 C C . SER A 1 406 ? -14.530 -0.136 36.667 1.00 91.06 406 SER A C 1
ATOM 3251 O O . SER A 1 406 ? -13.449 -0.705 36.828 1.00 91.06 406 SER A O 1
ATOM 3253 N N . GLY A 1 407 ? -15.019 0.716 37.572 1.00 90.50 407 GLY A N 1
ATOM 3254 C CA . GLY A 1 407 ? -14.380 0.959 38.869 1.00 90.50 407 GLY A CA 1
ATOM 3255 C C . GLY A 1 407 ? -12.963 1.528 38.750 1.00 90.50 407 GLY A C 1
ATOM 3256 O O . GLY A 1 407 ? -12.719 2.459 37.984 1.00 90.50 407 GLY A O 1
ATOM 3257 N N . GLU A 1 408 ? -12.019 0.968 39.510 1.00 88.50 408 GLU A N 1
ATOM 3258 C CA . GLU A 1 408 ? -10.627 1.441 39.580 1.00 88.50 408 GLU A CA 1
ATOM 3259 C C . GLU A 1 408 ? -9.904 1.425 38.226 1.00 88.50 408 GLU A C 1
ATOM 3261 O O . GLU A 1 408 ? -9.050 2.276 37.972 1.00 88.50 408 GLU A O 1
ATOM 3266 N N . GLN A 1 409 ? -10.284 0.516 37.321 1.00 88.69 409 GLN A N 1
ATOM 3267 C CA . GLN A 1 409 ? -9.685 0.423 35.989 1.00 88.69 409 GLN A CA 1
ATOM 3268 C C . GLN A 1 409 ? -9.924 1.687 35.159 1.00 88.69 409 GLN A C 1
ATOM 3270 O O . GLN A 1 409 ? -9.060 2.065 34.375 1.00 88.69 409 GLN A O 1
ATOM 3275 N N . ILE A 1 410 ? -11.043 2.391 35.366 1.00 91.94 410 ILE A N 1
ATOM 3276 C CA . ILE A 1 410 ? -11.315 3.658 34.675 1.00 91.94 410 ILE A CA 1
ATOM 3277 C C . ILE A 1 410 ? -10.212 4.673 35.000 1.00 91.94 410 ILE A C 1
ATOM 3279 O O . ILE A 1 410 ? -9.661 5.295 34.093 1.00 91.94 410 ILE A O 1
ATOM 3283 N N . ASN A 1 411 ? -9.820 4.792 36.273 1.00 89.88 411 ASN A N 1
ATOM 3284 C CA . ASN A 1 411 ? -8.757 5.711 36.691 1.00 89.88 411 ASN A CA 1
ATOM 3285 C C . ASN A 1 411 ? -7.409 5.363 36.045 1.00 89.88 411 ASN A C 1
ATOM 3287 O O . ASN A 1 411 ? -6.659 6.268 35.672 1.00 89.88 411 ASN A O 1
ATOM 3291 N N . ALA A 1 412 ? -7.123 4.070 35.868 1.00 89.75 412 ALA A N 1
ATOM 3292 C CA . ALA A 1 412 ? -5.935 3.623 35.151 1.00 89.75 412 ALA A CA 1
ATOM 3293 C C . ALA A 1 412 ? -5.957 4.085 33.684 1.00 89.75 412 ALA A C 1
ATOM 3295 O O . ALA A 1 412 ? -4.955 4.614 33.208 1.00 89.75 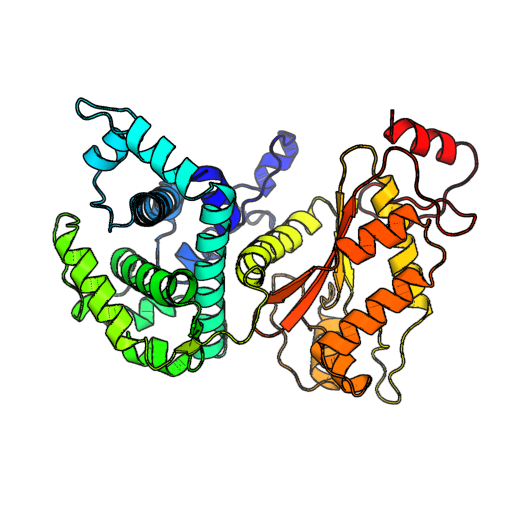412 ALA A O 1
ATOM 3296 N N . VAL A 1 413 ? -7.100 4.012 32.994 1.00 91.44 413 VAL A N 1
ATOM 3297 C CA . VAL A 1 413 ? -7.223 4.532 31.618 1.00 91.44 413 VAL A CA 1
ATOM 3298 C C . VAL A 1 413 ? -6.964 6.036 31.564 1.00 91.44 413 VAL A C 1
ATOM 3300 O O . VAL A 1 413 ? -6.184 6.483 30.730 1.00 91.44 413 VAL A O 1
ATOM 3303 N N . TYR A 1 414 ? -7.532 6.828 32.480 1.00 92.31 414 TYR A N 1
ATOM 3304 C CA . TYR A 1 414 ? -7.267 8.275 32.542 1.00 92.31 414 TYR A CA 1
ATOM 3305 C C . TYR A 1 414 ? -5.782 8.602 32.751 1.00 92.31 414 TYR A C 1
ATOM 3307 O O . TYR A 1 414 ? -5.313 9.643 32.290 1.00 92.31 414 TYR A O 1
ATOM 3315 N N . SER A 1 415 ? -5.030 7.731 33.429 1.00 91.31 415 SER A N 1
ATOM 3316 C CA . SER A 1 415 ? -3.593 7.934 33.634 1.00 91.31 415 SER A CA 1
ATOM 3317 C C . SER A 1 415 ? -2.776 7.836 32.340 1.00 91.31 415 SER A C 1
ATOM 3319 O O . SER A 1 415 ? -1.753 8.506 32.236 1.00 91.31 415 SER A O 1
ATOM 3321 N N . LEU A 1 416 ? -3.265 7.112 31.323 1.00 89.31 416 LEU A N 1
ATOM 3322 C CA . LEU A 1 416 ? -2.607 6.965 30.014 1.00 89.31 416 LEU A CA 1
ATOM 3323 C C . LEU A 1 416 ? -2.602 8.255 29.175 1.00 89.31 416 LEU A C 1
ATOM 3325 O O . LEU A 1 416 ? -1.955 8.313 28.128 1.00 89.31 416 LEU A O 1
ATOM 3329 N N . PHE A 1 417 ? -3.355 9.271 29.598 1.00 90.06 417 PHE A N 1
ATOM 3330 C CA . PHE A 1 417 ? -3.516 10.539 28.883 1.00 90.06 417 PHE A CA 1
ATOM 3331 C C . PHE A 1 417 ? -2.764 11.713 29.521 1.00 90.06 417 PHE A C 1
ATOM 3333 O O . PHE A 1 417 ? -2.849 12.836 29.020 1.00 90.06 417 PHE A O 1
ATOM 3340 N N . ARG A 1 418 ? -2.056 11.465 30.627 1.00 85.31 418 ARG A N 1
ATOM 3341 C CA . ARG A 1 418 ? -1.328 12.497 31.373 1.00 85.31 418 ARG A CA 1
ATOM 3342 C C . ARG A 1 418 ? 0.018 12.833 30.748 1.00 85.31 418 ARG A C 1
ATOM 3344 O O . ARG A 1 418 ? 0.682 11.910 30.231 1.00 85.31 418 ARG A O 1
#

pLDDT: mean 86.18, std 14.65, range [32.84, 98.56]

Foldseek 3Di:
DLVCLLCLQQLLPDDPDDPPVCVVLSDQDDDDDPPPRYRDLCNGPCNQQQQDPSVCVVVVVSSLLSVQLLCCVLVVFRDFDDPVSVCLCVQHDDNNCVVVSVVSCVVCPVVNSSQLLLLLVQLVQLLQCVQVVHSHGNSNVPLQAPPPDPDHHDNLLVSLLSLLSSCCCVVVVKGAAQSNQLSVLNGNLVVVADDDPTRDRVSSVVSNVSSNVSRVVRIDRDPDPCSRQRSVQSVVLSLVSVCVVCVQQEEEELAQWDLDQPDIDGNPVVLLQVLLSLLQQLLPFAFGKHKYKYQKDQAVVVLVSLCVRQVDDWDDDPRMTRRACCSVCVVVVHDPVVVLVVSLVVLCPFQWDPVSNVQQSVQFDWHQHSNGTMTMTMRHHDLARIDRNVWGWHGDDNDNGTDTDDDPVNVVSRVRND